Protein 4MAM (pdb70)

Solvent-accessible surface area: 28731 Å² total

CATH classification: 3.40.50.20 (+2 more: 3.30.1490.20, 3.30.470.20)

B-factor: mean 21.25, std 9.56, range [7.99, 64.39]

Nearest PDB structures (foldseek):
  4ma5-assembly1_A-2  TM=9.883E-01  e=1.088E-72  Francisella tularensis subsp. tularensis SCHU S4
  3aw8-assembly1_B  TM=9.243E-01  e=6.292E-42  Thermus thermophilus HB8
  3orq-assembly1_A  TM=9.285E-01  e=1.055E-34  Staphylococcus aureus subsp. aureus str. Newman
  1kj9-assembly1_B  TM=8.970E-01  e=3.379E-30  Escherichia coli
  1kjq-assembly1_A  TM=8.877E-01  e=5.445E-30  Escherichia coli

Secondary structure (DSSP, 8-state):
-EEEE--STTT--HHHHGGGT--EEEES-TTSTTGGGSSEEE---TT-HHHHHHHHTTSSEEEES-TTS-HHHHHHHHTTS-BSS-HHHHHHHTSHHHHHH--TTS--B--EEEE-SHHHHHHHHHHH-SSEEEEESSS--TT-SEEEE-STHHHHHHHHHHTT-TT-EEEEEPP--SEEEEEEEEE-TTS-EEEPPPEEEEEETTEEEEEEB----HHHHHHHHHHHHHHHHHHT--EEEEEEEEEETTEEEEEEEESS--GGGTTHHHHBSS-HHHHHHHHHTTPPPPP--B--B--EEE----HHHHHTSTTPEEEE------TT-EEEEEE-B--SHHHHHHHHHHHHHHHHH-----------/-EEEE--STTT--HHHHGGGT--EEEES-TTSTTGGGSSEEE---TT-HHHHHHHHTTSSEEEES-TTS-HHHHHHHHHHS-BSS-HHHHHHHTSHHHHHH--TT---B--EEEE-SHHHHHHHHHHH-SSEEEEESSS--TT-SEEEE-SHHHHHHHHHHHTT-TT-EEEEEPP--SEEEEEEEEE-TTS-EEEPPPEEEEEETTEEEEEEB----HHHHHHHHHHHHHHHHHHT--EEEEEEEEEETTEEEEEEEESS--GGGTTHHHHBSS-HHHHHHHHHTTPPPPP--B--B--EEE----HHHHHTSTTPEEEE------TT-EEEEEE-B--SHHHHHHHHHHHHHHHHH---

Structure (mmCIF, N/CA/C/O backbone):
data_4MAM
#
_entry.id   4MAM
#
_cell.length_a   73.241
_cell.length_b   85.393
_cell.length_c   127.120
_cell.angle_alpha   90.00
_cell.angle_beta   90.00
_cell.angle_gamma   90.00
#
_symmetry.space_group_name_H-M   'P 21 21 21'
#
loop_
_entity.id
_entity.type
_entity.pdbx_description
1 polymer 'Phosphoribosylaminoimidazole carboxylase, ATPase subunit'
2 non-polymer 'PHOSPHOMETHYLPHOSPHONIC ACID ADENOSYL ESTER'
3 non-polymer GLYCEROL
4 water water
#
loop_
_atom_site.group_PDB
_atom_site.id
_atom_site.type_symbol
_atom_site.label_atom_id
_atom_site.label_alt_id
_atom_site.label_comp_id
_atom_site.label_asym_id
_atom_site.label_entity_id
_atom_site.label_seq_id
_atom_site.pdbx_PDB_ins_code
_atom_site.Cartn_x
_atom_site.Cartn_y
_atom_site.Cartn_z
_atom_site.occupancy
_atom_site.B_iso_or_equiv
_atom_site.auth_seq_id
_atom_site.auth_comp_id
_atom_site.auth_asym_id
_atom_site.auth_atom_id
_atom_site.pdbx_PDB_model_num
ATOM 14 N N . LYS A 1 2 ? -21.368 11.402 -8.471 1.00 15.67 2 LYS A N 1
ATOM 15 C CA . LYS A 1 2 ? -21.118 9.968 -8.537 1.00 14.57 2 LYS A CA 1
ATOM 16 C C . LYS A 1 2 ? -20.733 9.420 -7.179 1.00 17.86 2 LYS A C 1
ATOM 17 O O . LYS A 1 2 ? -19.838 9.947 -6.506 1.00 15.53 2 LYS A O 1
ATOM 23 N N . ILE A 1 3 ? -21.406 8.343 -6.793 1.00 13.63 3 ILE A N 1
ATOM 24 C CA . ILE A 1 3 ? -21.175 7.699 -5.512 1.00 11.58 3 ILE A CA 1
ATOM 25 C C . ILE A 1 3 ? -20.567 6.329 -5.739 1.00 14.18 3 ILE A C 1
ATOM 26 O O . ILE A 1 3 ? -21.127 5.523 -6.472 1.00 14.06 3 ILE A O 1
ATOM 31 N N . GLY A 1 4 ? -19.412 6.074 -5.128 1.00 12.02 4 GLY A N 1
ATOM 32 C CA . GLY A 1 4 ? -18.798 4.755 -5.154 1.00 12.35 4 GLY A CA 1
ATOM 33 C C . GLY A 1 4 ? -19.146 3.973 -3.904 1.00 12.20 4 GLY A C 1
ATOM 34 O O . GLY A 1 4 ? -19.107 4.520 -2.796 1.00 13.54 4 GLY A O 1
ATOM 35 N N . ILE A 1 5 ? -19.529 2.706 -4.070 1.00 12.78 5 ILE A N 1
ATOM 36 C CA . ILE A 1 5 ? -19.830 1.856 -2.925 1.00 10.76 5 ILE A CA 1
ATOM 37 C C . ILE A 1 5 ? -18.882 0.675 -2.930 1.00 13.22 5 ILE A C 1
ATOM 38 O O . ILE A 1 5 ? -18.771 -0.037 -3.936 1.00 12.74 5 ILE A O 1
ATOM 43 N N . ILE A 1 6 ? -18.198 0.456 -1.809 1.00 12.21 6 ILE A N 1
ATOM 44 C CA . ILE A 1 6 ? -17.396 -0.755 -1.663 1.00 12.48 6 ILE A CA 1
ATOM 45 C C . ILE A 1 6 ? -18.338 -1.885 -1.294 1.00 14.62 6 ILE A C 1
ATOM 46 O O . ILE A 1 6 ? -18.946 -1.877 -0.217 1.00 13.66 6 ILE A O 1
ATOM 51 N N . GLY A 1 7 ? -18.471 -2.838 -2.216 1.00 12.71 7 GLY A N 1
ATOM 52 C CA . GLY A 1 7 ? -19.411 -3.941 -2.073 1.00 13.03 7 GLY A CA 1
ATOM 53 C C . GLY A 1 7 ? -20.529 -3.832 -3.088 1.00 13.15 7 GLY A C 1
ATOM 54 O O . GLY A 1 7 ? -20.999 -2.733 -3.373 1.00 12.69 7 GLY A O 1
ATOM 55 N N . ALA A 1 8 ? -20.963 -4.973 -3.615 1.00 13.71 8 ALA A N 1
ATOM 56 C CA . ALA A 1 8 ? -22.021 -5.009 -4.619 1.00 12.99 8 ALA A CA 1
ATOM 57 C C . ALA A 1 8 ? -23.142 -5.973 -4.232 1.00 11.58 8 ALA A C 1
ATOM 58 O O . ALA A 1 8 ? -23.786 -6.560 -5.106 1.00 13.43 8 ALA A O 1
ATOM 60 N N . GLY A 1 9 ? -23.378 -6.114 -2.927 1.00 13.48 9 GLY A N 1
ATOM 61 C CA . GLY A 1 9 ? -24.415 -7.000 -2.422 1.00 13.14 9 GLY A CA 1
ATOM 62 C C . GLY A 1 9 ? -25.747 -6.289 -2.269 1.00 12.23 9 GLY A C 1
ATOM 63 O O . GLY A 1 9 ? -25.958 -5.219 -2.856 1.00 11.48 9 GLY A O 1
ATOM 64 N N . GLN A 1 10 ? -26.653 -6.890 -1.495 1.00 10.95 10 GLN A N 1
ATOM 65 C CA . GLN A 1 10 ? -28.018 -6.369 -1.424 1.00 11.52 10 GLN A CA 1
ATOM 66 C C . GLN A 1 10 ? -28.129 -5.006 -0.765 1.00 11.18 10 GLN A C 1
ATOM 67 O O . GLN A 1 10 ? -29.043 -4.248 -1.098 1.00 11.91 10 GLN A O 1
ATOM 73 N N . LEU A 1 11 ? -27.223 -4.679 0.160 1.00 10.12 11 LEU A N 1
ATOM 74 C CA . LEU A 1 11 ? -27.271 -3.344 0.758 1.00 11.44 11 LEU A CA 1
ATOM 75 C C . LEU A 1 11 ? -26.907 -2.284 -0.285 1.00 11.79 11 LEU A C 1
ATOM 76 O O . LEU A 1 11 ? -27.561 -1.252 -0.383 1.00 12.49 11 LEU A O 1
ATOM 81 N N . ALA A 1 12 ? -25.875 -2.550 -1.082 1.00 11.23 12 ALA A N 1
ATOM 82 C CA . ALA A 1 12 ? -25.517 -1.664 -2.186 1.00 11.82 12 ALA A CA 1
ATOM 83 C C . ALA A 1 12 ? -26.656 -1.566 -3.200 1.00 9.70 12 ALA A C 1
ATOM 84 O O . ALA A 1 12 ? -26.968 -0.476 -3.697 1.00 11.43 12 ALA A O 1
ATOM 86 N N . ARG A 1 13 ? -27.275 -2.705 -3.497 1.00 9.88 13 ARG A N 1
ATOM 87 C CA . ARG A 1 13 ? -28.425 -2.752 -4.402 1.00 10.85 13 ARG A CA 1
ATOM 88 C C . ARG A 1 13 ? -29.527 -1.800 -3.938 1.00 11.03 13 ARG A C 1
ATOM 89 O O . ARG A 1 13 ? -30.049 -1.002 -4.729 1.00 12.47 13 ARG A O 1
ATOM 105 N N . LEU A 1 15 ? -29.250 0.693 -1.693 1.00 10.25 15 LEU A N 1
ATOM 106 C CA . LEU A 1 15 ? -28.780 2.090 -1.708 1.00 9.27 15 LEU A CA 1
ATOM 107 C C . LEU A 1 15 ? -28.983 2.712 -3.085 1.00 10.63 15 LEU A C 1
ATOM 108 O O . LEU A 1 15 ? -29.461 3.842 -3.201 1.00 11.13 15 LEU A O 1
ATOM 113 N N . SER A 1 16 ? -28.652 1.966 -4.137 1.00 11.34 16 SER A N 1
ATOM 114 C CA . SER A 1 16 ? -28.808 2.503 -5.488 1.00 11.08 16 SER A CA 1
ATOM 115 C C . SER A 1 16 ? -30.277 2.631 -5.878 1.00 11.23 16 SER A C 1
ATOM 116 O O . SER A 1 16 ? -30.672 3.629 -6.487 1.00 11.94 16 SER A O 1
ATOM 119 N N . LEU A 1 17 ? -31.098 1.645 -5.524 1.00 10.49 17 LEU A N 1
ATOM 120 C CA . LEU A 1 17 ? -32.534 1.782 -5.805 1.00 11.27 17 LEU A CA 1
ATOM 121 C C . LEU A 1 17 ? -33.113 3.035 -5.142 1.00 13.12 17 LEU A C 1
ATOM 122 O O . LEU A 1 17 ? -33.955 3.725 -5.722 1.00 14.15 17 LEU A O 1
ATOM 127 N N . ALA A 1 18 ? -32.655 3.341 -3.931 1.00 10.54 18 ALA A N 1
ATOM 128 C CA . ALA A 1 18 ? -33.179 4.505 -3.210 1.00 10.58 18 ALA A CA 1
ATOM 129 C C . ALA A 1 18 ? -32.573 5.822 -3.697 1.00 10.91 18 ALA A C 1
ATOM 130 O O . ALA A 1 18 ? -33.249 6.853 -3.712 1.00 12.43 18 ALA A O 1
ATOM 132 N N . GLY A 1 19 ? -31.297 5.782 -4.082 1.00 10.55 19 GLY A N 1
ATOM 133 C CA . GLY A 1 19 ? -30.574 7.002 -4.418 1.00 10.22 19 GLY A CA 1
ATOM 134 C C . GLY A 1 19 ? -30.658 7.415 -5.872 1.00 12.26 19 GLY A C 1
ATOM 135 O O . GLY A 1 19 ? -30.481 8.592 -6.189 1.00 12.91 19 GLY A O 1
ATOM 136 N N . THR A 1 20 ? -30.914 6.456 -6.762 1.00 12.23 20 THR A N 1
ATOM 137 C CA . THR A 1 20 ? -30.963 6.766 -8.198 1.00 11.10 20 THR A CA 1
ATOM 138 C C . THR A 1 20 ? -32.057 7.792 -8.560 1.00 12.66 20 THR A C 1
ATOM 139 O O . THR A 1 20 ? -31.792 8.711 -9.348 1.00 14.40 20 THR A O 1
ATOM 143 N N . PRO A 1 21 ? -33.261 7.687 -7.956 1.00 12.59 21 PRO A N 1
ATOM 144 C CA . PRO A 1 21 ? -34.247 8.742 -8.253 1.00 14.12 21 PRO A CA 1
ATOM 145 C C . PRO A 1 21 ? -33.827 10.150 -7.820 1.00 14.36 21 PRO A C 1
ATOM 146 O O . PRO A 1 21 ? -34.408 11.123 -8.288 1.00 14.46 21 PRO A O 1
ATOM 150 N N . LEU A 1 22 ? -32.833 10.268 -6.947 1.00 12.48 22 LEU A N 1
ATOM 151 C CA . LEU A 1 22 ? -32.368 11.594 -6.548 1.00 12.15 22 LEU A CA 1
ATOM 152 C C . LEU A 1 22 ? -31.434 12.160 -7.614 1.00 16.31 22 LEU A C 1
ATOM 153 O O . LEU A 1 22 ? -31.002 13.310 -7.513 1.00 22.83 22 LEU A O 1
ATOM 158 N N . GLY A 1 23 ? -31.151 11.355 -8.640 1.00 16.76 23 GLY A N 1
ATOM 159 C CA . GLY A 1 23 ? -30.357 11.788 -9.778 1.00 22.92 23 GLY A CA 1
ATOM 160 C C . GLY A 1 23 ? -28.883 11.491 -9.605 1.00 26.32 23 GLY A C 1
ATOM 161 O O . GLY A 1 23 ? -28.041 12.004 -10.350 1.00 24.25 23 GLY A O 1
ATOM 162 N N . LEU A 1 24 ? -28.572 10.655 -8.618 1.00 19.90 24 LEU A N 1
ATOM 163 C CA . LEU A 1 24 ? -27.195 10.280 -8.341 1.00 18.36 24 LEU A CA 1
ATOM 164 C C . LEU A 1 24 ? -26.813 9.043 -9.128 1.00 14.79 24 LEU A C 1
ATOM 165 O O . LEU A 1 24 ? -27.670 8.219 -9.457 1.00 16.41 24 LEU A O 1
ATOM 170 N N . GLU A 1 25 ? -25.523 8.927 -9.433 1.00 15.80 25 GLU A N 1
ATOM 171 C CA . GLU A 1 25 ? -24.987 7.823 -10.223 1.00 12.82 25 GLU A CA 1
ATOM 172 C C . GLU A 1 25 ? -24.141 6.929 -9.324 1.00 14.20 25 GLU A C 1
ATOM 173 O O . GLU A 1 25 ? -23.311 7.423 -8.559 1.00 16.58 25 GLU A O 1
ATOM 179 N N . PHE A 1 26 ? -24.332 5.618 -9.449 1.00 11.94 26 PHE A N 1
ATOM 180 C CA . PHE A 1 26 ? -23.752 4.653 -8.506 1.00 12.52 26 PHE A CA 1
ATOM 181 C C . PHE A 1 26 ? -22.771 3.707 -9.158 1.00 12.76 26 PHE A C 1
ATOM 182 O O . PHE A 1 26 ? -23.011 3.202 -10.257 1.00 13.37 26 PHE A O 1
ATOM 190 N N . HIS A 1 27 ? -21.657 3.476 -8.476 1.00 13.56 27 HIS A N 1
ATOM 191 C CA . HIS A 1 27 ? -20.650 2.543 -8.962 1.00 13.13 27 HIS A CA 1
ATOM 192 C C . HIS A 1 27 ? -20.195 1.657 -7.817 1.00 15.80 27 HIS A C 1
ATOM 193 O O . HIS A 1 27 ? -19.938 2.145 -6.719 1.00 15.55 27 HIS A O 1
ATOM 200 N N . CYS A 1 28 ? -20.068 0.361 -8.068 1.00 13.97 28 CYS A N 1
ATOM 201 C CA . CYS A 1 28 ? -19.658 -0.542 -7.001 1.00 12.36 28 CYS A CA 1
ATOM 202 C C . CYS A 1 28 ? -18.292 -1.138 -7.252 1.00 13.12 28 CYS A C 1
ATOM 203 O O . CYS A 1 28 ? -17.883 -1.346 -8.403 1.00 13.90 28 CYS A O 1
ATOM 206 N N . LEU A 1 29 ? -17.591 -1.421 -6.158 1.00 13.24 29 LEU A N 1
ATOM 207 C CA . LEU A 1 29 ? -16.421 -2.275 -6.198 1.00 14.37 29 LEU A CA 1
ATOM 208 C C . LEU A 1 29 ? -16.884 -3.630 -5.682 1.00 15.07 29 LEU A C 1
ATOM 209 O O . LEU A 1 29 ? -17.282 -3.769 -4.526 1.00 19.12 29 LEU A O 1
ATOM 214 N N . GLY A 1 30 ? -16.871 -4.628 -6.551 1.00 14.44 30 GLY A N 1
ATOM 215 C CA . GLY A 1 30 ? -17.304 -5.956 -6.156 1.00 17.15 30 GLY A CA 1
ATOM 216 C C . GLY A 1 30 ? -17.236 -6.914 -7.313 1.00 17.74 30 GLY A C 1
ATOM 217 O O . GLY A 1 30 ? -16.665 -6.605 -8.363 1.00 17.31 30 GLY A O 1
ATOM 218 N N . LYS A 1 31 ? -17.792 -8.104 -7.118 1.00 24.41 31 LYS A N 1
ATOM 219 C CA . LYS A 1 31 ? -17.749 -9.106 -8.163 1.00 28.76 31 LYS A CA 1
ATOM 220 C C . LYS A 1 31 ? -18.893 -8.882 -9.131 1.00 30.61 31 LYS A C 1
ATOM 221 O O . LYS A 1 31 ? -20.011 -8.554 -8.735 1.00 26.23 31 LYS A O 1
ATOM 224 N N . ASN A 1 32 ? -18.605 -9.008 -10.413 1.00 30.96 32 ASN A N 1
ATOM 225 C CA . ASN A 1 32 ? -19.680 -8.986 -11.378 1.00 34.37 32 ASN A CA 1
ATOM 226 C C . ASN A 1 32 ? -20.486 -10.256 -11.167 1.00 34.24 32 ASN A C 1
ATOM 227 O O . ASN A 1 32 ? -19.929 -11.311 -10.865 1.00 35.42 32 ASN A O 1
ATOM 232 N N . GLY A 1 33 ? -21.801 -10.154 -11.283 1.00 36.37 33 GLY A N 1
ATOM 233 C CA . GLY A 1 33 ? -22.643 -11.271 -10.902 1.00 27.19 33 GLY A CA 1
ATOM 234 C C . GLY A 1 33 ? -23.281 -11.023 -9.544 1.00 24.68 33 GLY A C 1
ATOM 235 O O . GLY A 1 33 ? -24.278 -11.662 -9.199 1.00 28.23 33 GLY A O 1
ATOM 236 N N . ASP A 1 34 ? -22.710 -10.102 -8.768 1.00 17.99 34 ASP A N 1
ATOM 237 C CA . ASP A 1 34 ? -23.295 -9.730 -7.481 1.00 16.45 34 ASP A CA 1
ATOM 238 C C . ASP A 1 34 ? -24.606 -8.989 -7.714 1.00 15.09 34 ASP A C 1
ATOM 239 O O . ASP A 1 34 ? -24.837 -8.441 -8.788 1.00 18.22 34 ASP A O 1
ATOM 244 N N . CYS A 1 35 ? -25.471 -8.962 -6.711 1.00 13.49 35 CYS A N 1
ATOM 245 C CA . CYS A 1 35 ? -26.854 -8.552 -6.961 1.00 14.56 35 CYS A CA 1
ATOM 246 C C . CYS A 1 35 ? -27.089 -7.062 -7.168 1.00 14.36 35 CYS A C 1
ATOM 247 O O . CYS A 1 35 ? -28.168 -6.667 -7.609 1.00 15.50 35 CYS A O 1
ATOM 250 N N . ALA A 1 36 ? -26.103 -6.225 -6.864 1.00 12.66 36 ALA A N 1
ATOM 251 C CA . ALA A 1 36 ? -26.264 -4.807 -7.143 1.00 11.05 36 ALA A CA 1
ATOM 252 C C . ALA A 1 36 ? -25.972 -4.465 -8.599 1.00 11.39 36 ALA A C 1
ATOM 253 O O . ALA A 1 36 ? -26.320 -3.372 -9.046 1.00 12.30 36 ALA A O 1
ATOM 255 N N . GLU A 1 37 ? -25.348 -5.374 -9.346 1.00 12.58 37 GLU A N 1
ATOM 256 C CA A GLU A 1 37 ? -24.853 -5.046 -10.685 0.56 13.18 37 GLU A CA 1
ATOM 257 C CA B GLU A 1 37 ? -24.850 -5.012 -10.670 0.44 13.27 37 GLU A CA 1
ATOM 258 C C . GLU A 1 37 ? -25.927 -4.482 -11.611 1.00 15.73 37 GLU A C 1
ATOM 259 O O . GLU A 1 37 ? -25.693 -3.518 -12.339 1.00 14.83 37 GLU A O 1
ATOM 270 N N . GLU A 1 38 ? -27.107 -5.089 -11.585 1.00 12.65 38 GLU A N 1
ATOM 271 C CA . GLU A 1 38 ? -28.151 -4.699 -12.532 1.00 13.41 38 GLU A CA 1
ATOM 272 C C . GLU A 1 38 ? -28.793 -3.345 -12.233 1.00 13.37 38 GLU A C 1
ATOM 273 O O . GLU A 1 38 ? -29.529 -2.820 -13.074 1.00 13.43 38 GLU A O 1
ATOM 279 N N . VAL A 1 39 ? -28.502 -2.768 -11.064 1.00 11.95 39 VAL A N 1
ATOM 280 C CA . VAL A 1 39 ? -29.064 -1.462 -10.717 1.00 12.22 39 VAL A CA 1
ATOM 281 C C . VAL A 1 39 ? -28.032 -0.353 -10.527 1.00 11.24 39 VAL A C 1
ATOM 282 O O . VAL A 1 39 ? -28.379 0.732 -10.051 1.00 12.59 39 VAL A O 1
ATOM 286 N N . VAL A 1 40 ? -26.772 -0.607 -10.879 1.00 11.43 40 VAL A N 1
ATOM 287 C CA . VAL A 1 40 ? -25.752 0.445 -10.795 1.00 12.87 40 VAL A CA 1
ATOM 288 C C . VAL A 1 40 ? -25.071 0.660 -12.133 1.00 13.06 40 VAL A C 1
ATOM 289 O O . VAL A 1 40 ? -25.133 -0.190 -13.029 1.00 14.40 40 VAL A O 1
ATOM 293 N N . LYS A 1 41 ? -24.418 1.809 -12.275 1.00 12.76 41 LYS A N 1
ATOM 294 C CA . LYS A 1 41 ? -23.775 2.159 -13.531 1.00 12.94 41 LYS A CA 1
ATOM 295 C C . LYS A 1 41 ? -22.651 1.188 -13.890 1.00 15.38 41 LYS A C 1
ATOM 296 O O . LYS A 1 41 ? -22.607 0.662 -15.011 1.00 16.17 41 LYS A O 1
ATOM 302 N N . THR A 1 42 ? -21.736 0.954 -12.949 1.00 13.77 42 THR A N 1
ATOM 303 C CA . THR A 1 42 ? -20.642 0.000 -13.180 1.00 14.40 42 THR A CA 1
ATOM 304 C C . THR A 1 42 ? -20.317 -0.790 -11.922 1.00 13.79 42 THR A C 1
ATOM 305 O O . THR A 1 42 ? -20.586 -0.341 -10.812 1.00 14.36 42 THR A O 1
ATOM 309 N N . VAL A 1 43 ? -19.759 -1.979 -12.125 1.00 14.49 43 VAL A N 1
ATOM 310 C CA . VAL A 1 43 ? -19.186 -2.791 -11.057 1.00 13.51 43 VAL A CA 1
ATOM 311 C C . VAL A 1 43 ? -17.761 -3.150 -11.476 1.00 18.15 43 VAL A C 1
ATOM 312 O O . VAL A 1 43 ? -17.531 -3.617 -12.594 1.00 18.68 43 VAL A O 1
ATOM 316 N N . THR A 1 44 ? -16.802 -2.920 -10.586 1.00 14.47 44 THR A N 1
ATOM 317 C CA . THR A 1 44 ? -15.399 -3.198 -10.880 1.00 16.87 44 THR A CA 1
ATOM 318 C C . THR A 1 44 ? -14.828 -4.138 -9.832 1.00 15.02 44 THR A C 1
ATOM 319 O O . THR A 1 44 ? -14.912 -3.860 -8.640 1.00 16.82 44 THR A O 1
ATOM 323 N N . ASP A 1 45 ? -14.272 -5.262 -10.275 1.00 16.64 45 ASP A N 1
ATOM 324 C CA . ASP A 1 45 ? -13.718 -6.264 -9.366 1.00 17.50 45 ASP A CA 1
ATOM 325 C C . ASP A 1 45 ? -12.233 -6.028 -9.113 1.00 17.55 45 ASP A C 1
ATOM 326 O O . ASP A 1 45 ? -11.380 -6.384 -9.933 1.00 24.88 45 ASP A O 1
ATOM 331 N N . ILE A 1 46 ? -11.933 -5.428 -7.964 1.00 17.66 46 ILE A N 1
ATOM 332 C CA . ILE A 1 46 ? -10.554 -5.178 -7.557 1.00 18.31 46 ILE A CA 1
ATOM 333 C C . ILE A 1 46 ? -10.290 -5.850 -6.211 1.00 18.48 46 ILE A C 1
ATOM 334 O O . ILE A 1 46 ? -11.106 -5.745 -5.299 1.00 21.67 46 ILE A O 1
ATOM 339 N N . GLU A 1 47 ? -9.171 -6.564 -6.091 1.00 20.79 47 GLU A N 1
ATOM 340 C CA . GLU A 1 47 ? -8.807 -7.165 -4.807 1.00 21.94 47 GLU A CA 1
ATOM 341 C C . GLU A 1 47 ? -8.571 -6.051 -3.788 1.00 23.19 47 GLU A C 1
ATOM 342 O O . GLU A 1 47 ? -7.741 -5.173 -4.023 1.00 22.69 47 GLU A O 1
ATOM 344 N N . LEU A 1 48 ? -9.293 -6.082 -2.666 1.00 20.72 48 LEU A N 1
ATOM 345 C CA . LEU A 1 48 ? -9.227 -4.986 -1.688 1.00 19.14 48 LEU A CA 1
ATOM 346 C C . LEU A 1 48 ? -7.855 -4.812 -1.043 1.00 21.96 48 LEU A C 1
ATOM 347 O O . LEU A 1 48 ? -7.561 -3.756 -0.485 1.00 21.90 48 LEU A O 1
ATOM 352 N N . THR A 1 49 ? -7.015 -5.837 -1.121 1.00 20.66 49 THR A N 1
ATOM 353 C CA . THR A 1 49 ? -5.662 -5.742 -0.587 1.00 21.03 49 THR A CA 1
ATOM 354 C C . THR A 1 49 ? -4.761 -4.904 -1.481 1.00 22.84 49 THR A C 1
ATOM 355 O O . THR A 1 49 ? -3.679 -4.494 -1.067 1.00 25.26 49 THR A O 1
ATOM 359 N N . LYS A 1 50 ? -5.204 -4.663 -2.712 1.00 23.88 50 LYS A N 1
ATOM 360 C CA . LYS A 1 50 ? -4.452 -3.830 -3.640 1.00 23.02 50 LYS A CA 1
ATOM 361 C C . LYS A 1 50 ? -4.840 -2.380 -3.403 1.00 22.34 50 LYS A C 1
ATOM 362 O O . LYS A 1 50 ? -5.670 -1.821 -4.127 1.00 20.83 50 LYS A O 1
ATOM 368 N N . VAL A 1 51 ? -4.248 -1.787 -2.371 1.00 23.56 51 VAL A N 1
ATOM 369 C CA . VAL A 1 51 ? -4.677 -0.482 -1.873 1.00 20.96 51 VAL A CA 1
ATOM 370 C C . VAL A 1 51 ? -4.613 0.591 -2.953 1.00 19.20 51 VAL A C 1
ATOM 371 O O . VAL A 1 51 ? -5.577 1.336 -3.150 1.00 19.74 51 VAL A O 1
ATOM 375 N N . ASN A 1 52 ? -3.495 0.654 -3.664 1.00 21.38 52 ASN A N 1
ATOM 376 C CA . ASN A 1 52 ? -3.327 1.658 -4.707 1.00 22.21 52 ASN A CA 1
ATOM 377 C C . ASN A 1 52 ? -4.392 1.561 -5.794 1.00 24.22 52 ASN A C 1
ATOM 378 O O . ASN A 1 52 ? -4.926 2.581 -6.234 1.00 23.27 52 ASN A O 1
ATOM 383 N N . ASP A 1 53 ? -4.724 0.336 -6.196 1.00 20.53 53 ASP A N 1
ATOM 384 C CA . ASP A 1 53 ? -5.746 0.115 -7.217 1.00 22.36 53 ASP A CA 1
ATOM 385 C C . ASP A 1 53 ? -7.129 0.515 -6.724 1.00 18.09 53 ASP A C 1
ATOM 386 O O . ASP A 1 53 ? -7.929 1.052 -7.485 1.00 18.92 53 ASP A O 1
ATOM 391 N N . VAL A 1 54 ? -7.418 0.231 -5.454 1.00 16.97 54 VAL A N 1
ATOM 392 C CA . VAL A 1 54 ? -8.695 0.627 -4.861 1.00 15.93 54 VAL A CA 1
ATOM 393 C C . VAL A 1 54 ? -8.805 2.151 -4.789 1.00 15.75 54 VAL A C 1
ATOM 394 O O . VAL A 1 54 ? -9.830 2.723 -5.158 1.00 15.27 54 VAL A O 1
ATOM 398 N N . VAL A 1 55 ? -7.745 2.802 -4.323 1.00 16.76 55 VAL A N 1
ATOM 399 C CA . VAL A 1 55 ? -7.729 4.264 -4.264 1.00 18.20 55 VAL A CA 1
ATOM 400 C C . VAL A 1 55 ? -7.936 4.888 -5.651 1.00 19.03 55 VAL A C 1
ATOM 401 O O . VAL A 1 55 ? -8.706 5.839 -5.797 1.00 16.88 55 VAL A O 1
ATOM 405 N N . ALA A 1 56 ? -7.272 4.341 -6.668 1.00 17.42 56 ALA A N 1
ATOM 406 C CA . ALA A 1 56 ? -7.422 4.844 -8.034 1.00 17.64 56 ALA A CA 1
ATOM 407 C C . ALA A 1 56 ? -8.865 4.690 -8.512 1.00 19.94 56 ALA A C 1
ATOM 408 O O . ALA A 1 56 ? -9.421 5.578 -9.161 1.00 18.82 56 ALA A O 1
ATOM 410 N N . TRP A 1 57 ? -9.471 3.556 -8.186 1.00 16.38 57 TRP A N 1
ATOM 411 C CA . TRP A 1 57 ? -10.879 3.350 -8.496 1.00 15.68 57 TRP A CA 1
ATOM 412 C C . TRP A 1 57 ? -11.746 4.411 -7.824 1.00 17.36 57 TRP A C 1
ATOM 413 O O . TRP A 1 57 ? -12.613 5.018 -8.458 1.00 16.31 57 TRP A O 1
ATOM 424 N N . ALA A 1 58 ? -11.496 4.643 -6.540 1.00 15.08 58 ALA A N 1
ATOM 425 C CA . ALA A 1 58 ? -12.331 5.547 -5.756 1.00 14.22 58 ALA A CA 1
ATOM 426 C C . ALA A 1 58 ? -12.257 6.988 -6.236 1.00 15.22 58 ALA A C 1
ATOM 427 O O . ALA A 1 58 ? -13.256 7.718 -6.179 1.00 16.39 58 ALA A O 1
ATOM 429 N N . LYS A 1 59 ? -11.075 7.403 -6.681 1.00 15.88 59 LYS A N 1
ATOM 430 C CA . LYS A 1 59 ? -10.854 8.794 -7.083 1.00 15.99 59 LYS A CA 1
ATOM 431 C C . LYS A 1 59 ? -11.661 9.180 -8.324 1.00 19.21 59 LYS A C 1
ATOM 432 O O . LYS A 1 59 ? -11.737 10.357 -8.684 1.00 21.49 59 LYS A O 1
ATOM 438 N N . GLN A 1 60 ? -12.264 8.191 -8.976 1.00 16.39 60 GLN A N 1
ATOM 439 C CA . GLN A 1 60 ? -13.145 8.445 -10.118 1.00 16.93 60 GLN A CA 1
ATOM 440 C C . GLN A 1 60 ? -14.438 9.109 -9.684 1.00 18.12 60 GLN A C 1
ATOM 441 O O . GLN A 1 60 ? -15.160 9.680 -10.510 1.00 20.78 60 GLN A O 1
ATOM 447 N N . PHE A 1 61 ? -14.747 9.020 -8.395 1.00 15.59 61 PHE A N 1
ATOM 448 C CA . PHE A 1 61 ? -16.071 9.417 -7.929 1.00 14.51 61 PHE A CA 1
ATOM 449 C C . PHE A 1 61 ? -16.013 10.574 -6.933 1.00 16.44 61 PHE A C 1
ATOM 450 O O . PHE A 1 61 ? -14.930 11.064 -6.605 1.00 19.22 61 PHE A O 1
ATOM 458 N N . ASP A 1 62 ? -17.181 11.038 -6.486 1.00 16.87 62 ASP A N 1
ATOM 459 C CA . ASP A 1 62 ? -17.237 12.253 -5.668 1.00 15.94 62 ASP A CA 1
ATOM 460 C C . ASP A 1 62 ? -17.313 11.957 -4.176 1.00 15.32 62 ASP A C 1
ATOM 461 O O . ASP A 1 62 ? -16.926 12.791 -3.352 1.00 16.86 62 ASP A O 1
ATOM 466 N N . VAL A 1 63 ? -17.820 10.776 -3.833 1.00 14.47 63 VAL A N 1
ATOM 467 C CA . VAL A 1 63 ? -17.888 10.329 -2.443 1.00 13.34 63 VAL A CA 1
ATOM 468 C C . VAL A 1 63 ? -17.971 8.814 -2.424 1.00 13.90 63 VAL A C 1
ATOM 469 O O . VAL A 1 63 ? -18.458 8.198 -3.383 1.00 13.81 63 VAL A O 1
ATOM 473 N N . ILE A 1 64 ? -17.478 8.213 -1.347 1.00 11.74 64 ILE A N 1
ATOM 474 C CA . ILE A 1 64 ? -17.411 6.764 -1.229 1.00 12.78 64 ILE A CA 1
ATOM 475 C C . ILE A 1 64 ? -18.100 6.318 0.046 1.00 11.74 64 ILE A C 1
ATOM 476 O O . ILE A 1 64 ? -18.006 6.992 1.080 1.00 13.42 64 ILE A O 1
ATOM 481 N N . THR A 1 65 ? -18.803 5.191 -0.024 1.00 12.02 65 THR A N 1
ATOM 482 C CA . THR A 1 65 ? -19.282 4.539 1.183 1.00 11.18 65 THR A CA 1
ATOM 483 C C . THR A 1 65 ? -19.060 3.032 1.045 1.00 13.86 65 THR A C 1
ATOM 484 O O . THR A 1 65 ? -18.423 2.591 0.092 1.00 13.05 65 THR A O 1
ATOM 488 N N . PHE A 1 66 ? -19.549 2.243 1.997 1.00 11.92 66 PHE A N 1
ATOM 489 C CA . PHE A 1 66 ? -19.260 0.817 2.008 1.00 12.73 66 PHE A CA 1
ATOM 490 C C . PHE A 1 66 ? -20.412 0.092 2.665 1.00 13.09 66 PHE A C 1
ATOM 491 O O . PHE A 1 66 ? -21.110 0.667 3.506 1.00 15.10 66 PHE A O 1
ATOM 499 N N . GLU A 1 67 ? -20.613 -1.167 2.294 1.00 14.03 67 GLU A N 1
ATOM 500 C CA . GLU A 1 67 ? -21.739 -1.922 2.850 1.00 13.77 67 GLU A CA 1
ATOM 501 C C . GLU A 1 67 ? -21.321 -2.916 3.919 1.00 14.43 67 GLU A C 1
ATOM 502 O O . GLU A 1 67 ? -22.169 -3.500 4.586 1.00 16.41 67 GLU A O 1
ATOM 508 N N . ASN A 1 68 ? -20.021 -3.131 4.083 1.00 13.94 68 ASN A N 1
ATOM 509 C CA . ASN A 1 68 ? -19.562 -4.125 5.055 1.00 13.69 68 ASN A CA 1
ATOM 510 C C . ASN A 1 68 ? -18.406 -3.587 5.895 1.00 14.20 68 ASN A C 1
ATOM 511 O O . ASN A 1 68 ? -17.313 -3.348 5.381 1.00 15.15 68 ASN A O 1
ATOM 516 N N . GLU A 1 69 ? -18.649 -3.403 7.190 1.00 14.62 69 GLU A N 1
ATOM 517 C CA . GLU A 1 69 ? -17.633 -2.848 8.072 1.00 13.62 69 GLU A CA 1
ATOM 518 C C . GLU A 1 69 ? -16.471 -3.775 8.387 1.00 15.99 69 GLU A C 1
ATOM 519 O O . GLU A 1 69 ? -15.566 -3.373 9.122 1.00 16.46 69 GLU A O 1
ATOM 525 N N . ASN A 1 70 ? -16.476 -4.993 7.842 1.00 14.27 70 ASN A N 1
ATOM 526 C CA . ASN A 1 70 ? -15.330 -5.887 8.024 1.00 14.07 70 ASN A CA 1
ATOM 527 C C . ASN A 1 70 ? -14.097 -5.499 7.200 1.00 14.93 70 ASN A C 1
ATOM 528 O O . ASN A 1 70 ? -13.015 -6.075 7.384 1.00 19.09 70 ASN A O 1
ATOM 533 N N . ILE A 1 71 ? -14.257 -4.533 6.300 1.00 16.11 71 ILE A N 1
ATOM 534 C CA . ILE A 1 71 ? -13.124 -4.099 5.487 1.00 17.68 71 ILE A CA 1
ATOM 535 C C . ILE A 1 71 ? -12.066 -3.380 6.319 1.00 16.63 71 ILE A C 1
ATOM 536 O O . ILE A 1 71 ? -12.316 -2.955 7.451 1.00 18.25 71 ILE A O 1
ATOM 541 N N . SER A 1 72 ? -10.879 -3.245 5.746 1.00 16.19 72 SER A N 1
ATOM 542 C CA . SER A 1 72 ? -9.757 -2.616 6.429 1.00 14.84 72 SER A CA 1
ATOM 543 C C . SER A 1 72 ? -9.990 -1.132 6.663 1.00 17.16 72 SER A C 1
ATOM 544 O O . SER A 1 72 ? -10.252 -0.377 5.721 1.00 17.07 72 SER A O 1
ATOM 547 N N . HIS A 1 73 ? -9.887 -0.698 7.915 1.00 15.72 73 HIS A N 1
ATOM 548 C CA . HIS A 1 73 ? -10.039 0.727 8.193 1.00 16.90 73 HIS A CA 1
ATOM 549 C C . HIS A 1 73 ? -8.840 1.509 7.670 1.00 19.22 73 HIS A C 1
ATOM 550 O O . HIS A 1 73 ? -8.960 2.697 7.361 1.00 18.54 73 HIS A O 1
ATOM 557 N N . GLU A 1 74 ? -7.693 0.843 7.544 1.00 16.25 74 GLU A N 1
ATOM 558 C CA . GLU A 1 74 ? -6.521 1.484 6.945 1.00 16.13 74 GLU A CA 1
ATOM 559 C C . GLU A 1 74 ? -6.748 1.741 5.458 1.00 16.94 74 GLU A C 1
ATOM 560 O O . GLU A 1 74 ? -6.267 2.739 4.916 1.00 17.61 74 GLU A O 1
ATOM 566 N N . LEU A 1 75 ? -7.482 0.849 4.796 1.00 15.52 75 LEU A N 1
ATOM 567 C CA . LEU A 1 75 ? -7.864 1.071 3.398 1.00 16.19 75 LEU A CA 1
ATOM 568 C C . LEU A 1 75 ? -8.749 2.312 3.289 1.00 15.60 75 LEU A C 1
ATOM 569 O O . LEU A 1 75 ? -8.519 3.181 2.444 1.00 16.36 75 LEU A O 1
ATOM 574 N N . ILE A 1 76 ? -9.754 2.405 4.153 1.00 14.12 76 ILE A N 1
ATOM 575 C CA . ILE A 1 76 ? -10.650 3.555 4.142 1.00 13.80 76 ILE A CA 1
ATOM 576 C C . ILE A 1 76 ? -9.882 4.848 4.423 1.00 16.09 76 ILE A C 1
ATOM 577 O O . ILE A 1 76 ? -10.094 5.874 3.752 1.00 16.29 76 ILE A O 1
ATOM 582 N N . LYS A 1 77 ? -8.974 4.803 5.392 1.00 14.60 77 LYS A N 1
ATOM 583 C CA . LYS A 1 77 ? -8.121 5.957 5.680 1.00 15.90 77 LYS A CA 1
ATOM 584 C C . LYS A 1 77 ? -7.346 6.419 4.431 1.00 16.94 77 LYS A C 1
ATOM 585 O O . LYS A 1 77 ? -7.299 7.614 4.124 1.00 16.63 77 LYS A O 1
ATOM 591 N N . ALA A 1 78 ? -6.758 5.476 3.700 1.00 15.93 78 ALA A N 1
ATOM 592 C CA . ALA A 1 78 ? -6.017 5.800 2.481 1.00 16.56 78 ALA A CA 1
ATOM 593 C C . ALA A 1 78 ? -6.909 6.434 1.411 1.00 16.03 78 ALA A C 1
ATOM 594 O O . ALA A 1 78 ? -6.527 7.431 0.784 1.00 17.29 78 ALA A O 1
ATOM 596 N N . ILE A 1 79 ? -8.092 5.863 1.203 1.00 15.28 79 ILE A N 1
ATOM 597 C CA . ILE A 1 79 ? -9.020 6.412 0.224 1.00 14.91 79 ILE A CA 1
ATOM 598 C C . ILE A 1 79 ? -9.397 7.836 0.619 1.00 16.02 79 ILE A C 1
ATOM 599 O O . ILE A 1 79 ? -9.402 8.746 -0.211 1.00 15.26 79 ILE A O 1
ATOM 604 N N . ASN A 1 80 ? -9.673 8.017 1.904 1.00 14.67 80 ASN A N 1
ATOM 605 C CA . ASN A 1 80 ? -10.170 9.285 2.426 1.00 14.65 80 ASN A CA 1
ATOM 606 C C . ASN A 1 80 ? -9.141 10.416 2.414 1.00 15.66 80 ASN A C 1
ATOM 607 O O . ASN A 1 80 ? -9.490 11.572 2.633 1.00 16.61 80 ASN A O 1
ATOM 612 N N . HIS A 1 81 ? -7.880 10.104 2.137 1.00 16.10 81 HIS A N 1
ATOM 613 C CA . HIS A 1 81 ? -6.903 11.168 1.920 1.00 17.76 81 HIS A CA 1
ATOM 614 C C . HIS A 1 81 ? -7.194 11.892 0.619 1.00 17.27 81 HIS A C 1
ATOM 615 O O . HIS A 1 81 ? -6.702 13.008 0.399 1.00 18.65 81 HIS A O 1
ATOM 622 N N . GLU A 1 82 ? -7.963 11.253 -0.260 1.00 16.61 82 GLU A N 1
ATOM 623 C CA . GLU A 1 82 ? -8.126 11.788 -1.610 1.00 20.01 82 GLU A CA 1
ATOM 624 C C . GLU A 1 82 ? -9.551 11.931 -2.125 1.00 16.24 82 GLU A C 1
ATOM 625 O O . GLU A 1 82 ? -9.804 12.761 -3.003 1.00 18.25 82 GLU A O 1
ATOM 631 N N . VAL A 1 83 ? -10.468 11.148 -1.579 1.00 15.43 83 VAL A N 1
ATOM 632 C CA . VAL A 1 83 ? -11.887 11.322 -1.868 1.00 15.00 83 VAL A CA 1
ATOM 633 C C . VAL A 1 83 ? -12.632 11.004 -0.586 1.00 14.53 83 VAL A C 1
ATOM 634 O O . VAL A 1 83 ? -12.291 10.052 0.111 1.00 15.69 83 VAL A O 1
ATOM 638 N N . SER A 1 84 ? -13.620 11.826 -0.250 1.00 15.61 84 SER A N 1
ATOM 639 C CA . SER A 1 84 ? -14.360 11.633 0.994 1.00 15.18 84 SER A CA 1
ATOM 640 C C . SER A 1 84 ? -14.986 10.255 1.109 1.00 14.41 84 SER A C 1
ATOM 641 O O . SER A 1 84 ? -15.647 9.794 0.174 1.00 16.07 84 SER A O 1
ATOM 644 N N . VAL A 1 85 ? -14.780 9.607 2.256 1.00 14.45 85 VAL A N 1
ATOM 645 C CA . VAL A 1 85 ? -15.478 8.369 2.590 1.00 13.65 85 VAL A CA 1
ATOM 646 C C . VAL A 1 85 ? -16.314 8.591 3.844 1.00 15.50 85 VAL A C 1
ATOM 647 O O . VAL A 1 85 ? -15.825 9.166 4.818 1.00 16.31 85 VAL A O 1
ATOM 651 N N . TYR A 1 86 ? -17.570 8.146 3.814 1.00 13.05 86 TYR A N 1
ATOM 652 C CA . TYR A 1 86 ? -18.428 8.158 4.987 1.00 11.79 86 TYR A CA 1
ATOM 653 C C . TYR A 1 86 ? -19.115 6.816 5.125 1.00 13.98 86 TYR A C 1
ATOM 654 O O . TYR A 1 86 ? -19.521 6.222 4.129 1.00 14.23 86 TYR A O 1
ATOM 663 N N . PRO A 1 87 ? -19.269 6.336 6.365 1.00 13.76 87 PRO A N 1
ATOM 664 C CA . PRO A 1 87 ? -18.750 6.952 7.592 1.00 13.78 87 PRO A CA 1
ATOM 665 C C . PRO A 1 87 ? -17.250 6.738 7.799 1.00 15.37 87 PRO A C 1
ATOM 666 O O . PRO A 1 87 ? -16.565 6.233 6.905 1.00 17.16 87 PRO A O 1
ATOM 670 N N . SER A 1 88 ? -16.763 7.147 8.968 1.00 14.92 88 SER A N 1
ATOM 671 C CA . SER A 1 88 ? -15.337 7.335 9.212 1.00 17.68 88 SER A CA 1
ATOM 672 C C . SER A 1 88 ? -14.592 6.047 9.464 1.00 15.05 88 SER A C 1
ATOM 673 O O . SER A 1 88 ? -15.183 5.033 9.859 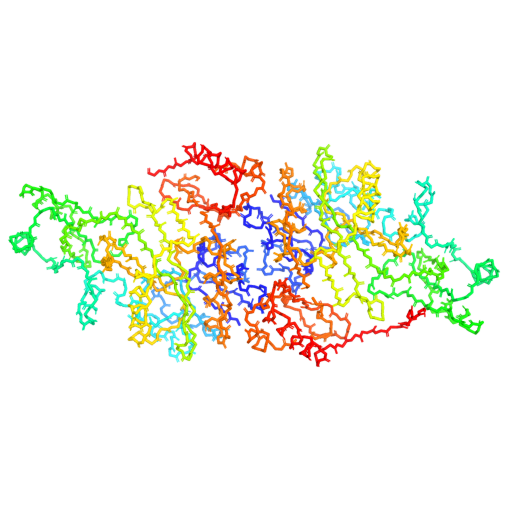1.00 15.46 88 SER A O 1
ATOM 676 N N . ALA A 1 89 ? -13.281 6.098 9.256 1.00 15.58 89 ALA A N 1
ATOM 677 C CA . ALA A 1 89 ? -12.421 4.968 9.578 1.00 17.22 89 ALA A CA 1
ATOM 678 C C . ALA A 1 89 ? -12.495 4.628 11.062 1.00 18.12 89 ALA A C 1
ATOM 679 O O . ALA A 1 89 ? -12.353 3.463 11.437 1.00 16.29 89 ALA A O 1
ATOM 681 N N . LYS A 1 90 ? -12.710 5.631 11.910 1.00 15.91 90 LYS A N 1
ATOM 682 C CA . LYS A 1 90 ? -12.829 5.388 13.347 1.00 15.91 90 LYS A CA 1
ATOM 683 C C . LYS A 1 90 ? -14.074 4.553 13.654 1.00 15.42 90 LYS A C 1
ATOM 684 O O . LYS A 1 90 ? -14.024 3.620 14.459 1.00 15.96 90 LYS A O 1
ATOM 690 N N . ALA A 1 91 ? -15.188 4.882 13.012 1.00 16.03 91 ALA A N 1
ATOM 691 C CA . ALA A 1 91 ? -16.411 4.108 13.186 1.00 14.00 91 ALA A CA 1
ATOM 692 C C . ALA A 1 91 ? -16.190 2.660 12.776 1.00 15.57 91 ALA A C 1
ATOM 693 O O . ALA A 1 91 ? -16.643 1.746 13.453 1.00 15.67 91 ALA A O 1
ATOM 695 N N . ILE A 1 92 ? -15.506 2.453 11.655 1.00 13.29 92 ILE A N 1
ATOM 696 C CA . ILE A 1 92 ? -15.203 1.106 11.187 1.00 14.41 92 ILE A CA 1
ATOM 697 C C . ILE A 1 92 ? -14.319 0.367 12.184 1.00 15.09 92 ILE A C 1
ATOM 698 O O . ILE A 1 92 ? -14.616 -0.769 12.569 1.00 14.32 92 ILE A O 1
ATOM 703 N N . ALA A 1 93 ? -13.235 1.002 12.614 1.00 14.60 93 ALA A N 1
ATOM 704 C CA . ALA A 1 93 ? -12.271 0.336 13.491 1.00 14.44 93 ALA A CA 1
ATOM 705 C C . ALA A 1 93 ? -12.901 -0.125 14.801 1.00 15.70 93 ALA A C 1
ATOM 706 O O . ALA A 1 93 ? -12.634 -1.230 15.286 1.00 15.27 93 ALA A O 1
ATOM 708 N N . ILE A 1 94 ? -13.740 0.719 15.382 1.00 16.48 94 ILE A N 1
ATOM 709 C CA . ILE A 1 94 ? -14.379 0.383 16.644 1.00 14.69 94 ILE A CA 1
ATOM 710 C C . ILE A 1 94 ? -15.492 -0.635 16.444 1.00 14.36 94 ILE A C 1
ATOM 711 O O . ILE A 1 94 ? -15.568 -1.624 17.167 1.00 16.14 94 ILE A O 1
ATOM 716 N N . SER A 1 95 ? -16.348 -0.405 15.453 1.00 13.70 95 SER A N 1
ATOM 717 C CA . SER A 1 95 ? -17.519 -1.264 15.290 1.00 13.42 95 SER A CA 1
ATOM 718 C C . SER A 1 95 ? -17.200 -2.668 14.789 1.00 14.05 95 SER A C 1
ATOM 719 O O . SER A 1 95 ? -17.970 -3.591 15.032 1.00 15.08 95 SER A O 1
ATOM 722 N N . GLN A 1 96 ? -16.075 -2.835 14.096 1.00 13.74 96 GLN A N 1
ATOM 723 C CA . GLN A 1 96 ? -15.783 -4.110 13.425 1.00 13.91 96 GLN A CA 1
ATOM 724 C C . GLN A 1 96 ? -15.135 -5.140 14.342 1.00 14.72 96 GLN A C 1
ATOM 725 O O . GLN A 1 96 ? -15.014 -6.318 13.978 1.00 15.60 96 GLN A O 1
ATOM 731 N N . ASP A 1 97 ? -14.697 -4.706 15.520 1.00 15.15 97 ASP A N 1
ATOM 732 C CA . ASP A 1 97 ? -14.004 -5.588 16.458 1.00 16.03 97 ASP A CA 1
ATOM 733 C C . ASP A 1 97 ? -14.794 -5.611 17.762 1.00 16.28 97 ASP A C 1
ATOM 734 O O . ASP A 1 97 ? -14.896 -4.586 18.441 1.00 16.23 97 ASP A O 1
ATOM 739 N N . ARG A 1 98 ? -15.344 -6.771 18.117 1.00 12.40 98 ARG A N 1
ATOM 740 C CA . ARG A 1 98 ? -16.223 -6.857 19.279 1.00 11.28 98 ARG A CA 1
ATOM 741 C C . ARG A 1 98 ? -15.575 -6.344 20.557 1.00 14.51 98 ARG A C 1
ATOM 742 O O . ARG A 1 98 ? -16.251 -5.748 21.390 1.00 14.30 98 ARG A O 1
ATOM 750 N N . LEU A 1 99 ? -14.273 -6.582 20.722 1.00 12.88 99 LEU A N 1
ATOM 751 C CA . LEU A 1 99 ? -13.592 -6.118 21.927 1.00 13.47 99 LEU A CA 1
ATOM 752 C C . LEU A 1 99 ? -13.470 -4.598 21.950 1.00 14.03 99 LEU A C 1
ATOM 753 O O . LEU A 1 99 ? -13.752 -3.972 22.967 1.00 15.99 99 LEU A O 1
ATOM 758 N N . LEU A 1 100 ? -13.042 -4.001 20.841 1.00 14.89 100 LEU A N 1
ATOM 759 C CA . LEU A 1 100 ? -12.938 -2.542 20.771 1.00 17.47 100 LEU A CA 1
ATOM 760 C C . LEU A 1 100 ? -14.300 -1.873 20.942 1.00 14.13 100 LEU A C 1
ATOM 761 O O . LEU A 1 100 ? -14.418 -0.812 21.550 1.00 16.71 100 LEU A O 1
ATOM 766 N N . GLU A 1 101 ? -15.323 -2.514 20.398 1.00 13.44 101 GLU A N 1
ATOM 767 C CA . GLU A 1 101 ? -16.691 -2.031 20.473 1.00 13.68 101 GLU A CA 1
ATOM 768 C C . GLU A 1 101 ? -17.185 -2.024 21.920 1.00 14.20 101 GLU A C 1
ATOM 769 O O . GLU A 1 101 ? -17.638 -0.991 22.437 1.00 15.50 101 GLU A O 1
ATOM 775 N N . LYS A 1 102 ? -17.080 -3.173 22.581 1.00 13.92 102 LYS A N 1
ATOM 776 C CA . LYS A 1 102 ? -17.484 -3.284 23.980 1.00 14.26 102 LYS A CA 1
ATOM 777 C C . LYS A 1 102 ? -16.697 -2.332 24.865 1.00 16.08 102 LYS A C 1
ATOM 778 O O . LYS A 1 102 ? -17.248 -1.716 25.778 1.00 17.99 102 LYS A O 1
ATOM 784 N N . SER A 1 103 ? -15.399 -2.230 24.607 1.00 15.90 103 SER A N 1
ATOM 785 C CA . SER A 1 103 ? -14.543 -1.364 25.403 1.00 17.33 103 SER A CA 1
ATOM 786 C C . SER A 1 103 ? -14.911 0.102 25.221 1.00 19.48 103 SER A C 1
ATOM 787 O O . SER A 1 103 ? -14.840 0.888 26.167 1.00 20.64 103 SER A O 1
ATOM 790 N N . PHE A 1 104 ? -15.312 0.471 24.009 1.00 16.75 104 PHE A N 1
ATOM 791 C CA . PHE A 1 104 ? -15.723 1.842 23.745 1.00 19.37 104 PHE A CA 1
ATOM 792 C C . PHE A 1 104 ? -16.968 2.159 24.565 1.00 18.96 104 PHE A C 1
ATOM 793 O O . PHE A 1 104 ? -17.048 3.211 25.202 1.00 19.97 104 PHE A O 1
ATOM 809 N N . GLN A 1 106 ? -18.042 0.660 27.320 1.00 17.70 106 GLN A N 1
ATOM 810 C CA . GLN A 1 106 ? -17.650 0.690 28.726 1.00 19.53 106 GLN A CA 1
ATOM 811 C C . GLN A 1 106 ? -17.015 2.029 29.091 1.00 22.08 106 GLN A C 1
ATOM 812 O O . GLN A 1 106 ? -17.327 2.614 30.134 1.00 24.84 106 GLN A O 1
ATOM 818 N N . ASP A 1 107 ? -16.135 2.514 28.222 1.00 21.77 107 ASP A N 1
ATOM 819 C CA . ASP A 1 107 ? -15.442 3.773 28.466 1.00 22.63 107 ASP A CA 1
ATOM 820 C C . ASP A 1 107 ? -16.398 4.965 28.494 1.00 25.11 107 ASP A C 1
ATOM 821 O O . ASP A 1 107 ? -16.090 5.993 29.103 1.00 27.84 107 ASP A O 1
ATOM 826 N N . HIS A 1 108 ? -17.553 4.831 27.849 1.00 21.59 108 HIS A N 1
ATOM 827 C CA . HIS A 1 108 ? -18.555 5.896 27.836 1.00 21.26 108 HIS A CA 1
ATOM 828 C C . HIS A 1 108 ? -19.751 5.617 28.754 1.00 22.17 108 HIS A C 1
ATOM 829 O O . HIS A 1 108 ? -20.791 6.265 28.641 1.00 27.50 108 HIS A O 1
ATOM 836 N N . GLY A 1 109 ? -19.595 4.659 29.662 1.00 22.09 109 GLY A N 1
ATOM 837 C CA . GLY A 1 109 ? -20.626 4.368 30.646 1.00 26.78 109 GLY A CA 1
ATOM 838 C C . GLY A 1 109 ? -21.881 3.762 30.043 1.00 25.96 109 GLY A C 1
ATOM 839 O O . GLY A 1 109 ? -22.966 3.843 30.621 1.00 26.90 109 GLY A O 1
ATOM 840 N N . ILE A 1 110 ? -21.733 3.146 28.875 1.00 20.80 110 ILE A N 1
ATOM 841 C CA . ILE A 1 110 ? -22.870 2.549 28.186 1.00 19.09 110 ILE A CA 1
ATOM 842 C C . ILE A 1 110 ? -22.887 1.048 28.464 1.00 19.23 110 ILE A C 1
ATOM 843 O O . ILE A 1 110 ? -21.888 0.357 28.262 1.00 20.84 110 ILE A O 1
ATOM 848 N N . ALA A 1 111 ? -24.017 0.551 28.959 1.00 19.53 111 ALA A N 1
ATOM 849 C CA . ALA A 1 111 ? -24.123 -0.854 29.364 1.00 16.47 111 ALA A CA 1
ATOM 850 C C . ALA A 1 111 ? -23.974 -1.832 28.206 1.00 18.03 111 ALA A C 1
ATOM 851 O O . ALA A 1 111 ? -24.481 -1.596 27.115 1.00 17.05 111 ALA A O 1
ATOM 853 N N . THR A 1 112 ? -23.253 -2.924 28.468 1.00 17.46 112 THR A N 1
ATOM 854 C CA . THR A 1 112 ? -23.123 -4.059 27.549 1.00 16.87 112 THR A CA 1
ATOM 855 C C . THR A 1 112 ? -23.145 -5.354 28.350 1.00 15.02 112 THR A C 1
ATOM 856 O O . THR A 1 112 ? -23.202 -5.341 29.584 1.00 18.73 112 THR A O 1
ATOM 860 N N . ALA A 1 113 ? -23.084 -6.480 27.647 1.00 17.46 113 ALA A N 1
ATOM 861 C CA . ALA A 1 113 ? -22.790 -7.755 28.285 1.00 16.44 113 ALA A CA 1
ATOM 862 C C . ALA A 1 113 ? -21.450 -7.666 29.005 1.00 18.84 113 ALA A C 1
ATOM 863 O O . ALA A 1 113 ? -20.570 -6.901 28.606 1.00 19.36 113 ALA A O 1
ATOM 865 N N . LYS A 1 114 ? -21.283 -8.450 30.063 1.00 16.69 114 LYS A N 1
ATOM 866 C CA . LYS A 1 114 ? -19.957 -8.614 30.638 1.00 16.33 114 LYS A CA 1
ATOM 867 C C . LYS A 1 114 ? -19.109 -9.345 29.608 1.00 16.74 114 LYS A C 1
ATOM 868 O O . LYS A 1 114 ? -19.567 -10.302 28.977 1.00 18.72 114 LYS A O 1
ATOM 873 N N . PHE A 1 115 ? -17.879 -8.887 29.418 1.00 16.46 115 PHE A N 1
ATOM 874 C CA . PHE A 1 115 ? -17.057 -9.389 28.323 1.00 16.61 115 PHE A CA 1
ATOM 875 C C . PHE A 1 115 ? -15.603 -9.506 28.744 1.00 14.96 115 PHE A C 1
ATOM 876 O O . PHE A 1 115 ? -15.116 -8.729 29.577 1.00 16.46 115 PHE A O 1
ATOM 884 N N . VAL A 1 116 ? -14.911 -10.469 28.145 1.00 15.64 116 VAL A N 1
ATOM 885 C CA . VAL A 1 116 ? -13.493 -10.691 28.400 1.00 16.36 116 VAL A CA 1
ATOM 886 C C . VAL A 1 116 ? -12.791 -11.079 27.103 1.00 14.96 116 VAL A C 1
ATOM 887 O O . VAL A 1 116 ? -13.285 -11.927 26.360 1.00 16.12 116 VAL A O 1
ATOM 891 N N . ASN A 1 117 ? -11.642 -10.457 26.834 1.00 16.23 117 ASN A N 1
ATOM 892 C CA . ASN A 1 117 ? -10.779 -10.886 25.734 1.00 15.99 117 ASN A CA 1
ATOM 893 C C . ASN A 1 117 ? -10.217 -12.277 26.006 1.00 15.58 117 ASN A C 1
ATOM 894 O O . ASN A 1 117 ? -9.618 -12.513 27.060 1.00 17.39 117 ASN A O 1
ATOM 899 N N . ILE A 1 118 ? -10.402 -13.194 25.057 1.00 13.79 118 ILE A N 1
ATOM 900 C CA . ILE A 1 118 ? -9.961 -14.578 25.253 1.00 15.77 118 ILE A CA 1
ATOM 901 C C . ILE A 1 118 ? -8.832 -14.958 24.298 1.00 15.28 118 ILE A C 1
ATOM 902 O O . ILE A 1 118 ? -9.049 -15.073 23.085 1.00 16.92 118 ILE A O 1
ATOM 907 N N . ASP A 1 119 ? -7.638 -15.174 24.847 1.00 15.72 119 ASP A N 1
ATOM 908 C CA . ASP A 1 119 ? -6.485 -15.547 24.033 1.00 18.58 119 ASP A CA 1
ATOM 909 C C . ASP A 1 119 ? -5.859 -16.871 24.466 1.00 18.33 119 ASP A C 1
ATOM 910 O O . ASP A 1 119 ? -4.782 -17.245 23.996 1.00 20.23 119 ASP A O 1
ATOM 915 N N . SER A 1 120 ? -6.537 -17.582 25.361 1.00 16.34 120 SER A N 1
ATOM 916 C CA . SER A 1 120 ? -6.089 -18.908 25.787 1.00 16.05 120 SER A CA 1
ATOM 917 C C . SER A 1 120 ? -7.229 -19.644 26.463 1.00 15.69 120 SER A C 1
ATOM 918 O O . SER A 1 120 ? -8.206 -19.028 26.891 1.00 17.19 120 SER A O 1
ATOM 921 N N . LEU A 1 121 ? -7.106 -20.962 26.563 1.00 15.22 121 LEU A N 1
ATOM 922 C CA . LEU A 1 121 ? -8.095 -21.745 27.289 1.00 15.62 121 LEU A CA 1
ATOM 923 C C . LEU A 1 121 ? -8.141 -21.325 28.758 1.00 16.25 121 LEU A C 1
ATOM 924 O O . LEU A 1 121 ? -9.220 -21.253 29.354 1.00 15.47 121 LEU A O 1
ATOM 929 N N . ALA A 1 122 ? -6.981 -21.036 29.340 1.00 16.85 122 ALA A N 1
ATOM 930 C CA . ALA A 1 122 ? -6.927 -20.594 30.732 1.00 16.14 122 ALA A CA 1
ATOM 931 C C . ALA A 1 122 ? -7.710 -19.300 30.933 1.00 15.73 122 ALA A C 1
ATOM 932 O O . ALA A 1 122 ? -8.408 -19.130 31.939 1.00 17.79 122 ALA A O 1
ATOM 934 N N . LYS A 1 123 ? -7.603 -18.386 29.971 1.00 16.02 123 LYS A N 1
ATOM 935 C CA . LYS A 1 123 ? -8.333 -17.132 30.061 1.00 17.22 123 LYS A CA 1
ATOM 936 C C . LYS A 1 123 ? -9.839 -17.382 29.991 1.00 16.25 123 LYS A C 1
ATOM 937 O O . LYS A 1 123 ? -10.619 -16.749 30.702 1.00 16.55 123 LYS A O 1
ATOM 943 N N . LEU A 1 124 ? -10.243 -18.330 29.149 1.00 16.45 124 LEU A N 1
ATOM 944 C CA . LEU A 1 124 ? -11.653 -18.709 29.065 1.00 15.69 124 LEU A CA 1
ATOM 945 C C . LEU A 1 124 ? -12.152 -19.345 30.363 1.00 16.38 124 LEU A C 1
ATOM 946 O O . LEU A 1 124 ? -13.264 -19.046 30.813 1.00 15.85 124 LEU A O 1
ATOM 951 N N . GLN A 1 125 ? -11.351 -20.233 30.957 1.00 15.29 125 GLN A N 1
ATOM 952 C CA . GLN A 1 125 ? -11.752 -20.874 32.211 1.00 15.84 125 GLN A CA 1
ATOM 953 C C . GLN A 1 125 ? -11.975 -19.819 33.285 1.00 19.07 125 GLN A C 1
ATOM 954 O O . GLN A 1 125 ? -12.933 -19.894 34.051 1.00 21.05 125 GLN A O 1
ATOM 960 N N . SER A 1 126 ? -11.093 -18.827 33.323 1.00 17.51 126 SER A N 1
ATOM 961 C CA . SER A 1 126 ? -11.204 -17.751 34.303 1.00 19.13 126 SER A CA 1
ATOM 962 C C . SER A 1 126 ? -12.422 -16.877 34.058 1.00 18.79 126 SER A C 1
ATOM 963 O O . SER A 1 126 ? -13.086 -16.461 35.007 1.00 20.98 126 SER A O 1
ATOM 966 N N . ALA A 1 127 ? -12.716 -16.609 32.787 1.00 17.99 127 ALA A N 1
ATOM 967 C CA . ALA A 1 127 ? -13.899 -15.831 32.434 1.00 15.97 127 ALA A CA 1
ATOM 968 C C . ALA A 1 127 ? -15.159 -16.564 32.899 1.00 19.86 127 ALA A C 1
ATOM 969 O O . ALA A 1 127 ? -16.082 -15.949 33.425 1.00 19.05 127 ALA A O 1
ATOM 971 N N . VAL A 1 128 ? -15.182 -17.885 32.727 1.00 17.42 128 VAL A N 1
ATOM 972 C CA . VAL A 1 128 ? -16.302 -18.691 33.203 1.00 17.13 128 VAL A CA 1
ATOM 973 C C . VAL A 1 128 ? -16.365 -18.676 34.729 1.00 21.69 128 VAL A C 1
ATOM 974 O O . VAL A 1 128 ? -17.446 -18.538 35.307 1.00 22.26 128 VAL A O 1
ATOM 978 N N . ASP A 1 129 ? -15.210 -18.797 35.377 1.00 22.18 129 ASP A N 1
ATOM 979 C CA . ASP A 1 129 ? -15.148 -18.740 36.836 1.00 24.23 129 ASP A CA 1
ATOM 980 C C . ASP A 1 129 ? -15.704 -17.419 37.352 1.00 24.89 129 ASP A C 1
ATOM 981 O O . ASP A 1 129 ? -16.451 -17.396 38.328 1.00 28.99 129 ASP A O 1
ATOM 986 N N . ASP A 1 130 ? -15.347 -16.325 36.684 1.00 23.50 130 ASP A N 1
ATOM 987 C CA . ASP A 1 130 ? -15.726 -14.989 37.144 1.00 23.14 130 ASP A CA 1
ATOM 988 C C . ASP A 1 130 ? -17.165 -14.611 36.814 1.00 25.48 130 ASP A C 1
ATOM 989 O O . ASP A 1 130 ? -17.843 -13.968 37.620 1.00 28.08 130 ASP A O 1
ATOM 994 N N . HIS A 1 131 ? -17.629 -14.990 35.628 1.00 21.69 131 HIS A N 1
ATOM 995 C CA . HIS A 1 131 ? -18.889 -14.467 35.118 1.00 19.80 131 HIS A CA 1
ATOM 996 C C . HIS A 1 131 ? -19.946 -15.530 34.815 1.00 21.36 131 HIS A C 1
ATOM 997 O O . HIS A 1 131 ? -21.097 -15.199 34.513 1.00 24.39 131 HIS A O 1
ATOM 1004 N N . GLY A 1 132 ? -19.552 -16.796 34.887 1.00 21.21 132 GLY A N 1
ATOM 1005 C CA . GLY A 1 132 ? -20.504 -17.894 34.871 1.00 21.43 132 GLY A CA 1
ATOM 1006 C C . GLY A 1 132 ? -20.963 -18.427 33.523 1.00 19.99 132 GLY A C 1
ATOM 1007 O O . GLY A 1 132 ? -20.505 -17.989 32.461 1.00 19.65 132 GLY A O 1
ATOM 1008 N N . LEU A 1 133 ? -21.859 -19.409 33.605 1.00 23.58 133 LEU A N 1
ATOM 1009 C CA . LEU A 1 133 ? -22.562 -19.978 32.461 1.00 19.72 133 LEU A CA 1
ATOM 1010 C C . LEU A 1 133 ? -24.055 -19.716 32.639 1.00 21.23 133 LEU A C 1
ATOM 1011 O O . LEU A 1 133 ? -24.529 -19.616 33.767 1.00 26.33 133 LEU A O 1
ATOM 1016 N N . PRO A 1 134 ? -24.812 -19.615 31.532 1.00 18.97 134 PRO A N 1
ATOM 1017 C CA . PRO A 1 134 ? -24.348 -19.745 30.147 1.00 19.23 134 PRO A CA 1
ATOM 1018 C C . PRO A 1 134 ? -23.564 -18.528 29.678 1.00 18.41 134 PRO A C 1
ATOM 1019 O O . PRO A 1 134 ? -23.612 -17.447 30.286 1.00 18.93 134 PRO A O 1
ATOM 1023 N N . ALA A 1 135 ? -22.828 -18.722 28.592 1.00 15.45 135 ALA A N 1
ATOM 1024 C CA . ALA A 1 135 ? -21.985 -17.687 28.027 1.00 15.32 135 ALA A CA 1
ATOM 1025 C C . ALA A 1 135 ? -21.831 -17.949 26.544 1.00 14.53 135 ALA A C 1
ATOM 1026 O O . ALA A 1 135 ? -22.282 -18.976 26.045 1.00 16.20 135 ALA A O 1
ATOM 1028 N N . ILE A 1 136 ? -21.214 -17.014 25.835 1.00 14.99 136 ILE A N 1
ATOM 1029 C CA . ILE A 1 136 ? -20.962 -17.201 24.415 1.00 15.59 136 ILE A CA 1
ATOM 1030 C C . ILE A 1 136 ? -19.524 -16.825 24.131 1.00 14.40 136 ILE A C 1
ATOM 1031 O O . ILE A 1 136 ? -19.040 -15.801 24.625 1.00 15.67 136 ILE A O 1
ATOM 1036 N N . LEU A 1 137 ? -18.840 -17.655 23.349 1.00 12.55 137 LEU A N 1
ATOM 1037 C CA . LEU A 1 137 ? -17.534 -17.296 22.820 1.00 13.12 137 LEU A CA 1
ATOM 1038 C C . LEU A 1 137 ? -17.744 -16.832 21.387 1.00 12.50 137 LEU A C 1
ATOM 1039 O O . LEU A 1 137 ? -18.440 -17.493 20.620 1.00 12.92 137 LEU A O 1
ATOM 1044 N N . LYS A 1 138 ? -17.161 -15.688 21.029 1.00 12.53 138 LYS A N 1
ATOM 1045 C CA . LYS A 1 138 ? -17.393 -15.083 19.714 1.00 12.73 138 LYS A CA 1
ATOM 1046 C C . LYS A 1 138 ? -16.088 -14.631 19.096 1.00 13.60 138 LYS A C 1
ATOM 1047 O O . LYS A 1 138 ? -15.208 -14.142 19.801 1.00 13.44 138 LYS A O 1
ATOM 1053 N N . THR A 1 139 ? -15.968 -14.740 17.779 1.00 10.94 139 THR A N 1
ATOM 1054 C CA . THR A 1 139 ? -14.830 -14.113 17.113 1.00 12.23 139 THR A CA 1
ATOM 1055 C C . THR A 1 139 ? -14.917 -12.596 17.233 1.00 13.10 139 THR A C 1
ATOM 1056 O O . THR A 1 139 ? -15.997 -12.005 17.132 1.00 13.28 139 THR A O 1
ATOM 1060 N N . ARG A 1 140 ? -13.773 -11.959 17.450 1.00 11.59 140 ARG A N 1
ATOM 1061 C CA . ARG A 1 140 ? -13.752 -10.504 17.557 1.00 12.52 140 ARG A CA 1
ATOM 1062 C C . ARG A 1 140 ? -14.078 -9.849 16.231 1.00 13.79 140 ARG A C 1
ATOM 1063 O O . ARG A 1 140 ? -14.659 -8.759 16.194 1.00 13.71 140 ARG A O 1
ATOM 1071 N N . ARG A 1 141 ? -13.699 -10.509 15.141 1.00 13.07 141 ARG A N 1
ATOM 1072 C CA . ARG A 1 141 ? -13.916 -9.961 13.806 1.00 12.73 141 ARG A CA 1
ATOM 1073 C C . ARG A 1 141 ? -14.623 -10.949 12.887 1.00 16.26 141 ARG A C 1
ATOM 1074 O O . ARG A 1 141 ? -14.609 -12.156 13.125 1.00 16.01 141 ARG A O 1
ATOM 1082 N N . PHE A 1 142 ? -15.271 -10.401 11.863 1.00 15.34 142 PHE A N 1
ATOM 1083 C CA . PHE A 1 142 ? -15.861 -11.149 10.741 1.00 14.92 142 PHE A CA 1
ATOM 1084 C C . PHE A 1 142 ? -17.183 -11.860 11.015 1.00 18.27 142 PHE A C 1
ATOM 1085 O O . PHE A 1 142 ? -17.790 -1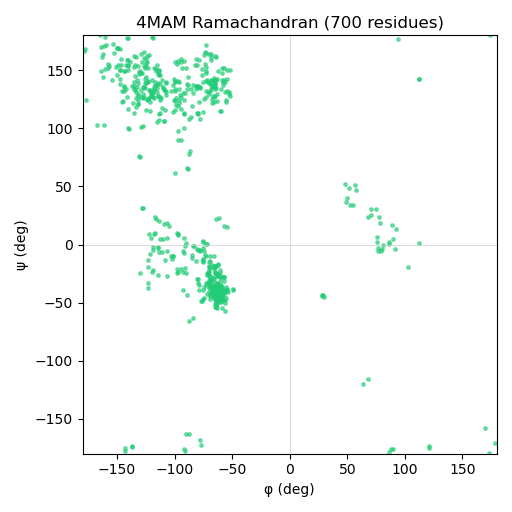2.411 10.090 1.00 22.11 142 PHE A O 1
ATOM 1093 N N . GLY A 1 143 ? -17.639 -11.837 12.262 1.00 15.93 143 GLY A N 1
ATOM 1094 C CA . GLY A 1 143 ? -18.903 -12.467 12.597 1.00 16.84 143 GLY A CA 1
ATOM 1095 C C . GLY A 1 143 ? -20.113 -11.760 12.009 1.00 16.76 143 GLY A C 1
ATOM 1096 O O . GLY A 1 143 ? -20.210 -10.532 12.024 1.00 19.08 143 GLY A O 1
ATOM 1097 N N . TYR A 1 144 ? -21.048 -12.545 11.488 1.00 15.69 144 TYR A N 1
ATOM 1098 C CA . TYR A 1 144 ? -22.327 -12.013 11.035 1.00 15.39 144 TYR A CA 1
ATOM 1099 C C . TYR A 1 144 ? -23.348 -13.142 11.037 1.00 14.42 144 TYR A C 1
ATOM 1100 O O . TYR A 1 144 ? -22.983 -14.315 10.912 1.00 16.72 144 TYR A O 1
ATOM 1109 N N . ASP A 1 145 ? -24.622 -12.784 11.187 1.00 16.06 145 ASP A N 1
ATOM 1110 C CA . ASP A 1 145 ? -25.717 -13.764 11.221 1.00 16.68 145 ASP A CA 1
ATOM 1111 C C . ASP A 1 145 ? -25.430 -14.908 12.189 1.00 17.83 145 ASP A C 1
ATOM 1112 O O . ASP A 1 145 ? -25.769 -16.071 11.931 1.00 21.09 145 ASP A O 1
ATOM 1117 N N . GLY A 1 146 ? -24.779 -14.570 13.303 1.00 16.09 146 GLY A N 1
ATOM 1118 C CA . GLY A 1 146 ? -24.499 -15.548 14.341 1.00 16.51 146 GLY A CA 1
ATOM 1119 C C . GLY A 1 146 ? -23.296 -16.443 14.097 1.00 17.40 146 GLY A C 1
ATOM 1120 O O . GLY A 1 146 ? -22.986 -17.300 14.927 1.00 19.20 146 GLY A O 1
ATOM 1121 N N . LYS A 1 147 ? -22.613 -16.259 12.970 1.00 16.18 147 LYS A N 1
ATOM 1122 C CA . LYS A 1 147 ? -21.455 -17.096 12.643 1.00 13.93 147 LYS A CA 1
ATOM 1123 C C . LYS A 1 147 ? -20.245 -16.767 13.510 1.00 14.77 147 LYS A C 1
ATOM 1124 O O . LYS A 1 147 ? -20.095 -15.638 13.984 1.00 14.78 147 LYS A O 1
ATOM 1130 N N . GLY A 1 148 ? -19.375 -17.751 13.715 1.00 15.75 148 GLY A N 1
ATOM 1131 C CA . GLY A 1 148 ? -18.193 -17.530 14.534 1.00 15.03 148 GLY A CA 1
ATOM 1132 C C . GLY A 1 148 ? -18.505 -17.466 16.017 1.00 14.08 148 GLY A C 1
ATOM 1133 O O . GLY A 1 148 ? -17.816 -16.782 16.776 1.00 13.77 148 GLY A O 1
ATOM 1134 N N . GLN A 1 149 ? -19.540 -18.188 16.441 1.00 14.39 149 GLN A N 1
ATOM 1135 C CA . GLN A 1 149 ? -19.931 -18.185 17.849 1.00 14.52 149 GLN A CA 1
ATOM 1136 C C . GLN A 1 149 ? -20.132 -19.593 18.374 1.00 14.87 149 GLN A C 1
ATOM 1137 O O . GLN A 1 149 ? -20.457 -20.512 17.625 1.00 16.55 149 GLN A O 1
ATOM 1143 N N . PHE A 1 150 ? -19.946 -19.763 19.676 1.00 13.54 150 PHE A N 1
ATOM 1144 C CA . PHE A 1 150 ? -20.240 -21.041 20.304 1.00 16.01 150 PHE A CA 1
ATOM 1145 C C . PHE A 1 150 ? -20.884 -20.742 21.645 1.00 13.86 150 PHE A C 1
ATOM 1146 O O . PHE A 1 150 ? -20.265 -20.104 22.508 1.00 14.52 150 PHE A O 1
ATOM 1154 N N . VAL A 1 151 ? -22.139 -21.161 21.807 1.00 14.07 151 VAL A N 1
ATOM 1155 C CA . VAL A 1 151 ? -22.847 -20.972 23.068 1.00 14.80 151 VAL A CA 1
ATOM 1156 C C . VAL A 1 151 ? -22.400 -22.034 24.064 1.00 14.27 151 VAL A C 1
ATOM 1157 O O . VAL A 1 151 ? -22.494 -23.242 23.808 1.00 17.66 151 VAL A O 1
ATOM 1161 N N . ILE A 1 152 ? -21.889 -21.570 25.198 1.00 16.78 152 ILE A N 1
ATOM 1162 C CA . ILE A 1 152 ? -21.343 -22.454 26.222 1.00 15.92 152 ILE A CA 1
ATOM 1163 C C . ILE A 1 152 ? -22.375 -22.644 27.325 1.00 18.41 152 ILE A C 1
ATOM 1164 O O . ILE A 1 152 ? -22.722 -21.690 28.011 1.00 17.15 152 ILE A O 1
ATOM 1169 N N . ARG A 1 153 ? -22.867 -23.865 27.501 1.00 16.12 153 ARG A N 1
ATOM 1170 C CA . ARG A 1 153 ? -23.890 -24.115 28.521 1.00 18.11 153 ARG A CA 1
ATOM 1171 C C . ARG A 1 153 ? -23.408 -25.021 29.632 1.00 21.21 153 ARG A C 1
ATOM 1172 O O . ARG A 1 153 ? -23.910 -24.969 30.753 1.00 24.42 153 ARG A O 1
ATOM 1180 N N . SER A 1 154 ? -22.438 -25.864 29.314 1.00 19.67 154 SER A N 1
ATOM 1181 C CA . SER A 1 154 ? -21.944 -26.845 30.261 1.00 23.79 154 SER A CA 1
ATOM 1182 C C . SER A 1 154 ? -20.437 -26.717 30.385 1.00 20.87 154 SER A C 1
ATOM 1183 O O . SER A 1 154 ? -19.786 -26.066 29.566 1.00 19.55 154 SER A O 1
ATOM 1186 N N . GLN A 1 155 ? -19.885 -27.334 31.419 1.00 22.21 155 GLN A N 1
ATOM 1187 C CA A GLN A 1 155 ? -18.439 -27.369 31.585 0.41 22.74 155 GLN A CA 1
ATOM 1188 C CA B GLN A 1 155 ? -18.442 -27.386 31.591 0.59 22.68 155 GLN A CA 1
ATOM 1189 C C . GLN A 1 155 ? -17.763 -28.012 30.375 1.00 20.13 155 GLN A C 1
ATOM 1190 O O . GLN A 1 155 ? -16.730 -27.532 29.914 1.00 19.87 155 GLN A O 1
ATOM 1201 N N . GLU A 1 156 ? -18.355 -29.084 29.852 1.00 21.70 156 GLU A N 1
ATOM 1202 C CA . GLU A 1 156 ? -17.799 -29.765 28.680 1.00 21.74 156 GLU A CA 1
ATOM 1203 C C . GLU A 1 156 ? -17.778 -28.872 27.438 1.00 18.46 156 GLU A C 1
ATOM 1204 O O . GLU A 1 156 ? -16.963 -29.084 26.532 1.00 20.28 156 GLU A O 1
ATOM 1210 N N . ASP A 1 157 ? -18.668 -27.879 27.389 1.00 17.38 157 ASP A N 1
ATOM 1211 C CA . ASP A 1 157 ? -18.718 -26.952 26.254 1.00 16.00 157 ASP A CA 1
ATOM 1212 C C . ASP A 1 157 ? -17.526 -26.000 26.199 1.00 16.49 157 ASP A C 1
ATOM 1213 O O . ASP A 1 157 ? -17.254 -25.399 25.151 1.00 16.62 157 ASP A O 1
ATOM 1218 N N . ILE A 1 158 ? -16.832 -25.824 27.323 1.00 16.23 158 ILE A N 1
ATOM 1219 C CA . ILE A 1 158 ? -15.771 -24.814 27.384 1.00 15.16 158 ILE A CA 1
ATOM 1220 C C . ILE A 1 158 ? -14.632 -25.132 26.424 1.00 15.00 158 ILE A C 1
ATOM 1221 O O . ILE A 1 158 ? -14.224 -24.287 25.628 1.00 15.85 158 ILE A O 1
ATOM 1226 N N . THR A 1 159 ? -14.144 -26.364 26.478 1.00 16.45 159 THR A N 1
ATOM 1227 C CA . THR A 1 159 ? -13.060 -26.770 25.593 1.00 15.82 159 THR A CA 1
ATOM 1228 C C . THR A 1 159 ? -13.516 -26.854 24.142 1.00 16.50 159 THR A C 1
ATOM 1229 O O . THR A 1 159 ? -12.765 -26.505 23.232 1.00 14.83 159 THR A O 1
ATOM 1233 N N . LYS A 1 160 ? -14.747 -27.304 23.922 1.00 14.99 160 LYS A N 1
ATOM 1234 C CA . LYS A 1 160 ? -15.288 -27.354 22.566 1.00 14.89 160 LYS A CA 1
ATOM 1235 C C . LYS A 1 160 ? -15.318 -25.970 21.948 1.00 14.48 160 LYS A C 1
ATOM 1236 O O . LYS A 1 160 ? -14.909 -25.787 20.797 1.00 16.56 160 LYS A O 1
ATOM 1242 N N . ALA A 1 161 ? -15.814 -24.998 22.708 1.00 14.51 161 ALA A N 1
ATOM 1243 C CA . ALA A 1 161 ? -15.921 -23.628 22.215 1.00 13.61 161 ALA A CA 1
ATOM 1244 C C . ALA A 1 161 ? -14.546 -23.087 21.837 1.00 13.27 161 ALA A C 1
ATOM 1245 O O . ALA A 1 161 ? -14.347 -22.526 20.745 1.00 12.79 161 ALA A O 1
ATOM 1247 N N . TRP A 1 162 ? -13.599 -23.247 22.753 1.00 13.84 162 TRP A N 1
ATOM 1248 C CA . TRP A 1 162 ? -12.223 -22.847 22.502 1.00 14.38 162 TRP A CA 1
ATOM 1249 C C . TRP A 1 162 ? -11.679 -23.541 21.252 1.00 13.73 162 TRP A C 1
ATOM 1250 O O . TRP A 1 162 ? -11.092 -22.897 20.390 1.00 15.17 162 TRP A O 1
ATOM 1261 N N . ASP A 1 163 ? -11.877 -24.849 21.134 1.00 13.76 163 ASP A N 1
ATOM 1262 C CA . ASP A 1 163 ? -11.308 -25.570 19.989 1.00 15.22 163 ASP A CA 1
ATOM 1263 C C . ASP A 1 163 ? -11.969 -25.211 18.657 1.00 15.63 163 ASP A C 1
ATOM 1264 O O . ASP A 1 163 ? -11.316 -25.242 17.604 1.00 17.84 163 ASP A O 1
ATOM 1269 N N . VAL A 1 164 ? -13.253 -24.869 18.688 1.00 14.70 164 VAL A N 1
ATOM 1270 C CA . VAL A 1 164 ? -13.944 -24.490 17.454 1.00 13.99 164 VAL A CA 1
ATOM 1271 C C . VAL A 1 164 ? -13.448 -23.144 16.938 1.00 14.24 164 VAL A C 1
ATOM 1272 O O . VAL A 1 164 ? -13.282 -22.968 15.726 1.00 16.12 164 VAL A O 1
ATOM 1276 N N . LEU A 1 165 ? -13.165 -22.217 17.855 1.00 13.16 165 LEU A N 1
ATOM 1277 C CA . LEU A 1 165 ? -12.910 -20.829 17.478 1.00 15.12 165 LEU A CA 1
ATOM 1278 C C . LEU A 1 165 ? -11.462 -20.343 17.592 1.00 15.37 165 LEU A C 1
ATOM 1279 O O . LEU A 1 165 ? -11.141 -19.285 17.050 1.00 15.65 165 LEU A O 1
ATOM 1284 N N . LYS A 1 166 ? -10.594 -21.098 18.263 1.00 13.71 166 LYS A N 1
ATOM 1285 C CA . LYS A 1 166 ? -9.255 -20.600 18.631 1.00 16.14 166 LYS A CA 1
ATOM 1286 C C . LYS A 1 166 ? -8.348 -20.196 17.468 1.00 16.89 166 LYS A C 1
ATOM 1287 O O . LYS A 1 166 ? -7.404 -19.421 17.665 1.00 18.11 166 LYS A O 1
ATOM 1293 N N . ASP A 1 167 ? -8.615 -20.709 16.271 1.00 17.02 167 ASP A N 1
ATOM 1294 C CA . ASP A 1 167 ? -7.762 -20.385 15.129 1.00 18.69 167 ASP A CA 1
ATOM 1295 C C . ASP A 1 167 ? -8.032 -19.002 14.531 1.00 18.63 167 ASP A C 1
ATOM 1296 O O . ASP A 1 167 ? -7.320 -18.582 13.624 1.00 20.04 167 ASP A O 1
ATOM 1301 N N . ALA A 1 168 ? -9.059 -18.308 15.029 1.00 17.06 168 ALA A N 1
ATOM 1302 C CA . ALA A 1 168 ? -9.387 -16.964 14.538 1.00 16.92 168 ALA A CA 1
ATOM 1303 C C . ALA A 1 168 ? -8.210 -16.021 14.746 1.00 18.78 168 ALA A C 1
ATOM 1304 O O . ALA A 1 168 ? -7.851 -15.719 15.883 1.00 17.89 168 ALA A O 1
ATOM 1306 N N . PRO A 1 169 ? -7.617 -15.530 13.647 1.00 17.85 169 PRO A N 1
ATOM 1307 C CA . PRO A 1 169 ? -6.387 -14.741 13.763 1.00 20.23 169 PRO A CA 1
ATOM 1308 C C . PRO A 1 169 ? -6.573 -13.444 14.553 1.00 18.50 169 PRO A C 1
ATOM 1309 O O . PRO A 1 169 ? -5.616 -12.968 15.162 1.00 22.76 169 PRO A O 1
ATOM 1313 N N . ASP A 1 170 ? -7.784 -12.899 14.553 1.00 17.45 170 ASP A N 1
ATOM 1314 C CA . ASP A 1 170 ? -8.021 -11.617 15.201 1.00 16.90 170 ASP A CA 1
ATOM 1315 C C . ASP A 1 170 ? -8.592 -11.761 16.602 1.00 20.09 170 ASP A C 1
ATOM 1316 O O . ASP A 1 170 ? -9.004 -10.785 17.218 1.00 17.21 170 ASP A O 1
ATOM 1321 N N . GLY A 1 171 ? -8.606 -12.983 17.116 1.00 16.17 171 GLY A N 1
ATOM 1322 C CA . GLY A 1 171 ? -8.952 -13.186 18.511 1.00 15.13 171 GLY A CA 1
ATOM 1323 C C . GLY A 1 171 ? -10.421 -13.400 18.802 1.00 13.15 171 GLY A C 1
ATOM 1324 O O . GLY A 1 171 ? -11.257 -13.442 17.894 1.00 13.77 171 GLY A O 1
ATOM 1325 N N . LEU A 1 172 ? -10.726 -13.499 20.091 1.00 13.95 172 LEU A N 1
ATOM 1326 C CA . LEU A 1 172 ? -12.030 -13.946 20.553 1.00 13.70 172 LEU A CA 1
ATOM 1327 C C . LEU A 1 172 ? -12.462 -13.142 21.751 1.00 13.44 172 LEU A C 1
ATOM 1328 O O . LEU A 1 172 ? -11.630 -12.575 22.462 1.00 13.25 172 LEU A O 1
ATOM 1333 N N . ILE A 1 173 ? -13.766 -13.130 21.997 1.00 13.21 173 ILE A N 1
ATOM 1334 C CA . ILE A 1 173 ? -14.312 -12.514 23.200 1.00 12.44 173 ILE A CA 1
ATOM 1335 C C . ILE A 1 173 ? -15.304 -13.477 23.860 1.00 14.06 173 ILE A C 1
ATOM 1336 O O . ILE A 1 173 ? -16.055 -14.188 23.175 1.00 14.90 173 ILE A O 1
ATOM 1341 N N . TYR A 1 174 ? -15.238 -13.543 25.186 1.00 13.78 174 TYR A N 1
ATOM 1342 C CA . TYR A 1 174 ? -16.250 -14.184 26.007 1.00 13.27 174 TYR A CA 1
ATOM 1343 C C . TYR A 1 174 ? -17.311 -13.133 26.321 1.00 15.62 174 TYR A C 1
ATOM 1344 O O . TYR A 1 174 ? -16.985 -11.988 26.642 1.00 14.39 174 TYR A O 1
ATOM 1353 N N . GLU A 1 175 ? -18.577 -13.526 26.235 1.00 13.83 175 GLU A N 1
ATOM 1354 C CA . GLU A 1 175 ? -19.670 -12.712 26.754 1.00 13.95 175 GLU A CA 1
ATOM 1355 C C . GLU A 1 175 ? -20.494 -13.537 27.721 1.00 14.87 175 GLU A C 1
ATOM 1356 O O . GLU A 1 175 ? -20.822 -14.694 27.448 1.00 16.59 175 GLU A O 1
ATOM 1362 N N . ALA A 1 176 ? -20.832 -12.945 28.859 1.00 16.36 176 ALA A N 1
ATOM 1363 C CA . ALA A 1 176 ? -21.817 -13.551 29.733 1.00 16.24 176 ALA A CA 1
ATOM 1364 C C . ALA A 1 176 ? -23.189 -13.405 29.110 1.00 17.09 176 ALA A C 1
ATOM 1365 O O . ALA A 1 176 ? -23.467 -12.423 28.420 1.00 18.45 176 ALA A O 1
ATOM 1367 N N . PHE A 1 177 ? -24.054 -14.383 29.342 1.00 17.76 177 PHE A N 1
ATOM 1368 C CA . PHE A 1 177 ? -25.412 -14.305 28.835 1.00 18.66 177 PHE A CA 1
ATOM 1369 C C . PHE A 1 177 ? -26.142 -13.150 29.489 1.00 21.04 177 PHE A C 1
ATOM 1370 O O . PHE A 1 177 ? -26.174 -13.036 30.711 1.00 24.13 177 PHE A O 1
ATOM 1378 N N . VAL A 1 178 ? -26.728 -12.293 28.668 1.00 19.62 178 VAL A N 1
ATOM 1379 C CA . VAL A 1 178 ? -27.512 -11.194 29.193 1.00 19.72 178 VAL A CA 1
ATOM 1380 C C . VAL A 1 178 ? -28.931 -11.664 29.458 1.00 20.72 178 VAL A C 1
ATOM 1381 O O . VAL A 1 178 ? -29.536 -12.358 28.629 1.00 21.14 178 VAL A O 1
ATOM 1385 N N . ASP A 1 179 ? -29.436 -11.295 30.632 1.00 21.70 179 ASP A N 1
ATOM 1386 C CA . ASP A 1 179 ? -30.843 -11.446 30.977 1.00 22.10 179 ASP A CA 1
ATOM 1387 C C . ASP A 1 179 ? -31.630 -10.327 30.296 1.00 23.30 179 ASP A C 1
ATOM 1388 O O . ASP A 1 179 ? -31.527 -9.158 30.687 1.00 24.20 179 ASP A O 1
ATOM 1393 N N . PHE A 1 180 ? -32.397 -10.672 29.261 1.00 23.08 180 PHE A N 1
ATOM 1394 C CA . PHE A 1 180 ? -33.222 -9.676 28.571 1.00 19.53 180 PHE A CA 1
ATOM 1395 C C . PHE A 1 180 ? -34.583 -10.227 28.153 1.00 22.41 180 PHE A C 1
ATOM 1396 O O . PHE A 1 180 ? -34.762 -11.443 28.038 1.00 23.27 180 PHE A O 1
ATOM 1404 N N . ASP A 1 181 ? -35.530 -9.322 27.927 1.00 19.26 181 ASP A N 1
ATOM 1405 C CA . ASP A 1 181 ? -36.903 -9.681 27.590 1.00 19.07 181 ASP A CA 1
ATOM 1406 C C . ASP A 1 181 ? -37.149 -9.752 26.075 1.00 18.84 181 ASP A C 1
ATOM 1407 O O . ASP A 1 181 ? -37.881 -10.624 25.600 1.00 21.54 181 ASP A O 1
ATOM 1412 N N . TYR A 1 182 ? -36.547 -8.825 25.335 1.00 17.72 182 TYR A N 1
ATOM 1413 C CA . TYR A 1 182 ? -36.629 -8.805 23.873 1.00 14.77 182 TYR A CA 1
ATOM 1414 C C . TYR A 1 182 ? -35.545 -7.884 23.346 1.00 17.26 182 TYR A C 1
ATOM 1415 O O . TYR A 1 182 ? -34.783 -7.324 24.126 1.00 15.05 182 TYR A O 1
ATOM 1424 N N . GLU A 1 183 ? -35.467 -7.743 22.027 1.00 13.15 183 GLU A N 1
ATOM 1425 C CA . GLU A 1 183 ? -34.419 -6.959 21.394 1.00 12.31 183 GLU A CA 1
ATOM 1426 C C . GLU A 1 183 ? -35.023 -5.872 20.519 1.00 12.06 183 GLU A C 1
ATOM 1427 O O . GLU A 1 183 ? -36.059 -6.073 19.862 1.00 13.36 183 GLU A O 1
ATOM 1433 N N . VAL A 1 184 ? -34.396 -4.699 20.547 1.00 11.68 184 VAL A N 1
ATOM 1434 C CA . VAL A 1 184 ? -34.794 -3.611 19.667 1.00 11.43 184 VAL A CA 1
ATOM 1435 C C . VAL A 1 184 ? -33.560 -3.002 19.035 1.00 11.99 184 VAL A C 1
ATOM 1436 O O . VAL A 1 184 ? -32.446 -3.202 19.519 1.00 14.18 184 VAL A O 1
ATOM 1440 N N . SER A 1 185 ? -33.754 -2.276 17.939 1.00 10.62 185 SER A N 1
ATOM 1441 C CA . SER A 1 185 ? -32.652 -1.533 17.354 1.00 10.27 185 SER A CA 1
ATOM 1442 C C . SER A 1 185 ? -33.038 -0.097 17.105 1.00 10.32 185 SER A C 1
ATOM 1443 O O . SER A 1 185 ? -34.207 0.210 16.821 1.00 12.72 185 SER A O 1
ATOM 1446 N N . GLN A 1 186 ? -32.042 0.772 17.232 1.00 10.35 186 GLN A N 1
ATOM 1447 C CA . GLN A 1 186 ? -32.190 2.180 16.891 1.00 12.42 186 GLN A CA 1
ATOM 1448 C C . GLN A 1 186 ? -31.403 2.437 15.625 1.00 14.33 186 GLN A C 1
ATOM 1449 O O . GLN A 1 186 ? -30.183 2.323 15.613 1.00 14.48 186 GLN A O 1
ATOM 1455 N N . ILE A 1 187 ? -32.103 2.796 14.560 1.00 12.20 187 ILE A N 1
ATOM 1456 C CA . ILE A 1 187 ? -31.434 3.229 13.348 1.00 12.45 187 ILE A CA 1
ATOM 1457 C C . ILE A 1 187 ? -31.617 4.727 13.226 1.00 12.43 187 ILE A C 1
ATOM 1458 O O . ILE A 1 187 ? -32.675 5.268 13.563 1.00 13.62 187 ILE A O 1
ATOM 1463 N N . CYS A 1 188 ? -30.563 5.414 12.806 1.00 11.92 188 CYS A N 1
ATOM 1464 C CA . CYS A 1 188 ? -30.635 6.862 12.621 1.00 11.09 188 CYS A CA 1
ATOM 1465 C C . CYS A 1 188 ? -29.681 7.260 11.519 1.00 12.08 188 CYS A C 1
ATOM 1466 O O . CYS A 1 188 ? -28.877 6.440 11.068 1.00 12.61 188 CYS A O 1
ATOM 1469 N N . THR A 1 189 ? -29.787 8.502 11.066 1.00 11.83 189 THR A N 1
ATOM 1470 C CA . THR A 1 189 ? -28.912 8.996 10.010 1.00 12.31 189 THR A CA 1
ATOM 1471 C C . THR A 1 189 ? -28.393 10.349 10.426 1.00 13.28 189 THR A C 1
ATOM 1472 O O . THR A 1 189 ? -29.165 11.214 10.838 1.00 13.09 189 THR A O 1
ATOM 1476 N N . ALA A 1 190 ? -27.084 10.535 10.319 1.00 13.44 190 ALA A N 1
ATOM 1477 C CA . ALA A 1 190 ? -26.488 11.820 10.657 1.00 14.25 190 ALA A CA 1
ATOM 1478 C C . ALA A 1 190 ? -25.993 12.509 9.404 1.00 15.96 190 ALA A C 1
ATOM 1479 O O . ALA A 1 190 ? -25.346 11.887 8.555 1.00 15.11 190 ALA A O 1
ATOM 1481 N N . ASP A 1 191 ? -26.270 13.804 9.294 1.00 14.74 191 ASP A N 1
ATOM 1482 C CA . ASP A 1 191 ? -25.802 14.576 8.143 1.00 16.41 191 ASP A CA 1
ATOM 1483 C C . ASP A 1 191 ? -24.431 15.214 8.393 1.00 19.66 191 ASP A C 1
ATOM 1484 O O . ASP A 1 191 ? -23.828 15.014 9.452 1.00 18.54 191 ASP A O 1
ATOM 1489 N N . LEU A 1 192 ? -23.941 15.980 7.422 1.00 19.50 192 LEU A N 1
ATOM 1490 C CA . LEU A 1 192 ? -22.608 16.573 7.532 1.00 20.14 192 LEU A CA 1
ATOM 1491 C C . LEU A 1 192 ? -22.448 17.545 8.707 1.00 25.00 192 LEU A C 1
ATOM 1492 O O . LEU A 1 192 ? -21.338 17.741 9.211 1.00 28.30 192 LEU A O 1
ATOM 1497 N N . LYS A 1 193 ? -23.550 18.148 9.144 1.00 20.24 193 LYS A N 1
ATOM 1498 C CA . LYS A 1 193 ? -23.492 19.170 10.194 1.00 21.58 193 LYS A CA 1
ATOM 1499 C C . LYS A 1 193 ? -23.658 18.585 11.590 1.00 18.88 193 LYS A C 1
ATOM 1500 O O . LYS A 1 193 ? -23.291 19.218 12.583 1.00 24.38 193 LYS A O 1
ATOM 1503 N N . GLY A 1 194 ? -24.226 17.392 11.675 1.00 22.28 194 GLY A N 1
ATOM 1504 C CA . GLY A 1 194 ? -24.457 16.771 12.966 1.00 27.51 194 GLY A CA 1
ATOM 1505 C C . GLY A 1 194 ? -25.923 16.644 13.337 1.00 24.81 194 GLY A C 1
ATOM 1506 O O . GLY A 1 194 ? -26.242 16.175 14.436 1.00 25.04 194 GLY A O 1
ATOM 1507 N N . ASN A 1 195 ? -26.812 17.074 12.442 1.00 20.73 195 ASN A N 1
ATOM 1508 C CA . ASN A 1 195 ? -28.23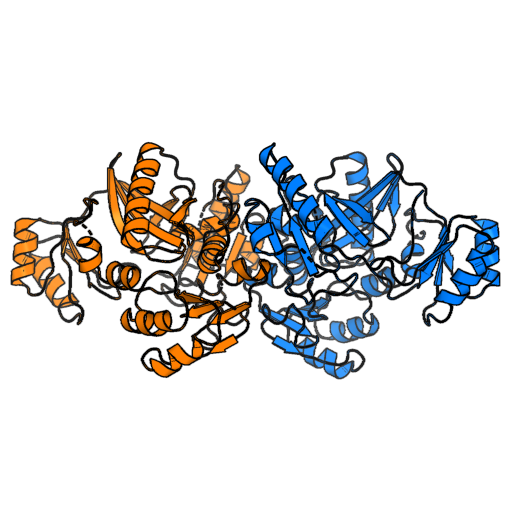8 16.819 12.610 1.00 18.36 195 ASN A CA 1
ATOM 1509 C C . ASN A 1 195 ? -28.463 15.331 12.515 1.00 16.59 195 ASN A C 1
ATOM 1510 O O . ASN A 1 195 ? -27.828 14.658 11.702 1.00 17.91 195 ASN A O 1
ATOM 1515 N N . ILE A 1 196 ? -29.354 14.805 13.346 1.00 16.46 196 ILE A N 1
ATOM 1516 C CA . ILE A 1 196 ? -29.674 13.389 13.281 1.00 15.57 196 ILE A CA 1
ATOM 1517 C C . ILE A 1 196 ? -31.151 13.196 12.996 1.00 19.05 196 ILE A C 1
ATOM 1518 O O . ILE A 1 196 ? -32.011 13.797 13.656 1.00 19.89 196 ILE A O 1
ATOM 1523 N N . ALA A 1 197 ? -31.432 12.381 11.988 1.00 14.02 197 ALA A N 1
ATOM 1524 C CA . ALA A 1 197 ? -32.791 11.950 11.712 1.00 14.05 197 ALA A CA 1
ATOM 1525 C C . ALA A 1 197 ? -32.963 10.595 12.365 1.00 14.91 197 ALA A C 1
ATOM 1526 O O . ALA A 1 197 ? -32.228 9.648 12.055 1.00 15.93 197 ALA A O 1
ATOM 1528 N N . PHE A 1 198 ? -33.933 10.495 13.264 1.00 13.84 198 PHE A N 1
ATOM 1529 C CA . PHE A 1 198 ? -34.178 9.256 13.981 1.00 13.43 198 PHE A CA 1
ATOM 1530 C C . PHE A 1 198 ? -35.341 8.490 13.378 1.00 15.41 198 PHE A C 1
ATOM 1531 O O . PHE A 1 198 ? -36.335 9.082 12.954 1.00 17.82 198 PHE A O 1
ATOM 1539 N N . TYR A 1 199 ? -35.191 7.174 13.310 1.00 13.23 199 TYR A N 1
ATOM 1540 C CA . TYR A 1 199 ? -36.302 6.265 13.041 1.00 13.51 199 TYR A CA 1
ATOM 1541 C C . TYR A 1 199 ? -36.876 5.849 14.380 1.00 11.35 199 TYR A C 1
ATOM 1542 O O . TYR A 1 199 ? -36.195 5.938 15.399 1.00 13.35 199 TYR A O 1
ATOM 1551 N N . PRO A 1 200 ? -38.138 5.409 14.400 1.00 11.26 200 PRO A N 1
ATOM 1552 C CA . PRO A 1 200 ? -38.607 4.790 15.637 1.00 12.22 200 PRO A CA 1
ATOM 1553 C C . PRO A 1 200 ? -37.826 3.503 15.896 1.00 12.82 200 PRO A C 1
ATOM 1554 O O . PRO A 1 200 ? -37.191 2.976 14.980 1.00 12.61 200 PRO A O 1
ATOM 1558 N N . LEU A 1 201 ? -37.864 3.027 17.137 1.00 12.70 201 LEU A N 1
ATOM 1559 C CA . LEU A 1 201 ? -37.311 1.715 17.460 1.00 12.23 201 LEU A CA 1
ATOM 1560 C C . LEU A 1 201 ? -37.993 0.638 16.639 1.00 13.06 201 LEU A C 1
ATOM 1561 O O . LEU A 1 201 ? -39.183 0.737 16.319 1.00 12.01 201 LEU A O 1
ATOM 1566 N N . ALA A 1 202 ? -37.227 -0.393 16.310 1.00 10.97 202 ALA A N 1
ATOM 1567 C CA . ALA A 1 202 ? -37.769 -1.604 15.705 1.00 9.60 202 ALA A CA 1
ATOM 1568 C C . ALA A 1 202 ? -37.559 -2.741 16.674 1.00 12.34 202 ALA A C 1
ATOM 1569 O O . ALA A 1 202 ? -36.487 -2.851 17.259 1.00 11.96 202 ALA A O 1
ATOM 1571 N N . ARG A 1 203 ? -38.570 -3.593 16.834 1.00 10.92 203 ARG A N 1
ATOM 1572 C CA . ARG A 1 203 ? -38.448 -4.788 17.678 1.00 11.31 203 ARG A CA 1
ATOM 1573 C C . ARG A 1 203 ? -38.093 -5.965 16.785 1.00 11.83 203 ARG A C 1
ATOM 1574 O O . ARG A 1 203 ? -38.786 -6.238 15.800 1.00 12.50 203 ARG A O 1
ATOM 1582 N N . ASN A 1 204 ? -36.992 -6.634 17.119 1.00 10.74 204 ASN A N 1
ATOM 1583 C CA . ASN A 1 204 ? -36.394 -7.617 16.224 1.00 11.76 204 ASN A CA 1
ATOM 1584 C C . ASN A 1 204 ? -36.393 -8.999 16.826 1.00 12.66 204 ASN A C 1
ATOM 1585 O O . ASN A 1 204 ? -35.999 -9.195 17.978 1.00 15.45 204 ASN A O 1
ATOM 1590 N N . THR A 1 205 ? -36.826 -9.953 16.015 1.00 11.60 205 THR A N 1
ATOM 1591 C CA . THR A 1 205 ? -36.920 -11.348 16.407 1.00 14.00 205 THR A CA 1
ATOM 1592 C C . THR A 1 205 ? -35.824 -12.135 15.701 1.00 14.55 205 THR A C 1
ATOM 1593 O O . THR A 1 205 ? -35.651 -12.016 14.489 1.00 14.13 205 THR A O 1
ATOM 1597 N N . HIS A 1 206 ? -35.062 -12.906 16.472 1.00 16.09 206 HIS A N 1
ATOM 1598 C CA . HIS A 1 206 ? -33.998 -13.747 15.923 1.00 15.01 206 HIS A CA 1
ATOM 1599 C C . HIS A 1 206 ? -34.314 -15.225 16.102 1.00 16.45 206 HIS A C 1
ATOM 1600 O O . HIS A 1 206 ? -35.007 -15.611 17.046 1.00 21.79 206 HIS A O 1
ATOM 1607 N N . LYS A 1 207 ? -33.815 -16.046 15.182 1.00 14.09 207 LYS A N 1
ATOM 1608 C CA . LYS A 1 207 ? -33.924 -17.496 15.298 1.00 15.94 207 LYS A CA 1
ATOM 1609 C C . LYS A 1 207 ? -32.531 -18.044 15.030 1.00 15.65 207 LYS A C 1
ATOM 1610 O O . LYS A 1 207 ? -31.951 -17.748 13.988 1.00 17.21 207 LYS A O 1
ATOM 1616 N N . GLN A 1 208 ? -31.985 -18.820 15.968 1.00 18.40 208 GLN A N 1
ATOM 1617 C CA . GLN A 1 208 ? -30.655 -19.410 15.790 1.00 22.67 208 GLN A CA 1
ATOM 1618 C C . GLN A 1 208 ? -29.600 -18.379 15.358 1.00 21.85 208 GLN A C 1
ATOM 1619 O O . GLN A 1 208 ? -28.756 -18.656 14.497 1.00 22.85 208 GLN A O 1
ATOM 1625 N N . GLY A 1 209 ? -29.677 -17.185 15.936 1.00 22.15 209 GLY A N 1
ATOM 1626 C CA . GLY A 1 209 ? -28.666 -16.159 15.724 1.00 21.66 209 GLY A CA 1
ATOM 1627 C C . GLY A 1 209 ? -28.829 -15.250 14.513 1.00 26.53 209 GLY A C 1
ATOM 1628 O O . GLY A 1 209 ? -27.988 -14.382 14.280 1.00 23.48 209 GLY A O 1
ATOM 1629 N N . ILE A 1 210 ? -29.893 -15.441 13.736 1.00 18.82 210 ILE A N 1
ATOM 1630 C CA . ILE A 1 210 ? -30.137 -14.607 12.562 1.00 17.72 210 ILE A CA 1
ATOM 1631 C C . ILE A 1 210 ? -31.474 -13.885 12.707 1.00 13.52 210 ILE A C 1
ATOM 1632 O O . ILE A 1 210 ? -32.439 -14.438 13.243 1.00 13.61 210 ILE A O 1
ATOM 1637 N N . ILE A 1 211 ? -31.528 -12.630 12.273 1.00 13.69 211 ILE A N 1
ATOM 1638 C CA . ILE A 1 211 ? -32.778 -11.889 12.355 1.00 12.81 211 ILE A CA 1
ATOM 1639 C C . ILE A 1 211 ? -33.794 -12.483 11.374 1.00 13.63 211 ILE A C 1
ATOM 1640 O O . ILE A 1 211 ? -33.454 -12.804 10.233 1.00 14.69 211 ILE A O 1
ATOM 1645 N N . VAL A 1 212 ? -35.028 -12.686 11.835 1.00 13.88 212 VAL A N 1
ATOM 1646 C CA . VAL A 1 212 ? -36.074 -13.234 10.966 1.00 14.49 212 VAL A CA 1
ATOM 1647 C C . VAL A 1 212 ? -37.252 -12.267 10.811 1.00 13.83 212 VAL A C 1
ATOM 1648 O O . VAL A 1 212 ? -37.981 -12.335 9.821 1.00 12.97 212 VAL A O 1
ATOM 1652 N N . GLU A 1 213 ? -37.438 -11.373 11.777 1.00 13.02 213 GLU A N 1
ATOM 1653 C CA . GLU A 1 213 ? -38.583 -10.461 11.741 1.00 13.12 213 GLU A CA 1
ATOM 1654 C C . GLU A 1 213 ? -38.229 -9.165 12.422 1.00 12.52 213 GLU A C 1
ATOM 1655 O O . GLU A 1 213 ? -37.463 -9.153 13.389 1.00 12.63 213 GLU A O 1
ATOM 1661 N N . SER A 1 214 ? -38.786 -8.076 11.914 1.00 11.34 214 SER A N 1
ATOM 1662 C CA . SER A 1 214 ? -38.542 -6.768 12.489 1.00 11.08 214 SER A CA 1
ATOM 1663 C C . SER A 1 214 ? -39.820 -5.947 12.383 1.00 13.48 214 SER A C 1
ATOM 1664 O O . SER A 1 214 ? -40.432 -5.902 11.323 1.00 16.77 214 SER A O 1
ATOM 1667 N N . GLU A 1 215 ? -40.228 -5.301 13.478 1.00 11.55 215 GLU A N 1
ATOM 1668 C CA . GLU A 1 215 ? -41.499 -4.574 13.496 1.00 13.54 215 GLU A CA 1
ATOM 1669 C C . GLU A 1 215 ? -41.296 -3.165 14.021 1.00 11.43 215 GLU A C 1
ATOM 1670 O O . GLU A 1 215 ? -40.663 -2.977 15.057 1.00 13.32 215 GLU A O 1
ATOM 1672 N N . ALA A 1 216 ? -41.859 -2.180 13.329 1.00 10.99 216 ALA A N 1
ATOM 1673 C CA . ALA A 1 216 ? -41.721 -0.784 13.737 1.00 12.18 216 ALA A CA 1
ATOM 1674 C C . ALA A 1 216 ? -42.992 -0.040 13.386 1.00 14.59 216 ALA A C 1
ATOM 1675 O O . ALA A 1 216 ? -43.692 -0.422 12.457 1.00 15.68 216 ALA A O 1
ATOM 1677 N N . PRO A 1 217 ? -43.297 1.049 14.108 1.00 14.90 217 PRO A N 1
ATOM 1678 C CA . PRO A 1 217 ? -42.580 1.549 15.280 1.00 13.59 217 PRO A CA 1
ATOM 1679 C C . PRO A 1 217 ? -42.859 0.715 16.507 1.00 16.84 217 PRO A C 1
ATOM 1680 O O . PRO A 1 217 ? -43.990 0.285 16.726 1.00 19.82 217 PRO A O 1
ATOM 1684 N N . PHE A 1 218 ? -41.827 0.479 17.303 1.00 13.74 218 PHE A N 1
ATOM 1685 C CA . PHE A 1 218 ? -42.030 -0.133 18.595 1.00 14.19 218 PHE A CA 1
ATOM 1686 C C . PHE A 1 218 ? -42.200 0.988 19.592 1.00 17.99 218 PHE A C 1
ATOM 1687 O O . PHE A 1 218 ? -41.271 1.764 19.843 1.00 18.08 218 PHE A O 1
ATOM 1695 N N . GLU A 1 219 ? -43.399 1.098 20.143 1.00 17.53 219 GLU A N 1
ATOM 1696 C CA . GLU A 1 219 ? -43.715 2.265 20.945 1.00 20.31 219 GLU A CA 1
ATOM 1697 C C . GLU A 1 219 ? -43.404 2.045 22.419 1.00 23.28 219 GLU A C 1
ATOM 1698 O O . GLU A 1 219 ? -43.994 1.198 23.096 1.00 25.03 219 GLU A O 1
ATOM 1704 N N . ASN A 1 220 ? -42.406 2.787 22.873 1.00 19.10 220 ASN A N 1
ATOM 1705 C CA . ASN A 1 220 ? -42.031 2.834 24.271 1.00 17.78 220 ASN A CA 1
ATOM 1706 C C . ASN A 1 220 ? -41.220 4.107 24.396 1.00 19.40 220 ASN A C 1
ATOM 1707 O O . ASN A 1 220 ? -40.062 4.151 23.979 1.00 18.76 220 ASN A O 1
ATOM 1712 N N . VAL A 1 221 ? -41.845 5.146 24.941 1.00 24.06 221 VAL A N 1
ATOM 1713 C CA . VAL A 1 221 ? -41.241 6.470 24.983 1.00 24.50 221 VAL A CA 1
ATOM 1714 C C . VAL A 1 221 ? -39.962 6.476 25.814 1.00 20.75 221 VAL A C 1
ATOM 1715 O O . VAL A 1 221 ? -38.965 7.085 25.426 1.00 22.94 221 VAL A O 1
ATOM 1719 N N . VAL A 1 222 ? -39.987 5.777 26.945 1.00 21.63 222 VAL A N 1
ATOM 1720 C CA . VAL A 1 222 ? -38.824 5.716 27.824 0.91 19.99 222 VAL A CA 1
ATOM 1721 C C . VAL A 1 222 ? -37.631 5.073 27.116 1.00 21.67 222 VAL A C 1
ATOM 1722 O O . VAL A 1 222 ? -36.528 5.618 27.135 1.00 21.68 222 VAL A O 1
ATOM 1726 N N . LEU A 1 223 ? -37.847 3.925 26.478 1.00 18.94 223 LEU A N 1
ATOM 1727 C CA . LEU A 1 223 ? -36.759 3.273 25.767 1.00 17.07 223 LEU A CA 1
ATOM 1728 C C . LEU A 1 223 ? -36.287 4.076 24.559 1.00 17.25 223 LEU A C 1
ATOM 1729 O O . LEU A 1 223 ? -35.088 4.127 24.282 1.00 18.43 223 LEU A O 1
ATOM 1734 N N . ALA A 1 224 ? -37.218 4.701 23.841 1.00 18.14 224 ALA A N 1
ATOM 1735 C CA . ALA A 1 224 ? -36.842 5.436 22.637 1.00 18.02 224 ALA A CA 1
ATOM 1736 C C . ALA A 1 224 ? -35.963 6.626 23.005 1.00 18.49 224 ALA A C 1
ATOM 1737 O O . ALA A 1 224 ? -34.978 6.902 22.318 1.00 19.63 224 ALA A O 1
ATOM 1739 N N . GLU A 1 225 ? -36.298 7.305 24.099 1.00 18.51 225 GLU A N 1
ATOM 1740 C CA . GLU A 1 225 ? -35.486 8.428 24.545 1.00 19.40 225 GLU A CA 1
ATOM 1741 C C . GLU A 1 225 ? -34.081 7.976 24.940 1.00 20.16 225 GLU A C 1
ATOM 1742 O O . GLU A 1 225 ? -33.087 8.620 24.589 1.00 21.41 225 GLU A O 1
ATOM 1748 N N . LYS A 1 226 ? -33.991 6.860 25.656 1.00 18.35 226 LYS A N 1
ATOM 1749 C CA . LYS A 1 226 ? -32.689 6.329 26.033 1.00 18.97 226 LYS A CA 1
ATOM 1750 C C . LYS A 1 226 ? -31.862 5.908 24.815 1.00 17.61 226 LYS A C 1
ATOM 1751 O O . LYS A 1 226 ? -30.651 6.130 24.781 1.00 18.88 226 LYS A O 1
ATOM 1757 N N . ALA A 1 227 ? -32.513 5.312 23.816 1.00 15.31 227 ALA A N 1
ATOM 1758 C CA . ALA A 1 227 ? -31.812 4.878 22.609 1.00 13.91 227 ALA A CA 1
ATOM 1759 C C . ALA A 1 227 ? -31.286 6.083 21.830 1.00 14.99 227 ALA A C 1
ATOM 1760 O O . ALA A 1 227 ? -30.168 6.052 21.308 1.00 16.51 227 ALA A O 1
ATOM 1762 N N . GLN A 1 228 ? -32.099 7.129 21.748 1.00 16.25 228 GLN A N 1
ATOM 1763 C CA . GLN A 1 228 ? -31.690 8.335 21.036 1.00 18.13 228 GLN A CA 1
ATOM 1764 C C . GLN A 1 228 ? -30.501 8.995 21.708 1.00 17.06 228 GLN A C 1
ATOM 1765 O O . GLN A 1 228 ? -29.606 9.502 21.029 1.00 18.06 228 GLN A O 1
ATOM 1771 N N . GLN A 1 229 ? -30.475 8.988 23.036 1.00 17.31 229 GLN A N 1
ATOM 1772 C CA . GLN A 1 229 ? -29.367 9.620 23.741 1.00 17.94 229 GLN A CA 1
ATOM 1773 C C . GLN A 1 229 ? -28.071 8.842 23.522 1.00 17.08 229 GLN A C 1
ATOM 1774 O O . GLN A 1 229 ? -26.999 9.435 23.394 1.00 20.72 229 GLN A O 1
ATOM 1780 N N . ILE A 1 230 ? -28.165 7.516 23.465 1.00 16.75 230 ILE A N 1
ATOM 1781 C CA . ILE A 1 230 ? -26.992 6.708 23.157 1.00 18.20 230 ILE A CA 1
ATOM 1782 C C . ILE A 1 230 ? -26.513 6.968 21.722 1.00 16.38 230 ILE A C 1
ATOM 1783 O O . ILE A 1 230 ? -25.312 7.166 21.490 1.00 18.19 230 ILE A O 1
ATOM 1788 N N . ALA A 1 231 ? -27.444 6.994 20.767 1.00 15.76 231 ALA A N 1
ATOM 1789 C CA . ALA A 1 231 ? -27.100 7.320 19.381 1.00 14.71 231 ALA A CA 1
ATOM 1790 C C . ALA A 1 231 ? -26.400 8.667 19.256 1.00 15.02 231 ALA A C 1
ATOM 1791 O O . ALA A 1 231 ? -25.449 8.799 18.492 1.00 18.26 231 ALA A O 1
ATOM 1793 N N . LYS A 1 232 ? -26.859 9.656 20.017 1.00 16.57 232 LYS A N 1
ATOM 1794 C CA . LYS A 1 232 ? -26.264 10.992 19.952 1.00 18.36 232 LYS A CA 1
ATOM 1795 C C . LYS A 1 232 ? -24.805 10.965 20.384 1.00 17.55 232 LYS A C 1
ATOM 1796 O O . LYS A 1 232 ? -23.953 11.626 19.780 1.00 20.92 232 LYS A O 1
ATOM 1802 N N . ILE A 1 233 ? -24.517 10.219 21.447 1.00 19.47 233 ILE A N 1
ATOM 1803 C CA . ILE A 1 233 ? -23.148 10.067 21.925 1.00 18.71 233 ILE A CA 1
ATOM 1804 C C . ILE A 1 233 ? -22.255 9.441 20.851 1.00 18.65 233 ILE A C 1
ATOM 1805 O O . ILE A 1 233 ? -21.151 9.922 20.595 1.00 21.77 233 ILE A O 1
ATOM 1810 N N . LEU A 1 234 ? -22.734 8.377 20.214 1.00 17.56 234 LEU A N 1
ATOM 1811 C CA . LEU A 1 234 ? -21.941 7.707 19.189 1.00 18.46 234 LEU A CA 1
ATOM 1812 C C . LEU A 1 234 ? -21.711 8.590 17.973 1.00 18.77 234 LEU A C 1
ATOM 1813 O O . LEU A 1 234 ? -20.601 8.638 17.436 1.00 18.39 234 LEU A O 1
ATOM 1818 N N . VAL A 1 235 ? -22.753 9.296 17.539 1.00 15.86 235 VAL A N 1
ATOM 1819 C CA . VAL A 1 235 ? -22.618 10.193 16.393 1.00 17.99 235 VAL A CA 1
ATOM 1820 C C . VAL A 1 235 ? -21.582 11.272 16.666 1.00 20.51 235 VAL A C 1
ATOM 1821 O O . VAL A 1 235 ? -20.731 11.544 15.822 1.00 19.32 235 VAL A O 1
ATOM 1825 N N . LYS A 1 236 ? -21.630 11.859 17.859 1.00 18.31 236 LYS A N 1
ATOM 1826 C CA . LYS A 1 236 ? -20.652 12.872 18.235 1.00 21.12 236 LYS A CA 1
ATOM 1827 C C . LYS A 1 236 ? -19.237 12.303 18.336 1.00 22.41 236 LYS A C 1
ATOM 1828 O O . LYS A 1 236 ? -18.293 12.896 17.820 1.00 24.18 236 LYS A O 1
ATOM 1830 N N . GLU A 1 237 ? -19.085 11.143 18.975 1.00 19.29 237 GLU A N 1
ATOM 1831 C CA . GLU A 1 237 ? -17.748 10.586 19.180 1.00 20.19 237 GLU A CA 1
ATOM 1832 C C . GLU A 1 237 ? -17.088 10.084 17.894 1.00 22.48 237 GLU A C 1
ATOM 1833 O O . GLU A 1 237 ? -15.865 10.101 17.775 1.00 25.47 237 GLU A O 1
ATOM 1839 N N . PHE A 1 238 ? -17.893 9.625 16.940 1.00 19.93 238 PHE A N 1
ATOM 1840 C CA . PHE A 1 238 ? -17.357 9.107 15.683 1.00 19.45 238 PHE A CA 1
ATOM 1841 C C . PHE A 1 238 ? -17.284 10.189 14.604 1.00 19.68 238 PHE A C 1
ATOM 1842 O O . PHE A 1 238 ? -16.782 9.932 13.501 1.00 23.91 238 PHE A O 1
ATOM 1850 N N . ALA A 1 239 ? -17.802 11.378 14.916 1.00 19.88 239 ALA A N 1
ATOM 1851 C CA . ALA A 1 239 ? -18.030 12.427 13.912 1.00 22.39 239 ALA A CA 1
ATOM 1852 C C . ALA A 1 239 ? -18.749 11.800 12.720 1.00 19.44 239 ALA A C 1
ATOM 1853 O O . ALA A 1 239 ? -18.336 11.935 11.566 1.00 21.59 239 ALA A O 1
ATOM 1855 N N . TYR A 1 240 ? -19.841 11.112 13.029 1.00 17.97 240 TYR A N 1
ATOM 1856 C CA . TYR A 1 240 ? -20.475 10.181 12.110 1.00 16.50 240 TYR A CA 1
ATOM 1857 C C . TYR A 1 240 ? -21.319 10.860 11.047 1.00 16.70 240 TYR A C 1
ATOM 1858 O O . TYR A 1 240 ? -22.098 11.772 11.339 1.00 19.58 240 TYR A O 1
ATOM 1867 N N . VAL A 1 241 ? -21.165 10.390 9.813 1.00 14.71 241 VAL A N 1
ATOM 1868 C CA . VAL A 1 241 ? -22.009 10.790 8.696 1.00 12.59 241 VAL A CA 1
ATOM 1869 C C . VAL A 1 241 ? -22.560 9.534 8.026 1.00 13.94 241 VAL A C 1
ATOM 1870 O O . VAL A 1 241 ? -21.791 8.646 7.652 1.00 14.65 241 VAL A O 1
ATOM 1874 N N . GLY A 1 242 ? -23.884 9.469 7.883 1.00 11.58 242 GLY A N 1
ATOM 1875 C CA . GLY A 1 242 ? -24.536 8.325 7.273 1.00 13.52 242 GLY A CA 1
ATOM 1876 C C . GLY A 1 242 ? -25.527 7.671 8.204 1.00 11.24 242 GLY A C 1
ATOM 1877 O O . GLY A 1 242 ? -25.794 8.166 9.303 1.00 11.35 242 GLY A O 1
ATOM 1878 N N . THR A 1 243 ? -26.068 6.542 7.766 1.00 10.36 243 THR A N 1
ATOM 1879 C CA . THR A 1 243 ? -26.954 5.740 8.600 1.00 11.64 243 THR A CA 1
ATOM 1880 C C . THR A 1 243 ? -26.139 4.879 9.560 1.00 10.58 243 THR A C 1
ATOM 1881 O O . THR A 1 243 ? -25.128 4.296 9.176 1.00 11.99 243 THR A O 1
ATOM 1885 N N . LEU A 1 244 ? -26.583 4.850 10.820 1.00 11.43 244 LEU A N 1
ATOM 1886 C CA . LEU A 1 244 ? -25.961 4.094 11.904 1.00 11.76 244 LEU A CA 1
ATOM 1887 C C . LEU A 1 244 ? -27.012 3.194 12.535 1.00 12.15 244 LEU A C 1
ATOM 1888 O O . LEU A 1 244 ? -28.157 3.618 12.739 1.00 13.32 244 LEU A O 1
ATOM 1893 N N . ALA A 1 245 ? -26.628 1.961 12.858 1.00 11.47 245 ALA A N 1
ATOM 1894 C CA . ALA A 1 245 ? -27.542 1.022 13.519 1.00 10.70 245 ALA A CA 1
ATOM 1895 C C . ALA A 1 245 ? -27.001 0.561 14.862 1.00 9.99 245 ALA A C 1
ATOM 1896 O O . ALA A 1 245 ? -25.839 0.154 14.964 1.00 12.72 245 ALA A O 1
ATOM 1898 N N . ILE A 1 246 ? -27.847 0.625 15.889 1.00 11.23 246 ILE A N 1
ATOM 1899 C CA . ILE A 1 246 ? -27.471 0.148 17.215 1.00 11.79 246 ILE A CA 1
ATOM 1900 C C . ILE A 1 246 ? -28.455 -0.930 17.639 1.00 12.93 246 ILE A C 1
ATOM 1901 O O . ILE A 1 246 ? -29.662 -0.691 17.670 1.00 12.02 246 ILE A O 1
ATOM 1906 N N . GLU A 1 247 ? -27.936 -2.118 17.945 1.00 10.45 247 GLU A N 1
ATOM 1907 C CA A GLU A 1 247 ? -28.778 -3.197 18.440 0.45 10.99 247 GLU A CA 1
ATOM 1908 C CA B GLU A 1 247 ? -28.738 -3.240 18.443 0.55 10.89 247 GLU A CA 1
ATOM 1909 C C . GLU A 1 247 ? -28.710 -3.265 19.961 1.00 12.18 247 GLU A C 1
ATOM 1910 O O . GLU A 1 247 ? -27.635 -3.180 20.554 1.00 12.67 247 GLU A O 1
ATOM 1921 N N . PHE A 1 248 ? -29.880 -3.396 20.586 1.00 11.60 248 PHE A N 1
ATOM 1922 C CA . PHE A 1 248 ? -29.988 -3.424 22.045 1.00 13.17 248 PHE A CA 1
ATOM 1923 C C . PHE A 1 248 ? -30.672 -4.683 22.535 1.00 11.86 248 PHE A C 1
ATOM 1924 O O . PHE A 1 248 ? -31.533 -5.241 21.844 1.00 13.47 248 PHE A O 1
ATOM 1932 N N . PHE A 1 249 ? -30.311 -5.083 23.752 1.00 11.98 249 PHE A N 1
ATOM 1933 C CA . PHE A 1 249 ? -31.112 -5.989 24.563 1.00 12.13 249 PHE A CA 1
ATOM 1934 C C . PHE A 1 249 ? -31.947 -5.111 25.492 1.00 14.15 249 PHE A C 1
ATOM 1935 O O . PHE A 1 249 ? -31.451 -4.111 26.002 1.00 17.41 249 PHE A O 1
ATOM 1943 N N . VAL A 1 250 ? -33.208 -5.478 25.703 1.00 14.27 250 VAL A N 1
ATOM 1944 C CA . VAL A 1 250 ? -34.087 -4.721 26.598 1.00 13.07 250 VAL A CA 1
ATOM 1945 C C . VAL A 1 250 ? -34.411 -5.517 27.845 1.00 18.53 250 VAL A C 1
ATOM 1946 O O . VAL A 1 250 ? -34.866 -6.663 27.753 1.00 16.23 250 VAL A O 1
ATOM 1950 N N . LYS A 1 251 ? -34.168 -4.920 29.011 1.00 17.32 251 LYS A N 1
ATOM 1951 C CA . LYS A 1 251 ? -34.607 -5.517 30.262 1.00 19.54 251 LYS A CA 1
ATOM 1952 C C . LYS A 1 251 ? -35.403 -4.483 31.039 1.00 19.57 251 LYS A C 1
ATOM 1953 O O . LYS A 1 251 ? -34.834 -3.567 31.635 1.00 22.10 251 LYS A O 1
ATOM 1959 N N . GLY A 1 252 ? -36.726 -4.611 30.998 1.00 21.35 252 GLY A N 1
ATOM 1960 C CA . GLY A 1 252 ? -37.599 -3.650 31.650 1.00 24.06 252 GLY A CA 1
ATOM 1961 C C . GLY A 1 252 ? -37.542 -2.298 30.968 1.00 20.75 252 GLY A C 1
ATOM 1962 O O . GLY A 1 252 ? -37.939 -2.161 29.807 1.00 21.15 252 GLY A O 1
ATOM 1963 N N . ASP A 1 253 ? -37.048 -1.291 31.684 1.00 20.10 253 ASP A N 1
ATOM 1964 C CA . ASP A 1 253 ? -36.865 0.032 31.104 1.00 22.19 253 ASP A CA 1
ATOM 1965 C C . ASP A 1 253 ? -35.393 0.350 30.851 1.00 24.09 253 ASP A C 1
ATOM 1966 O O . ASP A 1 253 ? -35.021 1.516 30.671 1.00 24.13 253 ASP A O 1
ATOM 1971 N N . GLU A 1 254 ? -34.569 -0.693 30.816 1.00 21.29 254 GLU A N 1
ATOM 1972 C CA . GLU A 1 254 ? -33.131 -0.539 30.614 1.00 22.17 254 GLU A CA 1
ATOM 1973 C C . GLU A 1 254 ? -32.691 -1.072 29.265 1.00 17.23 254 GLU A C 1
ATOM 1974 O O . GLU A 1 254 ? -33.182 -2.109 28.806 1.00 18.37 254 GLU A O 1
ATOM 1980 N N . LEU A 1 255 ? -31.755 -0.360 28.642 1.00 18.44 255 LEU A N 1
ATOM 1981 C CA . LEU A 1 255 ? -31.165 -0.784 27.375 1.00 17.13 255 LEU A CA 1
ATOM 1982 C C . LEU A 1 255 ? -29.723 -1.231 27.574 1.00 17.20 255 LEU A C 1
ATOM 1983 O O . LEU A 1 255 ? -28.929 -0.543 28.220 1.00 20.28 255 LEU A O 1
ATOM 1988 N N . ILE A 1 256 ? -29.390 -2.382 26.997 1.00 15.51 256 ILE A N 1
ATOM 1989 C CA . ILE A 1 256 ? -28.024 -2.889 27.016 1.00 17.41 256 ILE A CA 1
ATOM 1990 C C . ILE A 1 256 ? -27.573 -2.960 25.559 1.00 13.38 256 ILE A C 1
ATOM 1991 O O . ILE A 1 256 ? -28.256 -3.543 24.720 1.00 14.15 256 ILE A O 1
ATOM 1996 N N . VAL A 1 257 ? -26.450 -2.337 25.234 1.00 12.74 257 VAL A N 1
ATOM 1997 C CA . VAL A 1 257 ? -25.977 -2.394 23.853 1.00 13.33 257 VAL A CA 1
ATOM 1998 C C . VAL A 1 257 ? -25.439 -3.786 23.553 1.00 13.19 257 VAL A C 1
ATOM 1999 O O . VAL A 1 257 ? -24.605 -4.315 24.297 1.00 15.96 257 VAL A O 1
ATOM 2003 N N . ASN A 1 258 ? -25.958 -4.380 22.481 1.00 13.10 258 ASN A N 1
ATOM 2004 C CA . ASN A 1 258 ? -25.431 -5.630 21.945 1.00 13.67 258 ASN A CA 1
ATOM 2005 C C . ASN A 1 258 ? -24.253 -5.317 21.023 1.00 11.33 258 ASN A C 1
ATOM 2006 O O . ASN A 1 258 ? -23.110 -5.685 21.318 1.00 14.72 258 ASN A O 1
ATOM 2011 N N . GLU A 1 259 ? -24.527 -4.603 19.929 1.00 12.85 259 GLU A N 1
ATOM 2012 C CA . GLU A 1 259 ? -23.460 -4.197 19.018 1.00 12.28 259 GLU A CA 1
ATOM 2013 C C . GLU A 1 259 ? -23.953 -3.095 18.103 1.00 13.23 259 GLU A C 1
ATOM 2014 O O . GLU A 1 259 ? -25.148 -2.801 18.074 1.00 13.40 259 GLU A O 1
ATOM 2020 N N . ILE A 1 260 ? -23.034 -2.485 17.367 1.00 12.83 260 ILE A N 1
ATOM 2021 C CA . ILE A 1 260 ? -23.401 -1.459 16.403 1.00 11.39 260 ILE A CA 1
ATOM 2022 C C . ILE A 1 260 ? -22.883 -1.831 15.013 1.00 14.05 260 ILE A C 1
ATOM 2023 O O . ILE A 1 260 ? -21.937 -2.620 14.874 1.00 15.18 260 ILE A O 1
ATOM 2028 N N . ALA A 1 261 ? -23.529 -1.273 13.991 1.00 12.98 261 ALA A N 1
ATOM 2029 C CA . ALA A 1 261 ? -23.101 -1.434 12.605 1.00 12.26 261 ALA A CA 1
ATOM 2030 C C . ALA A 1 261 ? -23.092 -0.054 11.960 1.00 12.05 261 ALA A C 1
ATOM 2031 O O . ALA A 1 261 ? -24.089 0.666 12.030 1.00 12.19 261 ALA A O 1
ATOM 2033 N N . PRO A 1 262 ? -21.973 0.328 11.328 1.00 11.20 262 PRO A N 1
ATOM 2034 C CA . PRO A 1 262 ? -21.849 1.682 10.776 1.00 10.80 262 PRO A CA 1
ATOM 2035 C C . PRO A 1 262 ? -22.362 1.700 9.342 1.00 10.90 262 PRO A C 1
ATOM 2036 O O . PRO A 1 262 ? -21.614 1.958 8.392 1.00 11.36 262 PRO A O 1
ATOM 2040 N N . ARG A 1 263 ? -23.663 1.463 9.210 1.00 10.11 263 ARG A N 1
ATOM 2041 C CA . ARG A 1 263 ? -24.280 1.235 7.913 1.00 10.33 263 ARG A CA 1
ATOM 2042 C C . ARG A 1 263 ? -25.765 1.031 8.064 1.00 10.78 263 ARG A C 1
ATOM 2043 O O . ARG A 1 263 ? -26.278 0.817 9.172 1.00 12.17 263 ARG A O 1
ATOM 2051 N N . VAL A 1 264 ? -26.458 1.095 6.930 1.00 11.33 264 VAL A N 1
ATOM 2052 C CA . VAL A 1 264 ? -27.800 0.522 6.849 1.00 10.10 264 VAL A CA 1
ATOM 2053 C C . VAL A 1 264 ? -27.784 -0.925 7.340 1.00 10.70 264 VAL A C 1
ATOM 2054 O O . VAL A 1 264 ? -26.785 -1.616 7.209 1.00 12.91 264 VAL A O 1
ATOM 2058 N N . HIS A 1 265 ? -28.903 -1.370 7.899 1.00 11.22 265 HIS A N 1
ATOM 2059 C CA . HIS A 1 265 ? -28.939 -2.619 8.649 1.00 10.97 265 HIS A CA 1
ATOM 2060 C C . HIS A 1 265 ? -30.233 -3.375 8.360 1.00 11.59 265 HIS A C 1
ATOM 2061 O O . HIS A 1 265 ? -31.276 -2.764 8.102 1.00 11.18 265 HIS A O 1
ATOM 2068 N N . ASN A 1 266 ? -30.171 -4.702 8.435 1.00 11.78 266 ASN A N 1
ATOM 2069 C CA . ASN A 1 266 ? -31.337 -5.556 8.217 1.00 11.34 266 ASN A CA 1
ATOM 2070 C C . ASN A 1 266 ? -32.554 -5.100 9.019 1.00 11.87 266 ASN A C 1
ATOM 2071 O O . ASN A 1 266 ? -33.673 -5.148 8.528 1.00 11.91 266 ASN A O 1
ATOM 2076 N N . SER A 1 267 ? -32.350 -4.638 10.245 1.00 10.78 267 SER A N 1
ATOM 2077 C CA . SER A 1 267 ? -33.480 -4.231 11.081 1.00 12.04 267 SER A CA 1
ATOM 2078 C C . SER A 1 267 ? -34.103 -2.882 10.685 1.00 12.88 267 SER A C 1
ATOM 2079 O O . SER A 1 267 ? -35.026 -2.406 11.355 1.00 14.51 267 SER A O 1
ATOM 2082 N N . GLY A 1 268 ? -33.607 -2.274 9.608 1.00 10.66 268 GLY A N 1
ATOM 2083 C CA . GLY A 1 268 ? -34.208 -1.068 9.060 1.00 11.76 268 GLY A CA 1
ATOM 2084 C C . GLY A 1 268 ? -34.841 -1.257 7.697 1.00 9.81 268 GLY A C 1
ATOM 2085 O O . GLY A 1 268 ? -35.297 -0.291 7.089 1.00 10.77 268 GLY A O 1
ATOM 2086 N N . HIS A 1 269 ? -34.872 -2.490 7.198 1.00 10.41 269 HIS A N 1
ATOM 2087 C CA . HIS A 1 269 ? -35.453 -2.715 5.871 1.00 10.02 269 HIS A CA 1
ATOM 2088 C C . HIS A 1 269 ? -36.941 -2.383 5.816 1.00 10.75 269 HIS A C 1
ATOM 2089 O O . HIS A 1 269 ? -37.459 -2.085 4.740 1.00 10.98 269 HIS A O 1
ATOM 2096 N N . TRP A 1 270 ? -37.626 -2.430 6.962 1.00 10.78 270 TRP A N 1
ATOM 2097 C CA . TRP A 1 270 ? -39.044 -2.048 7.011 1.00 10.32 270 TRP A CA 1
ATOM 2098 C C . TRP A 1 270 ? -39.243 -0.618 6.506 1.00 9.91 270 TRP A C 1
ATOM 2099 O O . TRP A 1 270 ? -40.311 -0.290 5.992 1.00 10.32 270 TRP A O 1
ATOM 2110 N N . SER A 1 271 ? -38.217 0.224 6.651 1.00 9.71 271 SER A N 1
ATOM 2111 C CA . SER A 1 271 ? -38.355 1.644 6.349 1.00 8.92 271 SER A CA 1
ATOM 2112 C C . SER A 1 271 ? -38.515 1.929 4.860 1.00 9.35 271 SER A C 1
ATOM 2113 O O . SER A 1 271 ? -38.922 3.035 4.491 1.00 10.36 271 SER A O 1
ATOM 2116 N N . ILE A 1 272 ? -38.218 0.946 4.006 1.00 9.24 272 ILE A N 1
ATOM 2117 C CA . ILE A 1 272 ? -38.448 1.130 2.574 1.00 10.13 272 ILE A CA 1
ATOM 2118 C C . ILE A 1 272 ? -39.931 1.387 2.327 1.00 9.90 272 ILE A C 1
ATOM 2119 O O . ILE A 1 272 ? -40.289 2.211 1.489 1.00 12.95 272 ILE A O 1
ATOM 2124 N N . ASP A 1 273 ? -40.788 0.686 3.070 1.00 9.61 273 ASP A N 1
ATOM 2125 C CA . ASP A 1 273 ? -42.234 0.770 2.873 1.00 10.76 273 ASP A CA 1
ATOM 2126 C C . ASP A 1 273 ? -42.992 1.375 4.055 1.00 11.06 273 ASP A C 1
ATOM 2127 O O . ASP A 1 273 ? -44.208 1.558 3.992 1.00 12.93 273 ASP A O 1
ATOM 2132 N N . GLY A 1 274 ? -42.275 1.689 5.131 1.00 10.43 274 GLY A N 1
ATOM 2133 C CA . GLY A 1 274 ? -42.919 2.237 6.315 1.00 11.21 274 GLY A CA 1
ATOM 2134 C C . GLY A 1 274 ? -42.505 3.625 6.750 1.00 11.97 274 GLY A C 1
ATOM 2135 O O . GLY A 1 274 ? -43.071 4.144 7.708 1.00 13.02 274 GLY A O 1
ATOM 2136 N N . ALA A 1 275 ? -41.520 4.220 6.081 1.00 11.42 275 ALA A N 1
ATOM 2137 C CA . ALA A 1 275 ? -41.092 5.576 6.429 1.00 11.23 275 ALA A CA 1
ATOM 2138 C C . ALA A 1 275 ? -41.142 6.486 5.215 1.00 10.29 275 ALA A C 1
ATOM 2139 O O . ALA A 1 275 ? -41.012 6.027 4.079 1.00 12.03 275 ALA A O 1
ATOM 2141 N N . VAL A 1 276 ? -41.313 7.784 5.451 1.00 10.35 276 VAL A N 1
ATOM 2142 C CA . VAL A 1 276 ? -41.349 8.746 4.351 1.00 11.66 276 VAL A CA 1
ATOM 2143 C C . VAL A 1 276 ? -40.037 8.713 3.579 1.00 11.71 276 VAL A C 1
ATOM 2144 O O . VAL A 1 276 ? -40.028 8.840 2.349 1.00 12.63 276 VAL A O 1
ATOM 2148 N N . THR A 1 277 ? -38.936 8.525 4.305 1.00 10.08 277 THR A N 1
ATOM 2149 C CA . THR A 1 277 ? -37.599 8.399 3.719 1.00 9.85 277 THR A CA 1
ATOM 2150 C C . THR A 1 277 ? -36.943 7.185 4.345 1.00 10.21 277 THR A C 1
ATOM 2151 O O . THR A 1 277 ? -36.786 7.141 5.571 1.00 11.07 277 THR A O 1
ATOM 2155 N N . SER A 1 278 ? -36.567 6.212 3.520 1.00 9.38 278 SER A N 1
ATOM 2156 C CA . SER A 1 278 ? -35.983 4.976 4.042 1.00 8.62 278 SER A CA 1
ATOM 2157 C C . SER A 1 278 ? -34.560 5.176 4.547 1.00 9.73 278 SER A C 1
ATOM 2158 O O . SER A 1 278 ? -33.894 6.169 4.238 1.00 10.48 278 SER A O 1
ATOM 2161 N N . GLN A 1 279 ? -34.079 4.202 5.309 1.00 9.27 279 GLN A N 1
ATOM 2162 C CA . GLN A 1 279 ? -32.714 4.271 5.818 1.00 8.82 279 GLN A CA 1
ATOM 2163 C C . GLN A 1 279 ? -31.712 4.337 4.666 1.00 10.26 279 GLN A C 1
ATOM 2164 O O . GLN A 1 279 ? -30.611 4.863 4.821 1.00 10.19 279 GLN A O 1
ATOM 2170 N N . PHE A 1 280 ? -32.085 3.772 3.516 1.00 10.45 280 PHE A N 1
ATOM 2171 C CA . PHE A 1 280 ? -31.221 3.751 2.342 1.00 9.89 280 PHE A CA 1
ATOM 2172 C C . PHE A 1 280 ? -31.202 5.114 1.681 1.00 9.35 280 PHE A C 1
ATOM 2173 O O . PHE A 1 280 ? -30.130 5.625 1.365 1.00 10.76 280 PHE A O 1
ATOM 2181 N N . GLU A 1 281 ? -32.374 5.704 1.447 1.00 10.80 281 GLU A N 1
ATOM 2182 C CA . GLU A 1 281 ? -32.390 7.046 0.860 1.00 9.80 281 GLU A CA 1
ATOM 2183 C C . GLU A 1 281 ? -31.653 8.033 1.764 1.00 9.86 281 GLU A C 1
ATOM 2184 O O . GLU A 1 281 ? -30.935 8.923 1.290 1.00 11.40 281 GLU A O 1
ATOM 2190 N N . ASN A 1 282 ? -31.831 7.880 3.074 1.00 10.78 282 ASN A N 1
ATOM 2191 C CA . ASN A 1 282 ? -31.199 8.812 3.995 1.00 8.89 282 ASN A CA 1
ATOM 2192 C C . ASN A 1 282 ? -29.687 8.619 4.106 1.00 8.88 282 ASN A C 1
ATOM 2193 O O . ASN A 1 282 ? -28.959 9.595 4.269 1.00 11.05 282 ASN A O 1
ATOM 2198 N N . HIS A 1 283 ? -29.206 7.381 3.983 1.00 9.54 283 HIS A N 1
ATOM 2199 C CA . HIS A 1 283 ? -27.760 7.176 3.968 1.00 9.84 283 HIS A CA 1
ATOM 2200 C C . HIS A 1 283 ? -27.167 7.915 2.774 1.00 10.13 283 HIS A C 1
ATOM 2201 O O . HIS A 1 283 ? -26.137 8.600 2.887 1.00 11.28 283 HIS A O 1
ATOM 2208 N N . VAL A 1 284 ? -27.831 7.781 1.629 1.00 11.43 284 VAL A N 1
ATOM 2209 C CA . VAL A 1 284 ? -27.384 8.433 0.408 1.00 11.96 284 VAL A CA 1
ATOM 2210 C C . VAL A 1 284 ? -27.413 9.948 0.559 1.00 10.38 284 VAL A C 1
ATOM 2211 O O . VAL A 1 284 ? -26.453 10.635 0.197 1.00 12.47 284 VAL A O 1
ATOM 2215 N N . ARG A 1 285 ? -28.496 10.486 1.120 1.00 10.21 285 ARG A N 1
ATOM 2216 C CA . ARG A 1 285 ? -28.584 11.933 1.306 1.00 10.12 285 ARG A CA 1
ATOM 2217 C C . ARG A 1 285 ? -27.493 12.436 2.237 1.00 11.64 285 ARG A C 1
ATOM 2218 O O . ARG A 1 285 ? -26.860 13.459 1.961 1.00 12.53 285 ARG A O 1
ATOM 2226 N N . ALA A 1 286 ? -27.241 11.691 3.308 1.00 11.28 286 ALA A N 1
ATOM 2227 C CA . ALA A 1 286 ? -26.190 12.072 4.245 1.00 12.64 286 ALA A CA 1
ATOM 2228 C C . ALA A 1 286 ? -24.828 12.174 3.569 1.00 11.69 286 ALA A C 1
ATOM 2229 O O . ALA A 1 286 ? -24.154 13.202 3.659 1.00 12.53 286 ALA A O 1
ATOM 2231 N N . ILE A 1 287 ? -24.408 11.103 2.895 1.00 12.93 287 ILE A N 1
ATOM 2232 C CA . ILE A 1 287 ? -23.068 11.101 2.311 1.00 13.58 287 ILE A CA 1
ATOM 2233 C C . ILE A 1 287 ? -22.938 12.053 1.125 1.00 14.20 287 ILE A C 1
ATOM 2234 O O . ILE A 1 287 ? -21.833 12.473 0.788 1.00 15.89 287 ILE A O 1
ATOM 2239 N N . ALA A 1 288 ? -24.068 12.388 0.501 1.00 12.91 288 ALA A N 1
ATOM 2240 C CA . ALA A 1 288 ? -24.076 13.311 -0.629 1.00 13.17 288 ALA A CA 1
ATOM 2241 C C . ALA A 1 288 ? -24.104 14.771 -0.192 1.00 15.71 288 ALA A C 1
ATOM 2242 O O . ALA A 1 288 ? -24.097 15.669 -1.039 1.00 18.18 288 ALA A O 1
ATOM 2244 N N . GLY A 1 289 ? -24.138 15.010 1.120 1.00 14.53 289 GLY A N 1
ATOM 2245 C CA . GLY A 1 289 ? -24.135 16.383 1.625 1.00 15.32 289 GLY A CA 1
ATOM 2246 C C . GLY A 1 289 ? -25.488 17.068 1.541 1.00 14.93 289 GLY A C 1
ATOM 2247 O O . GLY A 1 289 ? -25.578 18.298 1.606 1.00 16.81 289 GLY A O 1
ATOM 2248 N N . LEU A 1 290 ? -26.543 16.280 1.401 1.00 14.42 290 LEU A N 1
ATOM 2249 C CA . LEU A 1 290 ? -27.896 16.807 1.282 1.00 14.61 290 LEU A CA 1
ATOM 2250 C C . LEU A 1 290 ? -28.579 16.842 2.642 1.00 15.95 290 LEU A C 1
ATOM 2251 O O . LEU A 1 290 ? -28.179 16.127 3.574 1.00 16.78 290 LEU A O 1
ATOM 2256 N N . ILE A 1 291 ? -29.620 17.661 2.743 1.00 13.40 291 ILE A N 1
ATOM 2257 C CA . ILE A 1 291 ? -30.508 17.629 3.898 1.00 13.85 291 ILE A CA 1
ATOM 2258 C C . ILE A 1 291 ? -31.224 16.287 3.962 1.00 13.72 291 ILE A C 1
ATOM 2259 O O . ILE A 1 291 ? -31.586 15.698 2.929 1.00 12.56 291 ILE A O 1
ATOM 2264 N N . LEU A 1 292 ? -31.399 15.774 5.168 1.00 11.71 292 LEU A N 1
ATOM 2265 C CA . LEU A 1 292 ? -32.004 14.463 5.340 1.00 10.63 292 LEU A CA 1
ATOM 2266 C C . LEU A 1 292 ? -33.515 14.525 5.139 1.00 13.14 292 LEU A C 1
ATOM 2267 O O . LEU A 1 292 ? -34.148 15.557 5.373 1.00 14.24 292 LEU A O 1
ATOM 2272 N N . GLY A 1 293 ? -34.089 13.421 4.683 1.00 11.70 293 GLY A N 1
ATOM 2273 C CA . GLY A 1 293 ? -35.522 13.354 4.463 1.00 11.68 293 GLY A CA 1
ATOM 2274 C C . GLY A 1 293 ? -36.279 13.070 5.740 1.00 11.92 293 GLY A C 1
ATOM 2275 O O . GLY A 1 293 ? -35.743 12.472 6.683 1.00 12.24 293 GLY A O 1
ATOM 2276 N N . ASP A 1 294 ? -37.534 13.500 5.763 1.00 11.80 294 ASP A N 1
ATOM 2277 C CA . ASP A 1 294 ? -38.452 13.226 6.863 1.00 12.89 294 ASP A CA 1
ATOM 2278 C C . ASP A 1 294 ? -38.600 11.726 7.098 1.00 10.14 294 ASP A C 1
ATOM 2279 O O . ASP A 1 294 ? -38.633 10.941 6.156 1.00 10.66 294 ASP A O 1
ATOM 2284 N N . THR A 1 295 ? -38.689 11.329 8.366 1.00 11.53 295 THR A N 1
ATOM 2285 C CA . THR A 1 295 ? -38.730 9.908 8.716 1.00 12.20 295 THR A CA 1
ATOM 2286 C C . THR A 1 295 ? -40.032 9.489 9.392 1.00 11.78 295 THR A C 1
ATOM 2287 O O . THR A 1 295 ? -40.066 8.468 10.095 1.00 14.67 295 THR A O 1
ATOM 2291 N N . THR A 1 296 ? -41.099 10.244 9.161 1.00 11.19 296 THR A N 1
ATOM 2292 C CA . THR A 1 296 ? -42.411 9.885 9.700 1.00 11.52 296 THR A CA 1
ATOM 2293 C C . THR A 1 296 ? -42.753 8.464 9.277 1.00 12.21 296 THR A C 1
ATOM 2294 O O . THR A 1 296 ? -42.614 8.094 8.097 1.00 13.59 296 THR A O 1
ATOM 2298 N N . SER A 1 297 ? -43.199 7.659 10.237 1.00 12.38 297 SER A N 1
ATOM 2299 C CA . SER A 1 297 ? -43.306 6.224 10.016 1.00 12.77 297 SER A CA 1
ATOM 2300 C C . SER A 1 297 ? -44.691 5.696 10.325 1.00 11.54 297 SER A C 1
ATOM 2301 O O . SER A 1 297 ? -45.470 6.328 11.059 1.00 15.88 297 SER A O 1
ATOM 2304 N N . ARG A 1 298 ? -44.976 4.521 9.771 1.00 13.84 298 ARG A N 1
ATOM 2305 C CA . ARG A 1 298 ? -46.246 3.846 9.982 1.00 15.57 298 ARG A CA 1
ATOM 2306 C C . ARG A 1 298 ? -45.980 2.377 10.257 1.00 13.95 298 ARG A C 1
ATOM 2307 O O . ARG A 1 298 ? -44.974 1.819 9.807 1.00 14.44 298 ARG A O 1
ATOM 2315 N N . LYS A 1 299 ? -46.890 1.751 10.995 1.00 13.76 299 LYS A N 1
ATOM 2316 C CA . LYS A 1 299 ? -46.686 0.373 11.440 1.00 12.56 299 LYS A CA 1
ATOM 2317 C C . LYS A 1 299 ? -46.418 -0.579 10.278 1.00 13.97 299 LYS A C 1
ATOM 2318 O O . LYS A 1 299 ? -47.214 -0.680 9.337 1.00 12.60 299 LYS A O 1
ATOM 2324 N N . THR A 1 300 ? -45.291 -1.289 10.352 1.00 13.04 300 THR A N 1
ATOM 2325 C CA . THR A 1 300 ? -44.820 -2.132 9.261 1.00 11.95 300 THR A CA 1
ATOM 2326 C C . THR A 1 300 ? -44.087 -3.319 9.862 1.00 12.18 300 THR A C 1
ATOM 2327 O O . THR A 1 300 ? -43.374 -3.159 10.859 1.00 14.09 300 THR A O 1
ATOM 2331 N N . VAL A 1 301 ? -44.247 -4.491 9.263 1.00 11.90 301 VAL A N 1
ATOM 2332 C CA A VAL A 1 301 ? -43.455 -5.647 9.654 0.56 12.23 301 VAL A CA 1
ATOM 2333 C CA B VAL A 1 301 ? -43.456 -5.660 9.646 0.44 12.36 301 VAL A CA 1
ATOM 2334 C C . VAL A 1 301 ? -42.583 -6.066 8.472 1.00 11.94 301 VAL A C 1
ATOM 2335 O O . VAL A 1 301 ? -43.029 -6.047 7.317 1.00 11.70 301 VAL A O 1
ATOM 2355 N N . LEU A 1 303 ? -40.213 -9.267 7.138 1.00 10.08 303 LEU A N 1
ATOM 2356 C CA . LEU A 1 303 ? -39.930 -10.689 7.300 1.00 11.26 303 LEU A CA 1
ATOM 2357 C C . LEU A 1 303 ? -38.780 -11.056 6.381 1.00 10.07 303 LEU A C 1
ATOM 2358 O O . LEU A 1 303 ? -38.836 -10.793 5.166 1.00 11.68 303 LEU A O 1
ATOM 2363 N N . ASN A 1 304 ? -37.724 -11.627 6.953 1.00 10.50 304 ASN A N 1
ATOM 2364 C CA . ASN A 1 304 ? -36.594 -12.091 6.155 1.00 10.61 304 ASN A CA 1
ATOM 2365 C C . ASN A 1 304 ? -36.857 -13.399 5.423 1.00 11.40 304 ASN A C 1
ATOM 2366 O O . ASN A 1 304 ? -37.522 -14.307 5.951 1.00 13.06 304 ASN A O 1
ATOM 2371 N N . CYS A 1 305 ? -36.276 -13.507 4.230 1.00 11.72 305 CYS A N 1
ATOM 2372 C CA . CYS A 1 305 ? -36.249 -14.760 3.477 1.00 11.56 305 CYS A CA 1
ATOM 2373 C C . CYS A 1 305 ? -34.844 -15.321 3.470 1.00 11.54 305 CYS A C 1
ATOM 2374 O O . CYS A 1 305 ? -33.952 -14.808 2.775 1.00 13.78 305 CYS A O 1
ATOM 2377 N N . ILE A 1 306 ? -34.653 -16.375 4.253 1.00 11.92 306 ILE A N 1
ATOM 2378 C CA . ILE A 1 306 ? -33.350 -16.985 4.457 1.00 12.56 306 ILE A CA 1
ATOM 2379 C C . ILE A 1 306 ? -33.331 -18.384 3.854 1.00 14.54 306 ILE A C 1
ATOM 2380 O O . ILE A 1 306 ? -34.214 -19.194 4.151 1.00 15.17 306 ILE A O 1
ATOM 2385 N N A GLY A 1 307 ? -32.370 -18.686 2.984 0.49 12.60 307 GLY A N 1
ATOM 2386 N N B GLY A 1 307 ? -32.297 -18.645 3.057 0.51 13.30 307 GLY A N 1
ATOM 2387 C CA A GLY A 1 307 ? -32.210 -20.050 2.481 0.49 13.55 307 GLY A CA 1
ATOM 2388 C CA B GLY A 1 307 ? -32.130 -19.901 2.352 0.51 14.21 307 GLY A CA 1
ATOM 2389 C C A GLY A 1 307 ? -33.083 -20.402 1.290 0.49 17.38 307 GLY A C 1
ATOM 2390 C C B GLY A 1 307 ? -32.863 -19.817 1.035 0.51 14.80 307 GLY A C 1
ATOM 2391 O O A GLY A 1 307 ? -32.794 -21.334 0.546 0.49 19.56 307 GLY A O 1
ATOM 2392 O O B GLY A 1 307 ? -32.274 -19.858 -0.042 0.51 16.99 307 GLY A O 1
ATOM 2393 N N . GLY A 1 308 ? -34.170 -19.656 1.138 1.00 19.52 308 GLY A N 1
ATOM 2394 C CA . GLY A 1 308 ? -35.034 -19.708 -0.020 1.00 18.00 308 GLY A CA 1
ATOM 2395 C C . GLY A 1 308 ? -36.056 -18.602 0.141 1.00 15.00 308 GLY A C 1
ATOM 2396 O O . GLY A 1 308 ? -36.023 -17.831 1.102 1.00 14.42 308 GLY A O 1
ATOM 2405 N N . PRO A 1 310 ? -40.418 -17.680 -1.008 1.00 13.04 310 PRO A N 1
ATOM 2406 C CA . PRO A 1 310 ? -41.603 -18.229 -1.681 1.00 14.61 310 PRO A CA 1
ATOM 2407 C C . PRO A 1 310 ? -41.670 -17.790 -3.137 1.00 13.06 310 PRO A C 1
ATOM 2408 O O . PRO A 1 310 ? -41.075 -16.767 -3.485 1.00 15.93 310 PRO A O 1
ATOM 2412 N N . ALA A 1 311 ? -42.377 -18.553 -3.972 1.00 14.75 311 ALA A N 1
ATOM 2413 C CA . ALA A 1 311 ? -42.548 -18.188 -5.381 1.00 14.07 311 ALA A CA 1
ATOM 2414 C C . ALA A 1 311 ? -43.156 -16.798 -5.501 1.00 13.06 311 ALA A C 1
ATOM 2415 O O . ALA A 1 311 ? -44.041 -16.441 -4.731 1.00 14.32 311 ALA A O 1
ATOM 2417 N N . THR A 1 312 ? -42.665 -16.011 -6.453 1.00 13.87 312 THR A N 1
ATOM 2418 C CA . THR A 1 312 ? -43.184 -14.677 -6.647 1.00 12.55 312 THR A CA 1
ATOM 2419 C C . THR A 1 312 ? -44.694 -14.683 -6.871 1.00 12.65 312 THR A C 1
ATOM 2420 O O . THR A 1 312 ? -45.387 -13.806 -6.358 1.00 13.12 312 THR A O 1
ATOM 2424 N N . LYS A 1 313 ? -45.203 -15.660 -7.615 1.00 14.11 313 LYS A N 1
ATOM 2425 C CA . LYS A 1 313 ? -46.647 -15.735 -7.853 1.00 13.72 313 LYS A CA 1
ATOM 2426 C C . LYS A 1 313 ? -47.425 -15.864 -6.551 1.00 14.28 313 LYS A C 1
ATOM 2427 O O . LYS A 1 313 ? -48.509 -15.288 -6.406 1.00 14.78 313 LYS A O 1
ATOM 2433 N N . ASP A 1 314 ? -46.885 -16.623 -5.603 1.00 12.68 314 ASP A N 1
ATOM 2434 C CA . ASP A 1 314 ? -47.570 -16.821 -4.330 1.00 13.37 314 ASP A CA 1
ATOM 2435 C C . ASP A 1 314 ? -47.519 -15.579 -3.464 1.00 13.20 314 ASP A C 1
ATOM 2436 O O . ASP A 1 314 ? -48.472 -15.263 -2.745 1.00 14.81 314 ASP A O 1
ATOM 2441 N N . LEU A 1 315 ? -46.407 -14.857 -3.547 1.00 11.92 315 LEU A N 1
ATOM 2442 C CA . LEU A 1 315 ? -46.261 -13.607 -2.821 1.00 12.67 315 LEU A CA 1
ATOM 2443 C C . LEU A 1 315 ? -47.178 -12.537 -3.405 1.00 11.59 315 LEU A C 1
ATOM 2444 O O . LEU A 1 315 ? -47.832 -11.805 -2.662 1.00 12.99 315 LEU A O 1
ATOM 2449 N N . ALA A 1 316 ? -47.226 -12.446 -4.734 1.00 12.20 316 ALA A N 1
ATOM 2450 C CA . ALA A 1 316 ? -48.012 -11.403 -5.395 1.00 11.74 316 ALA A CA 1
ATOM 2451 C C . ALA A 1 316 ? -49.505 -11.577 -5.119 1.00 13.29 316 ALA A C 1
ATOM 2452 O O . ALA A 1 316 ? -50.258 -10.605 -5.126 1.00 12.62 316 ALA A O 1
ATOM 2454 N N . ALA A 1 317 ? -49.930 -12.817 -4.865 1.00 11.67 317 ALA A N 1
ATOM 2455 C CA . ALA A 1 317 ? -51.332 -13.105 -4.585 1.00 12.81 317 ALA A CA 1
ATOM 2456 C C . ALA A 1 317 ? -51.809 -12.481 -3.281 1.00 12.04 317 ALA A C 1
ATOM 2457 O O . ALA A 1 317 ? -53.016 -12.334 -3.073 1.00 16.94 317 ALA A O 1
ATOM 2459 N N . LEU A 1 318 ? -50.868 -12.149 -2.405 1.00 11.37 318 LEU A N 1
ATOM 2460 C CA . LEU A 1 318 ? -51.152 -11.439 -1.152 1.00 11.08 318 LEU A CA 1
ATOM 2461 C C . LEU A 1 318 ? -50.856 -9.991 -1.465 1.00 12.16 318 LEU A C 1
ATOM 2462 O O . LEU A 1 318 ? -49.725 -9.511 -1.310 1.00 11.66 318 LEU A O 1
ATOM 2467 N N . ASP A 1 319 ? -51.878 -9.291 -1.938 1.00 10.72 319 ASP A N 1
ATOM 2468 C CA . ASP A 1 319 ? -51.635 -8.114 -2.781 1.00 10.46 319 ASP A CA 1
ATOM 2469 C C . ASP A 1 319 ? -51.151 -6.831 -2.089 1.00 11.36 319 ASP A C 1
ATOM 2470 O O . ASP A 1 319 ? -50.830 -5.852 -2.766 1.00 11.27 319 ASP A O 1
ATOM 2475 N N . ARG A 1 320 ? -51.050 -6.858 -0.764 1.00 9.98 320 ARG A N 1
ATOM 2476 C CA . ARG A 1 320 ? -50.522 -5.721 -0.007 1.00 11.48 320 ARG A CA 1
ATOM 2477 C C . ARG A 1 320 ? -49.083 -5.948 0.423 1.00 11.03 320 ARG A C 1
ATOM 2478 O O . ARG A 1 320 ? -48.422 -5.022 0.907 1.00 12.29 320 ARG A O 1
ATOM 2486 N N . VAL A 1 321 ? -48.597 -7.170 0.248 1.00 11.09 321 VAL A N 1
ATOM 2487 C CA . VAL A 1 321 ? -47.220 -7.486 0.598 1.00 10.90 321 VAL A CA 1
ATOM 2488 C C . VAL A 1 321 ? -46.265 -6.817 -0.383 1.00 10.13 321 VAL A C 1
ATOM 2489 O O . VAL A 1 321 ? -46.446 -6.904 -1.598 1.00 11.25 321 VAL A O 1
ATOM 2493 N N . LYS A 1 322 ? -45.250 -6.144 0.147 1.00 10.15 322 LYS A N 1
ATOM 2494 C CA . LYS A 1 322 ? -44.253 -5.504 -0.702 1.00 10.24 322 LYS A CA 1
ATOM 2495 C C . LYS A 1 322 ? -43.039 -6.419 -0.792 1.00 10.47 322 LYS A C 1
ATOM 2496 O O . LYS A 1 322 ? -42.422 -6.778 0.216 1.00 10.79 322 LYS A O 1
ATOM 2502 N N . ILE A 1 323 ? -42.735 -6.819 -2.021 1.00 9.72 323 ILE A N 1
ATOM 2503 C CA . ILE A 1 323 ? -41.749 -7.858 -2.288 1.00 9.36 323 ILE A CA 1
ATOM 2504 C C . ILE A 1 323 ? -40.390 -7.222 -2.512 1.00 10.09 323 ILE A C 1
ATOM 2505 O O . ILE A 1 323 ? -40.259 -6.272 -3.294 1.00 10.04 323 ILE A O 1
ATOM 2510 N N . HIS A 1 324 ? -39.384 -7.739 -1.811 1.00 10.41 324 HIS A N 1
ATOM 2511 C CA . HIS A 1 324 ? -38.004 -7.296 -1.986 1.00 9.53 324 HIS A CA 1
ATOM 2512 C C . HIS A 1 324 ? -37.065 -8.471 -2.169 1.00 11.59 324 HIS A C 1
ATOM 2513 O O . HIS A 1 324 ? -36.336 -8.867 -1.256 1.00 12.41 324 HIS A O 1
ATOM 2520 N N . SER A 1 325 ? -37.111 -9.050 -3.361 1.00 11.52 325 SER A N 1
ATOM 2521 C CA . SER A 1 325 ? -36.201 -10.123 -3.725 1.00 9.69 325 SER A CA 1
ATOM 2522 C C . SER A 1 325 ? -34.889 -9.472 -4.119 1.00 11.45 325 SER A C 1
ATOM 2523 O O . SER A 1 325 ? -34.884 -8.464 -4.832 1.00 12.51 325 SER A O 1
ATOM 2526 N N . TYR A 1 326 ? -33.776 -10.027 -3.658 1.00 11.25 326 TYR A N 1
ATOM 2527 C CA . TYR A 1 326 ? -32.464 -9.488 -4.003 1.00 12.26 326 TYR A CA 1
ATOM 2528 C C . TYR A 1 326 ? -31.918 -10.125 -5.269 1.00 16.02 326 TYR A C 1
ATOM 2529 O O . TYR A 1 326 ? -30.810 -9.810 -5.693 1.00 18.32 326 TYR A O 1
ATOM 2538 N N . ASN A 1 327 ? -32.708 -11.029 -5.854 1.00 14.14 327 ASN A N 1
ATOM 2539 C CA . ASN A 1 327 ? -32.327 -11.773 -7.056 1.00 18.86 327 ASN A CA 1
ATOM 2540 C C . ASN A 1 327 ? -31.033 -12.564 -6.841 1.00 19.37 327 ASN A C 1
ATOM 2541 O O . ASN A 1 327 ? -30.123 -12.545 -7.671 1.00 22.71 327 ASN A O 1
ATOM 2546 N N . LYS A 1 328 ? -30.979 -13.277 -5.710 1.00 21.28 328 LYS A N 1
ATOM 2547 C CA . LYS A 1 328 ? -29.804 -14.054 -5.308 1.00 23.50 328 LYS A CA 1
ATOM 2548 C C . LYS A 1 328 ? -30.149 -15.545 -5.344 1.00 26.87 328 LYS A C 1
ATOM 2549 O O . LYS A 1 328 ? -31.286 -15.937 -5.066 1.00 32.85 328 LYS A O 1
ATOM 2555 N N . GLU A 1 329 ? -29.178 -16.379 -5.705 1.00 28.61 329 GLU A N 1
ATOM 2556 C CA . GLU A 1 329 ? -29.410 -17.820 -5.760 1.00 28.70 329 GLU A CA 1
ATOM 2557 C C . GLU A 1 329 ? -29.586 -18.408 -4.360 1.00 25.88 329 GLU A C 1
ATOM 2558 O O . GLU A 1 329 ? -28.782 -18.130 -3.470 1.00 25.98 329 GLU A O 1
ATOM 2560 N N . PRO A 1 330 ? -30.634 -19.233 -4.171 1.00 24.31 330 PRO A N 1
ATOM 2561 C CA . PRO A 1 330 ? -30.909 -19.893 -2.885 1.00 29.51 330 PRO A CA 1
ATOM 2562 C C . PRO A 1 330 ? -29.748 -20.766 -2.414 1.00 26.18 330 PRO A C 1
ATOM 2563 O O . PRO A 1 330 ? -29.150 -21.492 -3.206 1.00 25.75 330 PRO A O 1
ATOM 2567 N N . ARG A 1 331 ? -29.452 -20.681 -1.121 1.00 24.64 331 ARG A N 1
ATOM 2568 C CA . ARG A 1 331 ? -28.391 -21.440 -0.474 1.00 25.44 331 ARG A CA 1
ATOM 2569 C C . ARG A 1 331 ? -28.684 -21.386 1.018 1.00 20.27 331 ARG A C 1
ATOM 2570 O O . ARG A 1 331 ? -29.193 -20.387 1.510 1.00 16.76 331 ARG A O 1
ATOM 2574 N N . LYS A 1 332 ? -28.401 -22.467 1.729 1.00 25.66 332 LYS A N 1
ATOM 2575 C CA . LYS A 1 332 ? -28.698 -22.552 3.154 1.00 20.56 332 LYS A CA 1
ATOM 2576 C C . LYS A 1 332 ? -28.151 -21.359 3.943 1.00 19.77 332 LYS A C 1
ATOM 2577 O O . LYS A 1 332 ? -26.967 -21.036 3.852 1.00 23.51 332 LYS A O 1
ATOM 2583 N N . GLY A 1 333 ? -29.019 -20.721 4.719 1.00 16.98 333 GLY A N 1
ATOM 2584 C CA . GLY A 1 333 ? -28.636 -19.586 5.547 1.00 18.92 333 GLY A CA 1
ATOM 2585 C C . GLY A 1 333 ? -28.451 -18.252 4.840 1.00 22.13 333 GLY A C 1
ATOM 2586 O O . GLY A 1 333 ? -28.193 -17.243 5.492 1.00 22.90 333 GLY A O 1
ATOM 2587 N N . ARG A 1 334 ? -28.591 -18.233 3.518 1.00 17.21 334 ARG A N 1
ATOM 2588 C CA . ARG A 1 334 ? -28.344 -17.016 2.740 1.00 16.68 334 ARG A CA 1
ATOM 2589 C C . ARG A 1 334 ? -29.540 -16.072 2.748 1.00 15.14 334 ARG A C 1
ATOM 2590 O O . ARG A 1 334 ? -30.677 -16.493 2.534 1.00 15.11 334 ARG A O 1
ATOM 2598 N N . LYS A 1 335 ? -29.303 -14.779 2.976 1.00 14.47 335 LYS A N 1
ATOM 2599 C CA . LYS A 1 335 ? -30.396 -13.825 2.913 1.00 12.20 335 LYS A CA 1
ATOM 2600 C C . LYS A 1 335 ? -30.672 -13.511 1.456 1.00 13.82 335 LYS A C 1
ATOM 2601 O O . LYS A 1 335 ? -29.844 -12.887 0.790 1.00 15.82 335 LYS A O 1
ATOM 2607 N N . VAL A 1 336 ? -31.825 -13.939 0.956 1.00 12.41 336 VAL A N 1
ATOM 2608 C CA . VAL A 1 336 ? -32.104 -13.786 -0.476 1.00 12.23 336 VAL A CA 1
ATOM 2609 C C . VAL A 1 336 ? -33.199 -12.776 -0.776 1.00 12.25 336 VAL A C 1
ATOM 2610 O O . VAL A 1 336 ? -33.450 -12.455 -1.940 1.00 12.08 336 VAL A O 1
ATOM 2614 N N . GLY A 1 337 ? -33.842 -12.276 0.273 1.00 9.51 337 GLY A N 1
ATOM 2615 C CA . GLY A 1 337 ? -34.830 -11.233 0.095 1.00 10.78 337 GLY A CA 1
ATOM 2616 C C . GLY A 1 337 ? -35.516 -10.944 1.399 1.00 11.78 337 GLY A C 1
ATOM 2617 O O . GLY A 1 337 ? -35.203 -11.545 2.427 1.00 12.62 337 GLY A O 1
ATOM 2618 N N . HIS A 1 338 ? -36.445 -10.000 1.355 1.00 10.00 338 HIS A N 1
ATOM 2619 C CA . HIS A 1 338 ? -37.342 -9.784 2.478 1.00 10.18 338 HIS A CA 1
ATOM 2620 C C . HIS A 1 338 ? -38.688 -9.316 1.958 1.00 11.41 338 HIS A C 1
ATOM 2621 O O . HIS A 1 338 ? -38.832 -8.967 0.779 1.00 11.18 338 HIS A O 1
ATOM 2628 N N . LEU A 1 339 ? -39.670 -9.316 2.852 1.00 10.78 339 LEU A N 1
ATOM 2629 C CA . LEU A 1 339 ? -41.027 -8.878 2.542 1.00 10.64 339 LEU A CA 1
ATOM 2630 C C . LEU A 1 339 ? -41.425 -7.824 3.564 1.00 10.45 339 LEU A C 1
ATOM 2631 O O . LEU A 1 339 ? -41.169 -7.985 4.756 1.00 12.06 339 LEU A O 1
ATOM 2636 N N . ASN A 1 340 ? -42.032 -6.727 3.111 1.00 9.11 340 ASN A N 1
ATOM 2637 C CA . ASN A 1 340 ? -42.574 -5.731 4.030 1.00 9.12 340 ASN A CA 1
ATOM 2638 C C . ASN A 1 340 ? -44.094 -5.676 3.916 1.00 10.71 340 ASN A C 1
ATOM 2639 O O . ASN A 1 340 ? -44.650 -5.882 2.840 1.00 11.55 340 ASN A O 1
ATOM 2644 N N . LEU A 1 341 ? -44.765 -5.398 5.026 1.00 10.50 341 LEU A N 1
ATOM 2645 C CA . LEU A 1 341 ? -46.216 -5.250 5.000 1.00 9.76 341 LEU A CA 1
ATOM 2646 C C . LEU A 1 341 ? -46.621 -4.178 5.989 1.00 10.61 341 LEU A C 1
ATOM 2647 O O . LEU A 1 341 ? -46.281 -4.268 7.176 1.00 12.39 341 LEU A O 1
ATOM 2652 N N . ASN A 1 342 ? -47.339 -3.152 5.522 1.00 10.24 342 ASN A N 1
ATOM 2653 C CA . ASN A 1 342 ? -47.939 -2.192 6.447 1.00 10.63 342 ASN A CA 1
ATOM 2654 C C . ASN A 1 342 ? -49.098 -2.870 7.179 1.00 12.97 342 ASN A C 1
ATOM 2655 O O . ASN A 1 342 ? -49.863 -3.641 6.584 1.00 13.13 342 ASN A O 1
ATOM 2660 N N . LEU A 1 343 ? -49.228 -2.587 8.469 1.00 12.65 343 LEU A N 1
ATOM 2661 C CA . LEU A 1 343 ? -50.296 -3.177 9.268 1.00 12.94 343 LEU A CA 1
ATOM 2662 C C . LEU A 1 343 ? -51.252 -2.101 9.766 1.00 15.63 343 LEU A C 1
ATOM 2663 O O . LEU A 1 343 ? -50.920 -1.363 10.698 1.00 18.80 343 LEU A O 1
ATOM 2668 N N . ASN A 1 344 ? -52.438 -2.030 9.161 1.00 16.56 344 ASN A N 1
ATOM 2669 C CA . ASN A 1 344 ? -53.453 -1.046 9.551 1.00 17.28 344 ASN A CA 1
ATOM 2670 C C . ASN A 1 344 ? -54.779 -1.688 9.944 1.00 20.81 344 ASN A C 1
ATOM 2671 O O . ASN A 1 344 ? -55.499 -1.168 10.798 1.00 25.28 344 ASN A O 1
ATOM 2676 N N . ASP A 1 345 ? -55.115 -2.804 9.297 1.00 15.68 345 ASP A N 1
ATOM 2677 C CA . ASP A 1 345 ? -56.429 -3.413 9.471 1.00 18.06 345 ASP A CA 1
ATOM 2678 C C . ASP A 1 345 ? -56.390 -4.943 9.462 1.00 17.05 345 ASP A C 1
ATOM 2679 O O . ASP A 1 345 ? -55.312 -5.542 9.368 1.00 17.44 345 ASP A O 1
ATOM 2684 N N . GLU A 1 346 ? -57.566 -5.563 9.574 1.00 20.68 346 GLU A N 1
ATOM 2685 C CA . GLU A 1 346 ? -57.681 -7.021 9.653 1.00 17.68 346 GLU A CA 1
ATOM 2686 C C . GLU A 1 346 ? -57.220 -7.726 8.380 1.00 18.75 346 GLU A C 1
ATOM 2687 O O . GLU A 1 346 ? -56.697 -8.836 8.434 1.00 20.10 346 GLU A O 1
ATOM 2689 N N . THR A 1 347 ? -57.422 -7.092 7.231 1.00 16.18 347 THR A N 1
ATOM 2690 C CA . THR A 1 347 ? -56.955 -7.670 5.980 1.00 14.83 347 THR A CA 1
ATOM 2691 C C . THR A 1 347 ? -55.425 -7.754 5.984 1.00 14.35 347 THR A C 1
ATOM 2692 O O . THR A 1 347 ? -54.845 -8.736 5.509 1.00 14.15 347 THR A O 1
ATOM 2696 N N . ASP A 1 348 ? -54.763 -6.729 6.518 1.00 13.60 348 ASP A N 1
ATOM 2697 C CA . ASP A 1 348 ? -53.312 -6.790 6.645 1.00 14.28 348 ASP A CA 1
ATOM 2698 C C . ASP A 1 348 ? -52.898 -7.935 7.560 1.00 14.10 348 ASP A C 1
ATOM 2699 O O . ASP A 1 348 ? -51.946 -8.657 7.265 1.00 12.82 348 ASP A O 1
ATOM 2704 N N . GLU A 1 349 ? -53.601 -8.090 8.675 1.00 15.32 349 GLU A N 1
ATOM 2705 C CA . GLU A 1 349 ? -53.287 -9.172 9.610 1.00 16.36 349 GLU A CA 1
ATOM 2706 C C . GLU A 1 349 ? -53.463 -10.545 8.967 1.00 16.74 349 GLU A C 1
ATOM 2707 O O . GLU A 1 349 ? -52.679 -11.458 9.223 1.00 16.27 349 GLU A O 1
ATOM 2713 N N . TYR A 1 350 ? -54.488 -10.692 8.129 1.00 13.85 350 TYR A N 1
ATOM 2714 C CA . TYR A 1 350 ? -54.686 -11.925 7.374 1.00 12.86 350 TYR A CA 1
ATOM 2715 C C . TYR A 1 350 ? -53.539 -12.179 6.399 1.00 14.96 350 TYR A C 1
ATOM 2716 O O . TYR A 1 350 ? -52.994 -13.283 6.327 1.00 14.20 350 TYR A O 1
ATOM 2725 N N . GLN A 1 351 ? -53.170 -11.168 5.625 1.00 12.81 351 GLN A N 1
ATOM 2726 C CA . GLN A 1 351 ? -52.084 -11.361 4.675 1.00 11.92 351 GLN A CA 1
ATOM 2727 C C . GLN A 1 351 ? -50.776 -11.674 5.388 1.00 13.35 351 GLN A C 1
ATOM 2728 O O . GLN A 1 351 ? -49.966 -12.440 4.873 1.00 13.58 351 GLN A O 1
ATOM 2734 N N . LEU A 1 352 ? -50.581 -11.100 6.573 1.00 12.83 352 LEU A N 1
ATOM 2735 C CA . LEU A 1 352 ? -49.377 -11.382 7.359 1.00 11.66 352 LEU A CA 1
ATOM 2736 C C . LEU A 1 352 ? -49.325 -12.849 7.744 1.00 12.35 352 LEU A C 1
ATOM 2737 O O . LEU A 1 352 ? -48.295 -13.504 7.581 1.00 14.57 352 LEU A O 1
ATOM 2742 N N . LEU A 1 353 ? -50.433 -13.373 8.247 1.00 13.33 353 LEU A N 1
ATOM 2743 C CA . LEU A 1 353 ? -50.458 -14.786 8.617 1.00 13.83 353 LEU A CA 1
ATOM 2744 C C . LEU A 1 353 ? -50.197 -15.679 7.405 1.00 14.82 353 LEU A C 1
ATOM 2745 O O . LEU A 1 353 ? -49.473 -16.674 7.506 1.00 15.68 353 LEU A O 1
ATOM 2750 N N . GLN A 1 354 ? -50.764 -15.322 6.257 1.00 14.26 354 GLN A N 1
ATOM 2751 C CA . GLN A 1 354 ? -50.595 -16.147 5.061 1.00 13.87 354 GLN A CA 1
ATOM 2752 C C . GLN A 1 354 ? -49.155 -16.086 4.573 1.00 12.86 354 GLN A C 1
ATOM 2753 O O . GLN A 1 354 ? -48.593 -17.101 4.162 1.00 13.42 354 GLN A O 1
ATOM 2759 N N . VAL A 1 355 ? -48.543 -14.912 4.606 1.00 13.34 355 VAL A N 1
ATOM 2760 C CA . VAL A 1 355 ? -47.187 -14.820 4.089 1.00 11.79 355 VAL A CA 1
ATOM 2761 C C . VAL A 1 355 ? -46.200 -15.535 5.031 1.00 13.81 355 VAL A C 1
ATOM 2762 O O . VAL A 1 355 ? -45.224 -16.134 4.574 1.00 13.77 355 VAL A O 1
ATOM 2766 N N . LYS A 1 356 ? -46.468 -15.516 6.336 1.00 12.04 356 LYS A N 1
ATOM 2767 C CA . LYS A 1 356 ? -45.630 -16.275 7.270 1.00 12.25 356 LYS A CA 1
ATOM 2768 C C . LYS A 1 356 ? -45.678 -17.776 6.973 1.00 13.44 356 LYS A C 1
ATOM 2769 O O . LYS A 1 356 ? -44.669 -18.481 7.112 1.00 14.79 356 LYS A O 1
ATOM 2775 N N . LYS A 1 357 ? -46.844 -18.274 6.570 1.00 13.58 357 LYS A N 1
ATOM 2776 C CA . LYS A 1 357 ? -46.953 -19.687 6.209 1.00 14.13 357 LYS A CA 1
ATOM 2777 C C . LYS A 1 357 ? -46.098 -20.017 4.985 1.00 14.16 357 LYS A C 1
ATOM 2778 O O . LYS A 1 357 ? -45.460 -21.068 4.925 1.00 14.51 357 LYS A O 1
ATOM 2784 N N . LEU A 1 358 ? -46.085 -19.117 4.011 1.00 13.93 358 LEU A N 1
ATOM 2785 C CA . LEU A 1 358 ? -45.275 -19.321 2.811 1.00 12.69 358 LEU A CA 1
ATOM 2786 C C . LEU A 1 358 ? -43.796 -19.336 3.171 1.00 12.01 358 LEU A C 1
ATOM 2787 O O . LEU A 1 358 ? -43.036 -20.189 2.705 1.00 14.06 358 LEU A O 1
ATOM 2792 N N . ILE A 1 359 ? -43.394 -18.399 4.019 1.00 13.17 359 ILE A N 1
ATOM 2793 C CA . ILE A 1 359 ? -41.998 -18.316 4.438 1.00 13.16 359 ILE A CA 1
ATOM 2794 C C . ILE A 1 359 ? -41.564 -19.556 5.207 1.00 14.63 359 ILE A C 1
ATOM 2795 O O . ILE A 1 359 ? -40.441 -20.029 5.040 1.00 15.47 359 ILE A O 1
ATOM 2800 N N . ALA A 1 360 ? -42.452 -20.120 6.021 1.00 14.49 360 ALA A N 1
ATOM 2801 C CA . ALA A 1 360 ? -42.102 -21.330 6.759 1.00 14.63 360 ALA A CA 1
ATOM 2802 C C . ALA A 1 360 ? -41.797 -22.502 5.824 1.00 14.11 360 ALA A C 1
ATOM 2803 O O . ALA A 1 360 ? -41.032 -23.416 6.172 1.00 19.15 360 ALA A O 1
ATOM 2805 N N . LEU A 1 361 ? -42.397 -22.478 4.639 1.00 14.98 361 LEU A N 1
ATOM 2806 C CA . LEU A 1 361 ? -42.151 -23.524 3.654 1.00 15.25 361 LEU A CA 1
ATOM 2807 C C . LEU A 1 361 ? -40.853 -23.320 2.875 1.00 16.48 361 LEU A C 1
ATOM 2808 O O . LEU A 1 361 ? -40.229 -24.291 2.445 1.00 20.66 361 LEU A O 1
ATOM 2813 N N . SER A 1 362 ? -40.448 -22.065 2.706 1.00 15.23 362 SER A N 1
ATOM 2814 C CA . SER A 1 362 ? -39.280 -21.732 1.889 1.00 17.19 362 SER A CA 1
ATOM 2815 C C . SER A 1 362 ? -37.995 -21.596 2.703 1.00 14.95 362 SER A C 1
ATOM 2816 O O . SER A 1 362 ? -36.895 -21.715 2.161 1.00 18.22 362 SER A O 1
ATOM 2819 N N . GLU A 1 363 ? -38.134 -21.359 4.002 1.00 14.53 363 GLU A N 1
ATOM 2820 C CA . GLU A 1 363 ? -36.972 -21.062 4.834 1.00 15.47 363 GLU A CA 1
ATOM 2821 C C . GLU A 1 363 ? -36.003 -22.233 5.012 1.00 18.22 363 GLU A C 1
ATOM 2822 O O . GLU A 1 363 ? -36.411 -23.377 5.253 1.00 18.93 363 GLU A O 1
ATOM 2828 N N . GLU A 1 364 ? -34.709 -21.938 4.897 1.00 16.19 364 GLU A N 1
ATOM 2829 C CA . GLU A 1 364 ? -33.668 -22.873 5.316 1.00 18.41 364 GLU A CA 1
ATOM 2830 C C . GLU A 1 364 ? -32.552 -22.107 6.016 1.00 23.97 364 GLU A C 1
ATOM 2831 O O . GLU A 1 364 ? -31.700 -21.494 5.364 1.00 20.34 364 GLU A O 1
ATOM 2837 N N . ILE A 1 365 ? -32.578 -22.130 7.343 1.00 24.24 365 ILE A N 1
ATOM 2838 C CA . ILE A 1 365 ? -31.591 -21.417 8.146 1.00 26.42 365 ILE A CA 1
ATOM 2839 C C . ILE A 1 365 ? -30.383 -22.312 8.387 1.00 29.00 365 ILE A C 1
ATOM 2840 O O . ILE A 1 365 ? -30.524 -23.527 8.528 1.00 32.17 365 ILE A O 1
ATOM 2845 N N . ALA A 1 366 ? -29.195 -21.714 8.406 1.00 32.21 366 ALA A N 1
ATOM 2846 C CA . ALA A 1 366 ? -27.970 -22.454 8.687 1.00 39.18 366 ALA A CA 1
ATOM 2847 C C . ALA A 1 366 ? -27.547 -22.255 10.140 1.00 40.64 366 ALA A C 1
ATOM 2848 O O . ALA A 1 366 ? -26.470 -21.726 10.416 1.00 47.02 366 ALA A O 1
ATOM 2850 N N . GLY A 1 367 ? -28.400 -22.682 11.067 1.00 35.79 367 GLY A N 1
ATOM 2851 C CA . GLY A 1 367 ? -28.155 -22.476 12.486 1.00 37.06 367 GLY A CA 1
ATOM 2852 C C . GLY A 1 367 ? -26.981 -23.240 13.072 1.00 35.89 367 GLY A C 1
ATOM 2853 O O . GLY A 1 367 ? -26.730 -24.396 12.723 1.00 42.96 367 GLY A O 1
ATOM 2854 N N . GLU A 1 368 ? -26.263 -22.587 13.983 1.00 36.90 368 GLU A N 1
ATOM 2855 C CA . GLU A 1 368 ? -25.107 -23.193 14.634 1.00 39.27 368 GLU A CA 1
ATOM 2856 C C . GLU A 1 368 ? -25.222 -23.212 16.157 1.00 36.29 368 GLU A C 1
ATOM 2857 O O . GLU A 1 368 ? -24.524 -23.973 16.823 1.00 35.38 368 GLU A O 1
ATOM 2863 N N . ASN A 1 369 ? -26.090 -22.363 16.705 1.00 30.86 369 ASN A N 1
ATOM 2864 C CA . ASN A 1 369 ? -26.261 -22.281 18.155 1.00 29.38 369 ASN A CA 1
ATOM 2865 C C . ASN A 1 369 ? -27.701 -21.958 18.538 1.00 29.70 369 ASN A C 1
ATOM 2866 O O . ASN A 1 369 ? -28.467 -21.432 17.729 1.00 31.29 369 ASN A O 1
ATOM 2871 N N . LEU A 1 370 ? -28.052 -22.273 19.783 1.00 35.09 370 LEU A N 1
ATOM 2872 C CA . LEU A 1 370 ? -29.348 -21.893 20.342 1.00 39.46 370 LEU A CA 1
ATOM 2873 C C . LEU A 1 370 ? -29.126 -20.915 21.491 1.00 36.45 370 LEU A C 1
ATOM 2874 O O . LEU A 1 370 ? -28.258 -21.131 22.337 1.00 36.75 370 LEU A O 1
ATOM 2879 N N . TYR A 1 371 ? -29.919 -19.846 21.516 1.00 31.89 371 TYR A N 1
ATOM 2880 C CA . TYR A 1 371 ? -29.709 -18.756 22.467 1.00 30.79 371 TYR A CA 1
ATOM 2881 C C . TYR A 1 371 ? -30.827 -18.606 23.494 1.00 41.26 371 TYR A C 1
ATOM 2882 O O . TYR A 1 371 ? -30.966 -17.542 24.110 1.00 38.64 371 TYR A O 1
ATOM 2891 N N . PHE A 1 372 ? -31.613 -19.662 23.686 1.00 36.40 372 PHE A N 1
ATOM 2892 C CA . PHE A 1 372 ? -32.727 -19.611 24.629 1.00 40.38 372 PHE A CA 1
ATOM 2893 C C . PHE A 1 372 ? -32.282 -19.178 26.020 1.00 41.23 372 PHE A C 1
ATOM 2894 O O . PHE A 1 372 ? -31.190 -19.529 26.471 1.00 40.87 372 PHE A O 1
ATOM 2902 N N . GLN A 1 373 ? -33.124 -18.393 26.683 1.00 46.89 373 GLN A N 1
ATOM 2903 C CA . GLN A 1 373 ? -32.895 -18.032 28.077 1.00 50.30 373 GLN A CA 1
ATOM 2904 C C . GLN A 1 373 ? -34.207 -18.031 28.851 1.00 54.15 373 GLN A C 1
ATOM 2905 O O . GLN A 1 373 ? -34.898 -19.049 28.912 1.00 56.83 373 GLN A O 1
ATOM 2919 N N . LYS B 1 2 ? -37.081 -12.748 -17.305 1.00 16.00 2 LYS B N 1
ATOM 2920 C CA . LYS B 1 2 ? -36.468 -11.614 -17.990 1.00 14.12 2 LYS B CA 1
ATOM 2921 C C . LYS B 1 2 ? -37.517 -10.850 -18.775 1.00 14.72 2 LYS B C 1
ATOM 2922 O O . LYS B 1 2 ? -38.275 -11.440 -19.557 1.00 15.75 2 LYS B O 1
ATOM 2928 N N . ILE B 1 3 ? -37.560 -9.539 -18.555 1.00 12.92 3 ILE B N 1
ATOM 2929 C CA . ILE B 1 3 ? -38.495 -8.658 -19.244 1.00 11.71 3 ILE B CA 1
ATOM 2930 C C . ILE B 1 3 ? -37.736 -7.729 -20.174 1.00 12.08 3 ILE B C 1
ATOM 2931 O O . ILE B 1 3 ? -36.801 -7.041 -19.752 1.00 13.30 3 ILE B O 1
ATOM 2936 N N . GLY B 1 4 ? -38.138 -7.698 -21.438 1.00 12.89 4 GLY B N 1
ATOM 2937 C CA . GLY B 1 4 ? -37.566 -6.751 -22.378 1.00 12.29 4 GLY B CA 1
ATOM 2938 C C . GLY B 1 4 ? -38.486 -5.562 -22.546 1.00 13.14 4 GLY B C 1
ATOM 2939 O O . GLY B 1 4 ? -39.719 -5.712 -22.554 1.00 14.22 4 GLY B O 1
ATOM 2940 N N . ILE B 1 5 ? -37.894 -4.373 -22.647 1.00 11.70 5 ILE B N 1
ATOM 2941 C CA . ILE B 1 5 ? -38.664 -3.150 -22.867 1.00 12.02 5 ILE B CA 1
ATOM 2942 C C . ILE B 1 5 ? -38.153 -2.467 -24.123 1.00 12.68 5 ILE B C 1
ATOM 2943 O O . ILE B 1 5 ? -36.954 -2.206 -24.262 1.00 14.10 5 ILE B O 1
ATOM 2948 N N . ILE B 1 6 ? -39.058 -2.191 -25.059 1.00 12.61 6 ILE B N 1
ATOM 2949 C CA . ILE B 1 6 ? -38.694 -1.386 -26.216 1.00 11.98 6 ILE B CA 1
ATOM 2950 C C . ILE B 1 6 ? -38.720 0.073 -25.793 1.00 13.68 6 ILE B C 1
ATOM 2951 O O . ILE B 1 6 ? -39.778 0.627 -25.448 1.00 14.57 6 ILE B O 1
ATOM 2956 N N . GLY B 1 7 ? -37.534 0.672 -25.784 1.00 12.35 7 GLY B N 1
ATOM 2957 C CA . GLY B 1 7 ? -37.331 2.013 -25.262 1.00 12.45 7 GLY B CA 1
ATOM 2958 C C . GLY B 1 7 ? -36.482 1.982 -24.005 1.00 13.72 7 GLY B C 1
ATOM 2959 O O . GLY B 1 7 ? -36.615 1.074 -23.183 1.00 13.15 7 GLY B O 1
ATOM 2960 N N . ALA B 1 8 ? -35.614 2.979 -23.854 1.00 14.45 8 ALA B N 1
ATOM 2961 C CA . ALA B 1 8 ? -34.766 3.076 -22.665 1.00 13.01 8 ALA B CA 1
ATOM 2962 C C . ALA B 1 8 ? -34.871 4.457 -22.017 1.00 13.61 8 ALA B C 1
ATOM 2963 O O . ALA B 1 8 ? -33.910 4.944 -21.401 1.00 14.55 8 ALA B O 1
ATOM 2965 N N . GLY B 1 9 ? -36.048 5.072 -22.143 1.00 13.43 9 GLY B N 1
ATOM 2966 C CA . GLY B 1 9 ? -36.311 6.378 -21.561 1.00 13.04 9 GLY B CA 1
ATOM 2967 C C . GLY B 1 9 ? -36.808 6.300 -20.128 1.00 11.25 9 GLY B C 1
ATOM 2968 O O . GLY B 1 9 ? -36.663 5.273 -19.458 1.00 13.41 9 GLY B O 1
ATOM 2969 N N . GLN B 1 10 ? -37.392 7.389 -19.643 1.00 11.14 10 GLN B N 1
ATOM 2970 C CA . GLN B 1 10 ? -37.722 7.449 -18.224 1.00 9.48 10 GLN B CA 1
ATOM 2971 C C . GLN B 1 10 ? -38.845 6.513 -17.810 1.00 10.48 10 GLN B C 1
ATOM 2972 O O . GLN B 1 10 ? -38.890 6.092 -16.657 1.00 11.25 10 GLN B O 1
ATOM 2978 N N . LEU B 1 11 ? -39.750 6.178 -18.728 1.00 11.54 11 LEU B N 1
ATOM 2979 C CA . LEU B 1 11 ? -40.786 5.204 -18.374 1.00 12.45 11 LEU B CA 1
ATOM 2980 C C . LEU B 1 11 ? -40.164 3.825 -18.167 1.00 10.17 11 LEU B C 1
ATOM 2981 O O . LEU B 1 11 ? -40.492 3.137 -17.201 1.00 12.13 11 LEU B O 1
ATOM 2986 N N . ALA B 1 12 ? -39.252 3.436 -19.056 1.00 11.33 12 ALA B N 1
ATOM 2987 C CA . ALA B 1 12 ? -38.518 2.181 -18.893 1.00 11.40 12 ALA B CA 1
ATOM 2988 C C . ALA B 1 12 ? -37.705 2.193 -17.598 1.00 10.65 12 ALA B C 1
ATOM 2989 O O . ALA B 1 12 ? -37.668 1.200 -16.870 1.00 11.71 12 ALA B O 1
ATOM 2991 N N . ARG B 1 13 ? -37.078 3.333 -17.313 1.00 11.40 13 ARG B N 1
ATOM 2992 C CA . ARG B 1 13 ? -36.289 3.504 -16.093 1.00 10.77 13 ARG B CA 1
ATOM 2993 C C . ARG B 1 13 ? -37.144 3.231 -14.871 1.00 11.71 13 ARG B C 1
ATOM 2994 O O . ARG B 1 13 ? -36.749 2.468 -13.981 1.00 12.08 13 ARG B O 1
ATOM 3010 N N . LEU B 1 15 ? -40.115 1.671 -14.784 1.00 9.87 15 LEU B N 1
ATOM 3011 C CA . LEU B 1 15 ? -40.584 0.282 -14.783 1.00 10.06 15 LEU B CA 1
ATOM 3012 C C . LEU B 1 15 ? -39.557 -0.624 -14.119 1.00 10.13 15 LEU B C 1
ATOM 3013 O O . LEU B 1 15 ? -39.911 -1.479 -13.287 1.00 11.50 15 LEU B O 1
ATOM 3018 N N . SER B 1 16 ? -38.283 -0.442 -14.465 1.00 10.81 16 SER B N 1
ATOM 3019 C CA . SER B 1 16 ? -37.234 -1.247 -13.846 1.00 11.15 16 SER B CA 1
ATOM 3020 C C . SER B 1 16 ? -37.056 -0.927 -12.365 1.00 10.79 16 SER B C 1
ATOM 3021 O O . SER B 1 16 ? -36.853 -1.831 -11.563 1.00 11.76 16 SER B O 1
ATOM 3024 N N . LEU B 1 17 ? -37.134 0.345 -11.980 1.00 11.30 17 LEU B N 1
ATOM 3025 C CA . LEU B 1 17 ? -37.010 0.656 -10.554 1.00 10.85 17 LEU B CA 1
ATOM 3026 C C . LEU B 1 17 ? -38.112 -0.024 -9.744 1.00 10.46 17 LEU B C 1
ATOM 3027 O O . LEU B 1 17 ? -37.872 -0.524 -8.638 1.00 12.32 17 LEU B O 1
ATOM 3032 N N . ALA B 1 18 ? -39.311 -0.094 -10.314 1.00 10.25 18 ALA B N 1
ATOM 3033 C CA . ALA B 1 18 ? -40.439 -0.697 -9.618 1.00 11.07 18 ALA B CA 1
ATOM 3034 C C . ALA B 1 18 ? -40.425 -2.215 -9.666 1.00 10.85 18 ALA B C 1
ATOM 3035 O O . ALA B 1 18 ? -40.893 -2.873 -8.735 1.00 12.63 18 ALA B O 1
ATOM 3037 N N . GLY B 1 19 ? -39.916 -2.774 -10.761 1.00 11.19 19 GLY B N 1
ATOM 3038 C CA . GLY B 1 19 ? -39.992 -4.212 -10.963 1.00 9.45 19 GLY B CA 1
ATOM 3039 C C . GLY B 1 19 ? -38.794 -5.002 -10.475 1.00 11.07 19 GLY B C 1
ATOM 3040 O O . GLY B 1 19 ? -38.888 -6.201 -10.198 1.00 11.19 19 GLY B O 1
ATOM 3041 N N . THR B 1 20 ? -37.653 -4.336 -10.372 1.00 10.96 20 THR B N 1
ATOM 3042 C CA . THR B 1 20 ? -36.448 -5.006 -9.907 1.00 12.36 20 THR B CA 1
ATOM 3043 C C . THR B 1 20 ? -36.595 -5.624 -8.497 1.00 13.37 20 THR B C 1
ATOM 3044 O O . THR B 1 20 ? -36.144 -6.739 -8.283 1.00 13.85 20 THR B O 1
ATOM 3048 N N . PRO B 1 21 ? -37.250 -4.923 -7.549 1.00 11.35 21 PRO B N 1
ATOM 3049 C CA . PRO B 1 21 ? -37.475 -5.564 -6.242 1.00 12.84 21 PRO B CA 1
ATOM 3050 C C . PRO B 1 21 ? -38.350 -6.820 -6.288 1.00 13.50 21 PRO B C 1
ATOM 3051 O O . PRO B 1 21 ? -38.344 -7.604 -5.342 1.00 13.15 21 PRO B O 1
ATOM 3055 N N . LEU B 1 22 ? -39.100 -7.020 -7.367 1.00 12.26 22 LEU B N 1
ATOM 3056 C CA . LEU B 1 22 ? -39.867 -8.254 -7.498 1.00 11.76 22 LEU B CA 1
ATOM 3057 C C . LEU B 1 22 ? -38.967 -9.413 -7.926 1.00 13.30 22 LEU B C 1
ATOM 3058 O O . LEU B 1 22 ? -39.421 -10.555 -8.021 1.00 17.62 22 LEU B O 1
ATOM 3063 N N . GLY B 1 23 ? -37.695 -9.114 -8.192 1.00 13.73 23 GLY B N 1
ATOM 3064 C CA . GLY B 1 23 ? -36.726 -10.141 -8.545 1.00 17.85 23 GLY B CA 1
ATOM 3065 C C . GLY B 1 23 ? -36.669 -10.412 -10.036 1.00 16.12 23 GLY B C 1
ATOM 3066 O O . GLY B 1 23 ? -36.131 -11.438 -10.472 1.00 20.42 23 GLY B O 1
ATOM 3067 N N . LEU B 1 24 ? -37.219 -9.488 -10.819 1.00 12.82 24 LEU B N 1
ATOM 3068 C CA . LEU B 1 24 ? -37.239 -9.611 -12.272 1.00 14.21 24 LEU B CA 1
ATOM 3069 C C . LEU B 1 24 ? -36.034 -8.899 -12.865 1.00 13.95 24 LEU B C 1
ATOM 3070 O O . LEU B 1 24 ? -35.529 -7.931 -12.292 1.00 14.33 24 LEU B O 1
ATOM 3075 N N . GLU B 1 25 ? -35.592 -9.384 -14.021 1.00 13.94 25 GLU B N 1
ATOM 3076 C CA . GLU B 1 25 ? -34.425 -8.847 -14.712 1.00 14.09 25 GLU B CA 1
ATOM 3077 C C . GLU B 1 25 ? -34.885 -8.095 -15.952 1.00 14.30 25 GLU B C 1
ATOM 3078 O O . GLU B 1 25 ? -35.711 -8.595 -16.716 1.00 15.19 25 GLU B O 1
ATOM 3084 N N . PHE B 1 26 ? -34.353 -6.891 -16.145 1.00 12.34 26 PHE B N 1
ATOM 3085 C CA . PHE B 1 26 ? -34.812 -5.986 -17.205 1.00 12.63 26 PHE B CA 1
ATOM 3086 C C . PHE B 1 26 ? -33.768 -5.713 -18.274 1.00 13.57 26 PHE B C 1
ATOM 3087 O O . PHE B 1 26 ? -32.585 -5.515 -17.980 1.00 13.54 26 PHE B O 1
ATOM 3095 N N . HIS B 1 27 ? -34.225 -5.683 -19.523 1.00 12.65 27 HIS B N 1
ATOM 3096 C CA . HIS B 1 27 ? -33.367 -5.421 -20.667 1.00 12.73 27 HIS B CA 1
ATOM 3097 C C . HIS B 1 27 ? -34.086 -4.463 -21.589 1.00 13.78 27 HIS B C 1
ATOM 3098 O O . HIS B 1 27 ? -35.283 -4.623 -21.835 1.00 15.56 27 HIS B O 1
ATOM 3105 N N . CYS B 1 28 ? -33.365 -3.470 -22.097 1.00 13.13 28 CYS B N 1
ATOM 3106 C CA . CYS B 1 28 ? -33.978 -2.463 -22.952 1.00 13.60 28 CYS B CA 1
ATOM 3107 C C . CYS B 1 28 ? -33.437 -2.484 -24.354 1.00 14.93 28 CYS B C 1
ATOM 3108 O O . CYS B 1 28 ? -32.271 -2.800 -24.580 1.00 14.58 28 CYS B O 1
ATOM 3111 N N A LEU B 1 29 ? -34.296 -2.136 -25.306 0.50 14.46 29 LEU B N 1
ATOM 3112 N N B LEU B 1 29 ? -34.297 -2.121 -25.298 0.50 14.40 29 LEU B N 1
ATOM 3113 C CA A LEU B 1 29 ? -33.860 -1.852 -26.661 0.50 15.99 29 LEU B CA 1
ATOM 3114 C CA B LEU B 1 29 ? -33.877 -1.852 -26.659 0.50 16.11 29 LEU B CA 1
ATOM 3115 C C A LEU B 1 29 ? -33.851 -0.336 -26.773 0.50 19.29 29 LEU B C 1
ATOM 3116 C C B LEU B 1 29 ? -33.858 -0.334 -26.795 0.50 19.43 29 LEU B C 1
ATOM 3117 O O A LEU B 1 29 ? -34.892 0.313 -26.668 0.50 19.95 29 LEU B O 1
ATOM 3118 O O B LEU B 1 29 ? -34.897 0.323 -26.712 0.50 20.34 29 LEU B O 1
ATOM 3127 N N . GLY B 1 30 ? -32.671 0.235 -26.965 1.00 17.11 30 GLY B N 1
ATOM 3128 C CA . GLY B 1 30 ? -32.551 1.678 -27.044 1.00 18.40 30 GLY B CA 1
ATOM 3129 C C . GLY B 1 30 ? -31.113 2.103 -27.099 1.00 18.94 30 GLY B C 1
ATOM 3130 O O . GLY B 1 30 ? -30.218 1.284 -27.329 1.00 18.55 30 GLY B O 1
ATOM 3131 N N . LYS B 1 31 ? -30.886 3.394 -26.887 1.00 23.05 31 LYS B N 1
ATOM 3132 C CA . LYS B 1 31 ? -29.557 3.947 -27.032 1.00 24.80 31 LYS B CA 1
ATOM 3133 C C . LYS B 1 31 ? -28.787 3.874 -25.728 1.00 26.94 31 LYS B C 1
ATOM 3134 O O . LYS B 1 31 ? -29.330 4.124 -24.647 1.00 25.04 31 LYS B O 1
ATOM 3137 N N . ASN B 1 32 ? -27.519 3.507 -25.831 1.00 28.15 32 ASN B N 1
ATOM 3138 C CA . ASN B 1 32 ? -26.658 3.506 -24.669 1.00 30.02 32 ASN B CA 1
ATOM 3139 C C . ASN B 1 32 ? -26.535 4.945 -24.193 1.00 30.33 32 ASN B C 1
ATOM 3140 O O . ASN B 1 32 ? -26.375 5.860 -25.003 1.00 34.89 32 ASN B O 1
ATOM 3145 N N . GLY B 1 33 ? -26.659 5.161 -22.890 1.00 33.85 33 GLY B N 1
ATOM 3146 C CA . GLY B 1 33 ? -26.653 6.519 -22.377 1.00 33.56 33 GLY B CA 1
ATOM 3147 C C . GLY B 1 33 ? -28.043 7.129 -22.265 1.00 30.72 33 GLY B C 1
ATOM 3148 O O . GLY B 1 33 ? -28.189 8.256 -21.792 1.00 33.36 33 GLY B O 1
ATOM 3149 N N . ASP B 1 34 ? -29.062 6.400 -22.716 1.00 21.17 34 ASP B N 1
ATOM 3150 C CA . ASP B 1 34 ? -30.443 6.759 -22.390 1.00 16.76 34 ASP B CA 1
ATOM 3151 C C . ASP B 1 34 ? -30.621 6.520 -20.899 1.00 17.72 34 ASP B C 1
ATOM 3152 O O . ASP B 1 34 ? -29.856 5.770 -20.286 1.00 17.43 34 ASP B O 1
ATOM 3157 N N . CYS B 1 35 ? -31.644 7.123 -20.303 1.00 15.30 35 CYS B N 1
ATOM 3158 C CA . CYS B 1 35 ? -31.670 7.203 -18.853 1.00 15.90 35 CYS B CA 1
ATOM 3159 C C . CYS B 1 35 ? -32.021 5.919 -18.112 1.00 13.87 35 CYS B C 1
ATOM 3160 O O . CYS B 1 35 ? -31.809 5.832 -16.906 1.00 15.31 35 CYS B O 1
ATOM 3163 N N . ALA B 1 36 ? -32.527 4.906 -18.812 1.00 12.87 36 ALA B N 1
ATOM 3164 C CA . ALA B 1 36 ? -32.806 3.636 -18.143 1.00 12.22 36 ALA B CA 1
ATOM 3165 C C . ALA B 1 36 ? -31.559 2.781 -17.983 1.00 12.94 36 ALA B C 1
ATOM 3166 O O . ALA B 1 36 ? -31.572 1.834 -17.204 1.00 13.06 36 ALA B O 1
ATOM 3168 N N A GLU B 1 37 ? -30.495 3.103 -18.718 0.54 13.68 37 GLU B N 1
ATOM 3169 N N B GLU B 1 37 ? -30.499 3.114 -18.711 0.46 13.50 37 GLU B N 1
ATOM 3170 C CA A GLU B 1 37 ? -29.330 2.210 -18.794 0.54 14.66 37 GLU B CA 1
ATOM 3171 C CA B GLU B 1 37 ? -29.339 2.229 -18.799 0.46 14.84 37 GLU B CA 1
ATOM 3172 C C A GLU B 1 37 ? -28.771 1.835 -17.426 0.54 12.38 37 GLU B C 1
ATOM 3173 C C B GLU B 1 37 ? -28.751 1.848 -17.444 0.46 11.97 37 GLU B C 1
ATOM 3174 O O A GLU B 1 37 ? -28.497 0.665 -17.161 0.54 12.96 37 GLU B O 1
ATOM 3175 O O B GLU B 1 37 ? -28.430 0.684 -17.208 0.46 15.01 37 GLU B O 1
ATOM 3186 N N . GLU B 1 38 ? -28.644 2.816 -16.541 1.00 12.96 38 GLU B N 1
ATOM 3187 C CA . GLU B 1 38 ? -27.994 2.566 -15.254 1.00 13.51 38 GLU B CA 1
ATOM 3188 C C . GLU B 1 38 ? -28.817 1.703 -14.296 1.00 11.72 38 GLU B C 1
ATOM 3189 O O . GLU B 1 38 ? -28.298 1.248 -13.276 1.00 12.58 38 GLU B O 1
ATOM 3195 N N . VAL B 1 39 ? -30.084 1.459 -14.635 1.00 11.54 39 VAL B N 1
ATOM 3196 C CA . VAL B 1 39 ? -30.952 0.650 -13.781 1.00 12.56 39 VAL B CA 1
ATOM 3197 C C . VAL B 1 39 ? -31.469 -0.626 -14.433 1.00 13.71 39 VAL B C 1
ATOM 3198 O O . VAL B 1 39 ? -32.333 -1.297 -13.862 1.00 12.57 39 VAL B O 1
ATOM 3202 N N . VAL B 1 40 ? -30.951 -0.964 -15.612 1.00 12.38 40 VAL B N 1
ATOM 3203 C CA . VAL B 1 40 ? -31.303 -2.242 -16.236 1.00 12.37 40 VAL B CA 1
ATOM 3204 C C . VAL B 1 40 ? -30.084 -3.109 -16.511 1.00 13.57 40 VAL B C 1
ATOM 3205 O O . VAL B 1 40 ? -28.954 -2.626 -16.510 1.00 13.33 40 VAL B O 1
ATOM 3209 N N . LYS B 1 41 ? -30.313 -4.402 -16.737 1.00 13.65 41 LYS B N 1
ATOM 3210 C CA . LYS B 1 41 ? -29.221 -5.340 -16.954 1.00 13.51 41 LYS B CA 1
ATOM 3211 C C . LYS B 1 41 ? -28.442 -5.018 -18.232 1.00 12.47 41 LYS B C 1
ATOM 3212 O O . LYS B 1 41 ? -27.211 -4.911 -18.211 1.00 15.09 41 LYS B O 1
ATOM 3218 N N . THR B 1 42 ? -29.154 -4.874 -19.350 1.00 14.61 42 THR B N 1
ATOM 3219 C CA . THR B 1 42 ? -28.518 -4.511 -20.616 1.00 15.61 42 THR B CA 1
ATOM 3220 C C . THR B 1 42 ? -29.360 -3.537 -21.417 1.00 17.20 42 THR B C 1
ATOM 3221 O O . THR B 1 42 ? -30.587 -3.492 -21.276 1.00 15.83 42 THR B O 1
ATOM 3225 N N . VAL B 1 43 ? -28.683 -2.769 -22.263 1.00 17.35 43 VAL B N 1
ATOM 3226 C CA . VAL B 1 43 ? -29.331 -1.946 -23.278 1.00 15.69 43 VAL B CA 1
ATOM 3227 C C . VAL B 1 43 ? -28.715 -2.278 -24.629 1.00 16.87 43 VAL B C 1
ATOM 3228 O O . VAL B 1 43 ? -27.489 -2.262 -24.783 1.00 19.58 43 VAL B O 1
ATOM 3232 N N . THR B 1 44 ? -29.560 -2.603 -25.603 1.00 14.29 44 THR B N 1
ATOM 3233 C CA . THR B 1 44 ? -29.095 -2.957 -26.935 1.00 14.82 44 THR B CA 1
ATOM 3234 C C . THR B 1 44 ? -29.676 -1.992 -27.967 1.00 15.74 44 THR B C 1
ATOM 3235 O O . THR B 1 44 ? -30.889 -1.794 -28.016 1.00 16.98 44 THR B O 1
ATOM 3239 N N . ASP B 1 45 ? -28.816 -1.406 -28.795 1.00 19.56 45 ASP B N 1
ATOM 3240 C CA . ASP B 1 45 ? -29.262 -0.424 -29.779 1.00 18.59 45 ASP B CA 1
ATOM 3241 C C . ASP B 1 45 ? -29.469 -1.066 -31.141 1.00 24.03 45 ASP B C 1
ATOM 3242 O O . ASP B 1 45 ? -28.522 -1.255 -31.897 1.00 26.00 45 ASP B O 1
ATOM 3247 N N . ILE B 1 46 ? -30.719 -1.396 -31.442 1.00 20.62 46 ILE B N 1
ATOM 3248 C CA . ILE B 1 46 ? -31.083 -1.959 -32.735 1.00 22.15 46 ILE B CA 1
ATOM 3249 C C . ILE B 1 46 ? -32.095 -1.036 -33.398 1.00 21.46 46 ILE B C 1
ATOM 3250 O O . ILE B 1 46 ? -33.078 -0.628 -32.765 1.00 23.99 46 ILE B O 1
ATOM 3255 N N . GLU B 1 47 ? -31.859 -0.698 -34.664 1.00 24.84 47 GLU B N 1
ATOM 3256 C CA . GLU B 1 47 ? -32.818 0.112 -35.413 1.00 29.64 47 GLU B CA 1
ATOM 3257 C C . GLU B 1 47 ? -34.142 -0.639 -35.564 1.00 24.20 47 GLU B C 1
ATOM 3258 O O . GLU B 1 47 ? -34.156 -1.796 -35.980 1.00 26.43 47 GLU B O 1
ATOM 3261 N N . LEU B 1 48 ? -35.247 0.020 -35.221 1.00 22.95 48 LEU B N 1
ATOM 3262 C CA . LEU B 1 48 ? -36.551 -0.646 -35.161 1.00 23.72 48 LEU B CA 1
ATOM 3263 C C . LEU B 1 48 ? -37.068 -1.123 -36.517 1.00 25.41 48 LEU B C 1
ATOM 3264 O O . LEU B 1 48 ? -37.942 -1.989 -36.582 1.00 26.21 48 LEU B O 1
ATOM 3269 N N . THR B 1 49 ? -36.519 -0.574 -37.595 1.00 27.72 49 THR B N 1
ATOM 3270 C CA . THR B 1 49 ? -36.884 -1.026 -38.933 1.00 26.58 49 THR B CA 1
ATOM 3271 C C . THR B 1 49 ? -36.261 -2.375 -39.285 1.00 26.50 49 THR B C 1
ATOM 3272 O O . 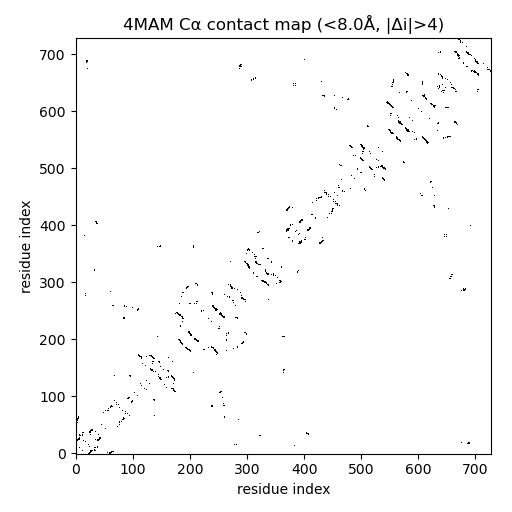THR B 1 49 ? -36.664 -3.021 -40.255 1.00 28.77 49 THR B O 1
ATOM 3276 N N . LYS B 1 50 ? -35.275 -2.802 -38.500 1.00 28.31 50 LYS B N 1
ATOM 3277 C CA . LYS B 1 50 ? -34.656 -4.104 -38.718 1.00 25.74 50 LYS B CA 1
ATOM 3278 C C . LYS B 1 50 ? -35.453 -5.154 -37.954 1.00 26.60 50 LYS B C 1
ATOM 3279 O O . LYS B 1 50 ? -35.043 -5.605 -36.883 1.00 24.70 50 LYS B O 1
ATOM 3285 N N . VAL B 1 51 ? -36.597 -5.535 -38.519 1.00 26.12 51 VAL B N 1
ATOM 3286 C CA . VAL B 1 51 ? -37.579 -6.367 -37.818 1.00 24.54 51 VAL B CA 1
ATOM 3287 C C . VAL B 1 51 ? -37.002 -7.685 -37.303 1.00 25.29 51 VAL B C 1
ATOM 3288 O O . VAL B 1 51 ? -37.171 -8.030 -36.132 1.00 23.62 51 VAL B O 1
ATOM 3292 N N . ASN B 1 52 ? -36.314 -8.419 -38.168 1.00 26.00 52 ASN B N 1
ATOM 3293 C CA . ASN B 1 52 ? -35.751 -9.700 -37.757 1.00 24.57 52 ASN B CA 1
ATOM 3294 C C . ASN B 1 52 ? -34.754 -9.572 -36.605 1.00 25.47 52 ASN B C 1
ATOM 3295 O O . ASN B 1 52 ? -34.730 -10.411 -35.708 1.00 25.35 52 ASN B O 1
ATOM 3300 N N . ASP B 1 53 ? -33.941 -8.519 -36.627 1.00 22.62 53 ASP B N 1
ATOM 3301 C CA . ASP B 1 53 ? -32.982 -8.286 -35.554 1.00 23.50 53 ASP B CA 1
ATOM 3302 C C . ASP B 1 53 ? -33.711 -7.973 -34.251 1.00 20.30 53 ASP B C 1
ATOM 3303 O O . ASP B 1 53 ? -33.324 -8.452 -33.183 1.00 21.00 53 ASP B O 1
ATOM 3308 N N . VAL B 1 54 ? -34.775 -7.179 -34.343 1.00 19.14 54 VAL B N 1
ATOM 3309 C CA . VAL B 1 54 ? -35.560 -6.842 -33.160 1.00 18.13 54 VAL B CA 1
ATOM 3310 C C . VAL B 1 54 ? -36.233 -8.094 -32.583 1.00 16.15 54 VAL B C 1
ATOM 3311 O O . VAL B 1 54 ? -36.196 -8.318 -31.371 1.00 17.20 54 VAL B O 1
ATOM 3315 N N . VAL B 1 55 ? -36.816 -8.920 -33.454 1.00 17.79 55 VAL B N 1
ATOM 3316 C CA . VAL B 1 55 ? -37.460 -10.154 -33.003 1.00 18.38 55 VAL B CA 1
ATOM 3317 C C . VAL B 1 55 ? -36.449 -11.078 -32.324 1.00 17.60 55 VAL B C 1
ATOM 3318 O O . VAL B 1 55 ? -36.722 -11.629 -31.252 1.00 17.53 55 VAL B O 1
ATOM 3322 N N . ALA B 1 56 ? -35.269 -11.212 -32.927 1.00 17.11 56 ALA B N 1
ATOM 3323 C CA . ALA B 1 56 ? -34.201 -12.024 -32.343 1.00 20.95 56 ALA B CA 1
ATOM 3324 C C . ALA B 1 56 ? -33.771 -11.520 -30.959 1.00 20.50 56 ALA B C 1
ATOM 3325 O O . ALA B 1 56 ? -33.541 -12.308 -30.037 1.00 20.91 56 ALA B O 1
ATOM 3327 N N . TRP B 1 57 ? -33.664 -10.205 -30.808 1.00 18.20 57 TRP B N 1
ATOM 3328 C CA . TRP B 1 57 ? -33.387 -9.621 -29.501 1.00 16.75 57 TRP B CA 1
ATOM 3329 C C . TRP B 1 57 ? -34.476 -9.987 -28.487 1.00 15.25 57 TRP B C 1
ATOM 3330 O O . TRP B 1 57 ? -34.190 -10.385 -27.350 1.00 16.88 57 TRP B O 1
ATOM 3341 N N . ALA B 1 58 ? -35.729 -9.848 -28.902 1.00 14.27 58 ALA B N 1
ATOM 3342 C CA . ALA B 1 58 ? -36.850 -10.033 -27.989 1.00 15.43 58 ALA B CA 1
ATOM 3343 C C . ALA B 1 58 ? -36.983 -11.474 -27.524 1.00 14.63 58 ALA B C 1
ATOM 3344 O O . ALA B 1 58 ? -37.387 -11.729 -26.383 1.00 15.84 58 ALA B O 1
ATOM 3346 N N A LYS B 1 59 ? -36.635 -12.405 -28.409 0.49 16.22 59 LYS B N 1
ATOM 3347 N N B LYS B 1 59 ? -36.640 -12.408 -28.405 0.51 16.27 59 LYS B N 1
ATOM 3348 C CA A LYS B 1 59 ? -36.765 -13.833 -28.121 0.49 18.20 59 LYS B CA 1
ATOM 3349 C CA B LYS B 1 59 ? -36.788 -13.836 -28.126 0.51 18.19 59 LYS B CA 1
ATOM 3350 C C A LYS B 1 59 ? -35.862 -14.301 -26.989 0.49 19.58 59 LYS B C 1
ATOM 3351 C C B LYS B 1 59 ? -35.841 -14.317 -27.012 0.51 19.67 59 LYS B C 1
ATOM 3352 O O A LYS B 1 59 ? -36.036 -15.403 -26.459 0.49 20.52 59 LYS B O 1
ATOM 3353 O O B LYS B 1 59 ? -35.974 -15.433 -26.497 0.51 20.24 59 LYS B O 1
ATOM 3364 N N . GLN B 1 60 ? -34.899 -13.466 -26.617 1.00 16.08 60 GLN B N 1
ATOM 3365 C CA . GLN B 1 60 ? -34.019 -13.778 -25.491 1.00 18.68 60 GLN B CA 1
ATOM 3366 C C . GLN B 1 60 ? -34.752 -13.754 -24.155 1.00 19.08 60 GLN B C 1
ATOM 3367 O O . GLN B 1 60 ? -34.246 -14.262 -23.152 1.00 20.28 60 GLN B O 1
ATOM 3373 N N . PHE B 1 61 ? -35.933 -13.148 -24.134 1.00 15.91 61 PHE B N 1
ATOM 3374 C CA . PHE B 1 61 ? -36.588 -12.833 -22.875 1.00 13.36 61 PHE B CA 1
ATOM 3375 C C . PHE B 1 61 ? -37.947 -13.517 -22.755 1.00 14.88 61 PHE B C 1
ATOM 3376 O O . PHE B 1 61 ? -38.377 -14.228 -23.668 1.00 17.06 61 PHE B O 1
ATOM 3384 N N . ASP B 1 62 ? -38.615 -13.309 -21.624 1.00 14.85 62 ASP B N 1
ATOM 3385 C CA . ASP B 1 62 ? -39.836 -14.055 -21.351 1.00 16.26 62 ASP B CA 1
ATOM 3386 C C . ASP B 1 62 ? -41.098 -13.303 -21.715 1.00 13.52 62 ASP B C 1
ATOM 3387 O O . ASP B 1 62 ? -42.133 -13.921 -21.967 1.00 15.31 62 ASP B O 1
ATOM 3392 N N . VAL B 1 63 ? -41.002 -11.977 -21.761 1.00 12.76 63 VAL B N 1
ATOM 3393 C CA . VAL B 1 63 ? -42.133 -11.127 -22.097 1.00 12.12 63 VAL B CA 1
ATOM 3394 C C . VAL B 1 63 ? -41.575 -9.762 -22.444 1.00 13.17 63 VAL B C 1
ATOM 3395 O O . VAL B 1 63 ? -40.511 -9.380 -21.953 1.00 13.52 63 VAL B O 1
ATOM 3399 N N . ILE B 1 64 ? -42.270 -9.057 -23.332 1.00 12.90 64 ILE B N 1
ATOM 3400 C CA . ILE B 1 64 ? -41.821 -7.767 -23.838 1.00 12.79 64 ILE B CA 1
ATOM 3401 C C . ILE B 1 64 ? -42.898 -6.720 -23.611 1.00 13.10 64 ILE B C 1
ATOM 3402 O O . ILE B 1 64 ? -44.089 -7.018 -23.709 1.00 13.08 64 ILE B O 1
ATOM 3407 N N . THR B 1 65 ? -42.493 -5.491 -23.315 1.00 11.26 65 THR B N 1
ATOM 3408 C CA . THR B 1 65 ? -43.421 -4.369 -23.353 1.00 11.80 65 THR B CA 1
ATOM 3409 C C . THR B 1 65 ? -42.725 -3.176 -24.019 1.00 13.36 65 THR B C 1
ATOM 3410 O O . THR B 1 65 ? -41.622 -3.315 -24.554 1.00 12.54 65 THR B O 1
ATOM 3414 N N . PHE B 1 66 ? -43.368 -2.014 -24.021 1.00 13.18 66 PHE B N 1
ATOM 3415 C CA . PHE B 1 66 ? -42.832 -0.873 -24.759 1.00 12.65 66 PHE B CA 1
ATOM 3416 C C . PHE B 1 66 ? -43.230 0.408 -24.060 1.00 12.22 66 PHE B C 1
ATOM 3417 O O . PHE B 1 66 ? -44.250 0.453 -23.365 1.00 15.20 66 PHE B O 1
ATOM 3425 N N . GLU B 1 67 ? -42.447 1.458 -24.251 1.00 13.16 67 GLU B N 1
ATOM 3426 C CA . GLU B 1 67 ? -42.789 2.715 -23.592 1.00 13.74 67 GLU B CA 1
ATOM 3427 C C . GLU B 1 67 ? -43.449 3.755 -24.480 1.00 14.78 67 GLU B C 1
ATOM 3428 O O . GLU B 1 67 ? -43.990 4.722 -23.964 1.00 16.66 67 GLU B O 1
ATOM 3434 N N . ASN B 1 68 ? -43.429 3.556 -25.796 1.00 13.92 68 ASN B N 1
ATOM 3435 C CA . ASN B 1 68 ? -43.963 4.569 -26.709 1.00 16.73 68 ASN B CA 1
ATOM 3436 C C . ASN B 1 68 ? -44.854 3.931 -27.760 1.00 15.78 68 ASN B C 1
ATOM 3437 O O . ASN B 1 68 ? -44.394 3.110 -28.555 1.00 16.23 68 ASN B O 1
ATOM 3442 N N . GLU B 1 69 ? -46.126 4.310 -27.774 1.00 14.97 69 GLU B N 1
ATOM 3443 C CA . GLU B 1 69 ? -47.076 3.691 -28.689 1.00 15.39 69 GLU B CA 1
ATOM 3444 C C . GLU B 1 69 ? -46.943 4.148 -30.137 1.00 15.72 69 GLU B C 1
ATOM 3445 O O . GLU B 1 69 ? -47.701 3.687 -30.985 1.00 17.89 69 GLU B O 1
ATOM 3451 N N . ASN B 1 70 ? -45.976 5.014 -30.431 1.00 14.55 70 ASN B N 1
ATOM 3452 C CA . ASN B 1 70 ? -45.777 5.449 -31.808 1.00 16.85 70 ASN B CA 1
ATOM 3453 C C . ASN B 1 70 ? -45.002 4.439 -32.655 1.00 21.68 70 ASN B C 1
ATOM 3454 O O . ASN B 1 70 ? -44.851 4.618 -33.862 1.00 23.52 70 ASN B O 1
ATOM 3459 N N . ILE B 1 71 ? -44.530 3.371 -32.028 1.00 20.23 71 ILE B N 1
ATOM 3460 C CA . ILE B 1 71 ? -43.811 2.331 -32.756 1.00 20.07 71 ILE B CA 1
ATOM 3461 C C . ILE B 1 71 ? -44.730 1.536 -33.672 1.00 20.26 71 ILE B C 1
ATOM 3462 O O . ILE B 1 71 ? -45.955 1.585 -33.552 1.00 19.69 71 ILE B O 1
ATOM 3467 N N . SER B 1 72 ? -44.123 0.804 -34.599 1.00 16.96 72 SER B N 1
ATOM 3468 C CA . SER B 1 72 ? -44.866 0.023 -35.585 1.00 17.54 72 SER B CA 1
ATOM 3469 C C . SER B 1 72 ? -45.662 -1.115 -34.953 1.00 18.48 72 SER B C 1
ATOM 3470 O O . SER B 1 72 ? -45.090 -1.994 -34.301 1.00 18.36 72 SER B O 1
ATOM 3473 N N . HIS B 1 73 ? -46.976 -1.134 -35.163 1.00 17.85 73 HIS B N 1
ATOM 3474 C CA . HIS B 1 73 ? -47.764 -2.254 -34.640 1.00 18.22 73 HIS B CA 1
ATOM 3475 C C . HIS B 1 73 ? -47.482 -3.546 -35.401 1.00 19.34 73 HIS B C 1
ATOM 3476 O O . HIS B 1 73 ? -47.634 -4.637 -34.847 1.00 18.73 73 HIS B O 1
ATOM 3483 N N . GLU B 1 74 ? -47.064 -3.431 -36.659 1.00 18.69 74 GLU B N 1
ATOM 3484 C CA . GLU B 1 74 ? -46.652 -4.609 -37.417 1.00 20.24 74 GLU B CA 1
ATOM 3485 C C . GLU B 1 74 ? -45.388 -5.229 -36.822 1.00 20.55 74 GLU B C 1
ATOM 3486 O O . GLU B 1 74 ? -45.235 -6.452 -36.806 1.00 19.62 74 GLU B O 1
ATOM 3492 N N . LEU B 1 75 ? -44.485 -4.388 -36.332 1.00 18.31 75 LEU B N 1
ATOM 3493 C CA . LEU B 1 75 ? -43.305 -4.876 -35.626 1.00 17.25 75 LEU B CA 1
ATOM 3494 C C . LEU B 1 75 ? -43.724 -5.641 -34.380 1.00 17.81 75 LEU B C 1
ATOM 3495 O O . LEU B 1 75 ? -43.242 -6.747 -34.135 1.00 16.29 75 LEU B O 1
ATOM 3500 N N . ILE B 1 76 ? -44.619 -5.055 -33.591 1.00 17.25 76 ILE B N 1
ATOM 3501 C CA . ILE B 1 76 ? -45.107 -5.717 -32.384 1.00 16.36 76 ILE B CA 1
ATOM 3502 C C . ILE B 1 76 ? -45.766 -7.063 -32.707 1.00 16.45 76 ILE B C 1
ATOM 3503 O O . ILE B 1 76 ? -45.530 -8.063 -32.021 1.00 15.97 76 ILE B O 1
ATOM 3508 N N . LYS B 1 77 ? -46.565 -7.104 -33.769 1.00 16.32 77 LYS B N 1
ATOM 3509 C CA . LYS B 1 77 ? -47.204 -8.349 -34.184 1.00 17.36 77 LYS B CA 1
ATOM 3510 C C . LYS B 1 77 ? -46.153 -9.410 -34.494 1.00 16.35 77 LYS B C 1
ATOM 3511 O O . LYS B 1 77 ? -46.304 -10.571 -34.102 1.00 16.81 77 LYS B O 1
ATOM 3517 N N . ALA B 1 78 ? -45.081 -9.019 -35.180 1.00 17.64 78 ALA B N 1
ATOM 3518 C CA . ALA B 1 78 ? -44.017 -9.966 -35.514 1.00 18.43 78 ALA B CA 1
ATOM 3519 C C . ALA B 1 78 ? -43.325 -10.504 -34.259 1.00 17.01 78 ALA B C 1
ATOM 3520 O O . ALA B 1 78 ? -43.081 -11.705 -34.142 1.00 19.51 78 ALA B O 1
ATOM 3522 N N . ILE B 1 79 ? -43.015 -9.622 -33.318 1.00 14.97 79 ILE B N 1
ATOM 3523 C CA . ILE B 1 79 ? -42.412 -10.065 -32.068 1.00 15.32 79 ILE B CA 1
ATOM 3524 C C . ILE B 1 79 ? -43.358 -11.012 -31.320 1.00 16.85 79 ILE B C 1
ATOM 3525 O O . ILE B 1 79 ? -42.951 -12.073 -30.848 1.00 15.58 79 ILE B O 1
ATOM 3530 N N . ASN B 1 80 ? -44.627 -10.620 -31.236 1.00 15.20 80 ASN B N 1
ATOM 3531 C CA . ASN B 1 80 ? -45.608 -11.299 -30.401 1.00 13.96 80 ASN B CA 1
ATOM 3532 C C . ASN B 1 80 ? -45.887 -12.733 -30.856 1.00 17.76 80 ASN B C 1
ATOM 3533 O O . ASN B 1 80 ? -46.396 -13.561 -30.093 1.00 19.12 80 ASN B O 1
ATOM 3538 N N . HIS B 1 81 ? -45.545 -13.052 -32.097 1.00 16.31 81 HIS B N 1
ATOM 3539 C CA . HIS B 1 81 ? -45.679 -14.437 -32.532 1.00 17.79 81 HIS B CA 1
ATOM 3540 C C . HIS B 1 81 ? -44.657 -15.342 -31.834 1.00 19.24 81 HIS B C 1
ATOM 3541 O O . HIS B 1 81 ? -44.898 -16.545 -31.630 1.00 18.32 81 HIS B O 1
ATOM 3548 N N . GLU B 1 82 ? -43.521 -14.761 -31.459 1.00 17.39 82 GLU B N 1
ATOM 3549 C CA . GLU B 1 82 ? -42.395 -15.537 -30.940 1.00 17.77 82 GLU B CA 1
ATOM 3550 C C . GLU B 1 82 ? -42.190 -15.393 -29.442 1.00 16.57 82 GLU B C 1
ATOM 3551 O O . GLU B 1 82 ? -41.634 -16.282 -28.802 1.00 18.53 82 GLU B O 1
ATOM 3557 N N . VAL B 1 83 ? -42.599 -14.262 -28.888 1.00 14.42 83 VAL B N 1
ATOM 3558 C CA . VAL B 1 83 ? -42.536 -14.050 -27.452 1.00 14.94 83 VAL B CA 1
ATOM 3559 C C . VAL B 1 83 ? -43.609 -13.024 -27.123 1.00 13.25 83 VAL B C 1
ATOM 3560 O O . VAL B 1 83 ? -43.832 -12.082 -27.896 1.00 15.07 83 VAL B O 1
ATOM 3564 N N . SER B 1 84 ? -44.293 -13.198 -25.997 1.00 13.79 84 SER B N 1
ATOM 3565 C CA . SER B 1 84 ? -45.423 -12.340 -25.672 1.00 12.69 84 SER B CA 1
ATOM 3566 C C . SER B 1 84 ? -45.038 -10.878 -25.583 1.00 12.62 84 SER B C 1
ATOM 3567 O O . SER B 1 84 ? -44.021 -10.539 -24.974 1.00 13.97 84 SER B O 1
ATOM 3570 N N . VAL B 1 85 ? -45.846 -10.022 -26.208 1.00 12.53 85 VAL B N 1
ATOM 3571 C CA . VAL B 1 85 ? -45.767 -8.584 -25.994 1.00 13.20 85 VAL B CA 1
ATOM 3572 C C . VAL B 1 85 ? -47.094 -8.114 -25.411 1.00 12.62 85 VAL B C 1
ATOM 3573 O O . VAL B 1 85 ? -48.162 -8.526 -25.871 1.00 15.38 85 VAL B O 1
ATOM 3577 N N . TYR B 1 86 ? -47.022 -7.258 -24.396 1.00 11.13 86 TYR B N 1
ATOM 3578 C CA . TYR B 1 86 ? -48.209 -6.628 -23.835 1.00 10.37 86 TYR B CA 1
ATOM 3579 C C . TYR B 1 86 ? -47.920 -5.160 -23.634 1.00 12.44 86 TYR B C 1
ATOM 3580 O O . TYR B 1 86 ? -46.831 -4.806 -23.185 1.00 12.84 86 TYR B O 1
ATOM 3589 N N . PRO B 1 87 ? -48.897 -4.290 -23.926 1.00 11.47 87 PRO B N 1
ATOM 3590 C CA . PRO B 1 87 ? -50.219 -4.613 -24.469 1.00 12.97 87 PRO B CA 1
ATOM 3591 C C . PRO B 1 87 ? -50.203 -4.911 -25.970 1.00 15.47 87 PRO B C 1
ATOM 3592 O O . PRO B 1 87 ? -49.139 -5.088 -26.571 1.00 14.93 87 PRO B O 1
ATOM 3596 N N . SER B 1 88 ? -51.388 -4.964 -26.560 1.00 14.44 88 SER B N 1
ATOM 3597 C CA . SER B 1 88 ? -51.565 -5.560 -27.884 1.00 13.23 88 SER B CA 1
ATOM 3598 C C . SER B 1 88 ? -51.212 -4.660 -29.058 1.00 12.37 88 SER B C 1
ATOM 3599 O O . SER B 1 88 ? -51.200 -3.434 -28.948 1.00 14.32 88 SER B O 1
ATOM 3602 N N . ALA B 1 89 ? -50.957 -5.285 -30.201 1.00 13.86 89 ALA B N 1
ATOM 3603 C CA . ALA B 1 89 ? -50.765 -4.561 -31.439 1.00 13.19 89 ALA B CA 1
ATOM 3604 C C . ALA B 1 89 ? -52.005 -3.741 -31.779 1.00 16.19 89 ALA B C 1
ATOM 3605 O O . ALA B 1 89 ? -51.895 -2.648 -32.338 1.00 15.60 89 ALA B O 1
ATOM 3607 N N . LYS B 1 90 ? -53.179 -4.273 -31.451 1.00 16.53 90 LYS B N 1
ATOM 3608 C CA . LYS B 1 90 ? -54.427 -3.549 -31.696 1.00 15.27 90 LYS B CA 1
ATOM 3609 C C . LYS B 1 90 ? -54.499 -2.273 -30.863 1.00 14.22 90 LYS B C 1
ATOM 3610 O O . LYS B 1 90 ? -54.876 -1.212 -31.373 1.00 16.26 90 LYS B O 1
ATOM 3616 N N . ALA B 1 91 ? -54.130 -2.364 -29.589 1.00 14.52 91 ALA B N 1
ATOM 3617 C CA . ALA B 1 91 ? -54.129 -1.186 -28.724 1.00 13.74 91 ALA B CA 1
ATOM 3618 C C . ALA B 1 91 ? -53.188 -0.124 -29.271 1.00 14.81 91 ALA B C 1
ATOM 3619 O O . ALA B 1 91 ? -53.496 1.079 -29.239 1.00 14.92 91 ALA B O 1
ATOM 3621 N N . ILE B 1 92 ? -52.037 -0.557 -29.773 1.00 14.17 92 ILE B N 1
ATOM 3622 C CA . ILE B 1 92 ? -51.073 0.360 -30.376 1.00 13.79 92 ILE B CA 1
ATOM 3623 C C . ILE B 1 92 ? -51.638 1.017 -31.637 1.00 12.78 92 ILE B C 1
ATOM 3624 O O . ILE B 1 92 ? -51.591 2.247 -31.792 1.00 14.71 92 ILE B O 1
ATOM 3629 N N . ALA B 1 93 ? -52.160 0.196 -32.547 1.00 15.32 93 ALA B N 1
ATOM 3630 C CA . ALA B 1 93 ? -52.679 0.682 -33.824 1.00 14.61 93 ALA B CA 1
ATOM 3631 C C . ALA B 1 93 ? -53.761 1.732 -33.621 1.00 15.00 93 ALA B C 1
ATOM 3632 O O . ALA B 1 93 ? -53.775 2.760 -34.305 1.00 16.39 93 ALA B O 1
ATOM 3634 N N . ILE B 1 94 ? -54.660 1.473 -32.680 1.00 15.54 94 ILE B N 1
ATOM 3635 C CA . ILE B 1 94 ? -55.780 2.374 -32.427 1.00 17.69 94 ILE B CA 1
ATOM 3636 C C . ILE B 1 94 ? -55.348 3.634 -31.686 1.00 16.02 94 ILE B C 1
ATOM 3637 O O . ILE B 1 94 ? -55.740 4.745 -32.064 1.00 15.85 94 ILE B O 1
ATOM 3642 N N . SER B 1 95 ? -54.542 3.477 -30.639 1.00 14.30 95 SER B N 1
ATOM 3643 C CA . SER B 1 95 ? -54.163 4.623 -29.814 1.00 12.90 95 SER B CA 1
ATOM 3644 C C . SER B 1 95 ? -53.187 5.591 -30.488 1.00 15.77 95 SER B C 1
ATOM 3645 O O . SER B 1 95 ? -53.131 6.760 -30.118 1.00 16.04 95 SER B O 1
ATOM 3648 N N . GLN B 1 96 ? -52.411 5.117 -31.461 1.00 13.72 96 GLN B N 1
ATOM 3649 C CA . GLN B 1 96 ? -51.356 5.947 -32.053 1.00 17.16 96 GLN B CA 1
ATOM 3650 C C . GLN B 1 96 ? -51.847 6.866 -33.170 1.00 15.22 96 GLN B C 1
ATOM 3651 O O . GLN B 1 96 ? -51.094 7.712 -33.653 1.00 19.94 96 GLN B O 1
ATOM 3657 N N . ASP B 1 97 ? -53.094 6.680 -33.603 1.00 14.31 97 ASP B N 1
ATOM 3658 C CA . ASP B 1 97 ? -53.649 7.450 -34.707 1.00 13.92 97 ASP B CA 1
ATOM 3659 C C . ASP B 1 97 ? -54.937 8.109 -34.235 1.00 15.15 97 ASP B C 1
ATOM 3660 O O . ASP B 1 97 ? -55.900 7.427 -33.910 1.00 15.42 97 ASP B O 1
ATOM 3665 N N . ARG B 1 98 ? -54.953 9.441 -34.192 1.00 14.92 98 ARG B N 1
ATOM 3666 C CA . ARG B 1 98 ? -56.101 10.166 -33.635 1.00 16.38 98 ARG B CA 1
ATOM 3667 C C . ARG B 1 98 ? -57.432 9.791 -34.279 1.00 17.18 98 ARG B C 1
ATOM 3668 O O . ARG B 1 98 ? -58.451 9.689 -33.590 1.00 18.02 98 ARG B O 1
ATOM 3676 N N . LEU B 1 99 ? -57.431 9.573 -35.594 1.00 16.07 99 LEU B N 1
ATOM 3677 C CA . LEU B 1 99 ? -58.663 9.211 -36.286 1.00 17.05 99 LEU B CA 1
ATOM 3678 C C . LEU B 1 99 ? -59.120 7.813 -35.893 1.00 17.94 99 LEU B C 1
ATOM 3679 O O . LEU B 1 99 ? -60.306 7.577 -35.658 1.00 19.29 99 LEU B O 1
ATOM 3684 N N . LEU B 1 100 ? -58.180 6.879 -35.828 1.00 15.17 100 LEU B N 1
ATOM 3685 C CA . LEU B 1 100 ? -58.537 5.512 -35.461 1.00 15.83 100 LEU B CA 1
ATOM 3686 C C . LEU B 1 100 ? -58.997 5.452 -34.011 1.00 16.56 100 LEU B C 1
ATOM 3687 O O . LEU B 1 100 ? -59.921 4.711 -33.670 1.00 17.28 100 LEU B O 1
ATOM 3692 N N . GLU B 1 101 ? -58.358 6.255 -33.165 1.00 14.73 101 GLU B N 1
ATOM 3693 C CA . GLU B 1 101 ? -58.685 6.312 -31.749 1.00 16.42 101 GLU B CA 1
ATOM 3694 C C . GLU B 1 101 ? -60.107 6.842 -31.574 1.00 16.06 101 GLU B C 1
ATOM 3695 O O . GLU B 1 101 ? -60.933 6.212 -30.911 1.00 17.20 101 GLU B O 1
ATOM 3701 N N . LYS B 1 102 ? -60.386 7.999 -32.168 1.00 16.37 102 LYS B N 1
ATOM 3702 C CA . LYS B 1 102 ? -61.718 8.597 -32.091 1.00 16.20 102 LYS B CA 1
ATOM 3703 C C . LYS B 1 102 ? -62.783 7.700 -32.710 1.00 20.43 102 LYS B C 1
ATOM 3704 O O . LYS B 1 102 ? -63.888 7.588 -32.172 1.00 18.09 102 LYS B O 1
ATOM 3710 N N . SER B 1 103 ? -62.461 7.064 -33.835 1.00 16.11 103 SER B N 1
ATOM 3711 C CA . SER B 1 103 ? -63.433 6.183 -34.482 1.00 17.62 103 SER B CA 1
ATOM 3712 C C . SER B 1 103 ? -63.746 4.986 -33.589 1.00 18.97 103 SER B C 1
ATOM 3713 O O . SER B 1 103 ? -64.893 4.540 -33.514 1.00 19.19 103 SER B O 1
ATOM 3716 N N . PHE B 1 104 ? -62.727 4.470 -32.909 1.00 17.42 104 PHE B N 1
ATOM 3717 C CA . PHE B 1 104 ? -62.924 3.371 -31.980 1.00 16.93 104 PHE B CA 1
ATOM 3718 C C . PHE B 1 104 ? -63.873 3.769 -30.845 1.00 19.44 104 PHE B C 1
ATOM 3719 O O . PHE B 1 104 ? -64.800 3.026 -30.520 1.00 19.12 104 PHE B O 1
ATOM 3735 N N . GLN B 1 106 ? -66.105 6.134 -30.879 1.00 18.58 106 GLN B N 1
ATOM 3736 C CA . GLN B 1 106 ? -67.410 6.321 -31.491 1.00 18.29 106 GLN B CA 1
ATOM 3737 C C . GLN B 1 106 ? -68.116 4.981 -31.695 1.00 21.46 106 GLN B C 1
ATOM 3738 O O . GLN B 1 106 ? -69.304 4.853 -31.397 1.00 21.56 106 GLN B O 1
ATOM 3744 N N . ASP B 1 107 ? -67.374 3.982 -32.172 1.00 19.50 107 ASP B N 1
ATOM 3745 C CA . ASP B 1 107 ? -67.942 2.660 -32.434 1.00 20.85 107 ASP B CA 1
ATOM 3746 C C . ASP B 1 107 ? -68.458 1.994 -31.166 1.00 23.06 107 ASP B C 1
ATOM 3747 O O . ASP B 1 107 ? -69.339 1.134 -31.223 1.00 25.60 107 ASP B O 1
ATOM 3752 N N . HIS B 1 108 ? -67.900 2.375 -30.025 1.00 21.14 108 HIS B N 1
ATOM 3753 C CA . HIS B 1 108 ? -68.272 1.745 -28.760 1.00 23.01 108 HIS B CA 1
ATOM 3754 C C . HIS B 1 108 ? -69.080 2.665 -27.841 1.00 23.34 108 HIS B C 1
ATOM 3755 O O . HIS B 1 108 ? -69.196 2.410 -26.638 1.00 26.97 108 HIS B O 1
ATOM 3762 N N . GLY B 1 109 ? -69.642 3.723 -28.422 1.00 25.28 109 GLY B N 1
ATOM 3763 C CA . GLY B 1 109 ? -70.553 4.612 -27.721 1.00 26.09 109 GLY B CA 1
ATOM 3764 C C . GLY B 1 109 ? -69.887 5.471 -26.665 1.00 26.64 109 GLY B C 1
ATOM 3765 O O . GLY B 1 109 ? -70.528 5.908 -25.708 1.00 30.90 109 GLY B O 1
ATOM 3766 N N . ILE B 1 110 ? -68.594 5.712 -26.843 1.00 22.84 110 ILE B N 1
ATOM 3767 C CA . ILE B 1 110 ? -67.821 6.501 -25.899 1.00 20.56 110 ILE B CA 1
ATOM 3768 C C . ILE B 1 110 ? -67.679 7.928 -26.425 1.00 21.27 110 ILE B C 1
ATOM 3769 O O . ILE B 1 110 ? -67.210 8.140 -27.543 1.00 23.70 110 ILE B O 1
ATOM 3774 N N . ALA B 1 111 ? -68.111 8.900 -25.626 1.00 20.07 111 ALA B N 1
ATOM 3775 C CA . ALA B 1 111 ? -68.122 10.300 -26.046 1.00 21.83 111 ALA B CA 1
ATOM 3776 C C . ALA B 1 111 ? -66.716 10.852 -26.277 1.00 20.51 111 ALA B C 1
ATOM 3777 O O . ALA B 1 111 ? -65.803 10.607 -25.481 1.00 19.71 111 ALA B O 1
ATOM 3779 N N . THR B 1 112 ? -66.558 11.594 -27.375 1.00 22.37 112 THR B N 1
ATOM 3780 C CA . THR B 1 112 ? -65.346 12.361 -27.654 1.00 22.97 112 THR B CA 1
ATOM 3781 C C . THR B 1 112 ? -65.757 13.684 -28.277 1.00 21.11 112 THR B C 1
ATOM 3782 O O . THR B 1 112 ? -66.939 13.926 -28.512 1.00 23.33 112 THR B O 1
ATOM 3786 N N . ALA B 1 113 ? -64.777 14.535 -28.557 1.00 20.54 113 ALA B N 1
ATOM 3787 C CA . ALA B 1 113 ? -65.017 15.698 -29.409 1.00 20.83 113 ALA B CA 1
ATOM 3788 C C . ALA B 1 113 ? -65.516 15.225 -30.760 1.00 22.55 113 ALA B C 1
ATOM 3789 O O . ALA B 1 113 ? -65.181 14.121 -31.206 1.00 22.85 113 ALA B O 1
ATOM 3791 N N . LYS B 1 114 ? -66.305 16.060 -31.421 1.00 24.24 114 LYS B N 1
ATOM 3792 C CA . LYS B 1 114 ? -66.663 15.776 -32.797 1.00 24.57 114 LYS B CA 1
ATOM 3793 C C . LYS B 1 114 ? -65.402 15.856 -33.633 1.00 23.30 114 LYS B C 1
ATOM 3794 O O . LYS B 1 114 ? -64.534 16.696 -33.375 1.00 25.43 114 LYS B O 1
ATOM 3800 N N . PHE B 1 115 ? -65.301 14.983 -34.629 1.00 24.11 115 PHE B N 1
ATOM 3801 C CA . PHE B 1 115 ? -64.067 14.843 -35.380 1.00 22.35 115 PHE B CA 1
ATOM 3802 C C . PHE B 1 115 ? -64.326 14.481 -36.832 1.00 23.20 115 PHE B C 1
ATOM 3803 O O . PHE B 1 115 ? -65.323 13.835 -37.156 1.00 25.03 115 PHE B O 1
ATOM 3811 N N . VAL B 1 116 ? -63.421 14.905 -37.706 1.00 22.41 116 VAL B N 1
ATOM 3812 C CA . VAL B 1 116 ? -63.521 14.601 -39.128 1.00 21.84 116 VAL B CA 1
ATOM 3813 C C . VAL B 1 116 ? -62.118 14.377 -39.675 1.00 22.35 116 VAL B C 1
ATOM 3814 O O . VAL B 1 116 ? -61.205 15.146 -39.365 1.00 21.78 116 VAL B O 1
ATOM 3818 N N . ASN B 1 117 ? -61.938 13.331 -40.480 1.00 19.84 117 ASN B N 1
ATOM 3819 C CA . ASN B 1 117 ? -60.688 13.159 -41.210 1.00 19.60 117 ASN B CA 1
ATOM 3820 C C . ASN B 1 117 ? -60.543 14.275 -42.243 1.00 20.82 117 ASN B C 1
ATOM 3821 O O . ASN B 1 117 ? -61.451 14.507 -43.044 1.00 21.68 117 ASN B O 1
ATOM 3826 N N . ILE B 1 118 ? -59.401 14.957 -42.227 1.00 20.99 118 ILE B N 1
ATOM 3827 C CA . ILE B 1 118 ? -59.159 16.083 -43.129 1.00 22.27 118 ILE B CA 1
ATOM 3828 C C . ILE B 1 118 ? -58.076 15.750 -44.143 1.00 22.22 118 ILE B C 1
ATOM 3829 O O . ILE B 1 118 ? -56.919 15.555 -43.769 1.00 21.65 118 ILE B O 1
ATOM 3834 N N . ASP B 1 119 ? -58.454 15.667 -45.419 1.00 22.87 119 ASP B N 1
ATOM 3835 C CA . ASP B 1 119 ? -57.493 15.387 -46.484 1.00 24.23 119 ASP B CA 1
ATOM 3836 C C . ASP B 1 119 ? -57.416 16.485 -47.550 1.00 24.47 119 ASP B C 1
ATOM 3837 O O . ASP B 1 119 ? -56.729 16.332 -48.562 1.00 26.62 119 ASP B O 1
ATOM 3842 N N . SER B 1 120 ? -58.126 17.590 -47.328 1.00 25.50 120 SER B N 1
ATOM 3843 C CA . SER B 1 120 ? -58.096 18.727 -48.244 1.00 27.11 120 SER B CA 1
ATOM 3844 C C . SER B 1 120 ? -58.627 19.960 -47.539 1.00 28.11 120 SER B C 1
ATOM 3845 O O . SER B 1 120 ? -59.269 19.859 -46.492 1.00 27.60 120 SER B O 1
ATOM 3848 N N . LEU B 1 121 ? -58.361 21.124 -48.121 1.00 29.65 121 LEU B N 1
ATOM 3849 C CA . LEU B 1 121 ? -58.886 22.374 -47.598 1.00 30.92 121 LEU B CA 1
ATOM 3850 C C . LEU B 1 121 ? -60.412 22.366 -47.670 1.00 31.38 121 LEU B C 1
ATOM 3851 O O . LEU B 1 121 ? -61.089 22.790 -46.736 1.00 31.57 121 LEU B O 1
ATOM 3856 N N . ALA B 1 122 ? -60.956 21.874 -48.782 1.00 31.61 122 ALA B N 1
ATOM 3857 C CA . ALA B 1 122 ? -62.405 21.799 -48.941 1.00 32.15 122 ALA B CA 1
ATOM 3858 C C . ALA B 1 122 ? -63.042 20.943 -47.844 1.00 30.92 122 ALA B C 1
ATOM 3859 O O . ALA B 1 122 ? -64.099 21.286 -47.312 1.00 31.37 122 ALA B O 1
ATOM 3861 N N . LYS B 1 123 ? -62.391 19.835 -47.503 1.00 29.40 123 LYS B N 1
ATOM 3862 C CA . LYS B 1 123 ? -62.888 18.964 -46.443 1.00 27.89 123 LYS B CA 1
ATOM 3863 C C . LYS B 1 123 ? -62.869 19.689 -45.100 1.00 29.20 123 LYS B C 1
ATOM 3864 O O . LYS B 1 123 ? -63.793 19.545 -44.296 1.00 28.10 123 LYS B O 1
ATOM 3870 N N . LEU B 1 124 ? -61.816 20.470 -44.867 1.00 28.19 124 LEU B N 1
ATOM 3871 C CA . LEU B 1 124 ? -61.706 21.253 -43.635 1.00 28.36 124 LEU B CA 1
ATOM 3872 C C . LEU B 1 124 ? -62.783 22.328 -43.568 1.00 29.95 124 LEU B C 1
ATOM 3873 O O . LEU B 1 124 ? -63.361 22.561 -42.508 1.00 29.92 124 LEU B O 1
ATOM 3878 N N . GLN B 1 125 ? -63.058 22.981 -44.694 1.00 32.19 125 GLN B N 1
ATOM 3879 C CA . GLN B 1 125 ? -64.093 24.007 -44.705 1.00 33.14 125 GLN B CA 1
ATOM 3880 C C . GLN B 1 125 ? -65.432 23.367 -44.369 1.00 32.82 125 GLN B C 1
ATOM 3881 O O . GLN B 1 125 ? -66.205 23.905 -43.577 1.00 36.80 125 GLN B O 1
ATOM 3887 N N . SER B 1 126 ? -65.690 22.204 -44.961 1.00 31.91 126 SER B N 1
ATOM 3888 C CA . SER B 1 126 ? -66.914 21.454 -44.688 1.00 31.78 126 SER B CA 1
ATOM 3889 C C . SER B 1 126 ? -67.031 21.050 -43.221 1.00 30.96 126 SER B C 1
ATOM 3890 O O . SER B 1 126 ? -68.114 21.110 -42.638 1.00 35.85 126 SER B O 1
ATOM 3893 N N . ALA B 1 127 ? -65.916 20.625 -42.634 1.00 31.57 127 ALA B N 1
ATOM 3894 C CA . ALA B 1 127 ? -65.896 20.254 -41.223 1.00 30.98 127 ALA B CA 1
ATOM 3895 C C . ALA B 1 127 ? -66.229 21.448 -40.332 1.00 34.82 127 ALA B C 1
ATOM 3896 O O . ALA B 1 127 ? -66.990 21.320 -39.372 1.00 34.18 127 ALA B O 1
ATOM 3898 N N . VAL B 1 128 ? -65.652 22.605 -40.645 1.00 31.84 128 VAL B N 1
ATOM 3899 C CA . VAL B 1 128 ? -65.946 23.828 -39.900 1.00 32.78 128 VAL B CA 1
ATOM 3900 C C . VAL B 1 128 ? -67.395 24.244 -40.146 1.00 35.13 128 VAL B C 1
ATOM 3901 O O . VAL B 1 128 ? -68.082 24.703 -39.232 1.00 38.95 128 VAL B O 1
ATOM 3905 N N . ASP B 1 129 ? -67.857 24.072 -41.383 1.00 38.96 129 ASP B N 1
ATOM 3906 C CA . ASP B 1 129 ? -69.245 24.362 -41.727 1.00 41.03 129 ASP B CA 1
ATOM 3907 C C . ASP B 1 129 ? -70.205 23.464 -40.945 1.00 44.70 129 ASP B C 1
ATOM 3908 O O . ASP B 1 129 ? -71.212 23.933 -40.411 1.00 41.99 129 ASP B O 1
ATOM 3913 N N . ASP B 1 130 ? -69.874 22.178 -40.872 1.00 43.79 130 ASP B N 1
ATOM 3914 C CA . ASP B 1 130 ? -70.713 21.185 -40.206 1.00 40.12 130 ASP B CA 1
ATOM 3915 C C . ASP B 1 130 ? -70.672 21.266 -38.685 1.00 41.46 130 ASP B C 1
ATOM 3916 O O . ASP B 1 130 ? -71.686 21.042 -38.022 1.00 47.20 130 ASP B O 1
ATOM 3921 N N . HIS B 1 131 ? -69.502 21.576 -38.134 1.00 37.90 131 HIS B N 1
ATOM 3922 C CA . HIS B 1 131 ? -69.280 21.411 -36.700 1.00 36.29 131 HIS B CA 1
ATOM 3923 C C . HIS B 1 131 ? -68.848 22.673 -35.955 1.00 36.94 131 HIS B C 1
ATOM 3924 O O . HIS B 1 131 ? -68.868 22.703 -34.726 1.00 37.13 131 HIS B O 1
ATOM 3931 N N . GLY B 1 132 ? -68.451 23.704 -36.693 1.00 35.58 132 GLY B N 1
ATOM 3932 C CA . GLY B 1 132 ? -68.273 25.019 -36.104 1.00 35.67 132 GLY B CA 1
ATOM 3933 C C . GLY B 1 132 ? -66.895 25.421 -35.620 1.00 33.95 132 GLY B C 1
ATOM 3934 O O . GLY B 1 132 ? -65.937 24.638 -35.665 1.00 34.34 132 GLY B O 1
ATOM 3935 N N . LEU B 1 133 ? -66.821 26.667 -35.154 1.00 36.57 133 LEU B N 1
ATOM 3936 C CA . LEU B 1 133 ? -65.641 27.239 -34.520 1.00 35.56 133 LEU B CA 1
ATOM 3937 C C . LEU B 1 133 ? -65.967 27.549 -33.059 1.00 39.78 133 LEU B C 1
ATOM 3938 O O . LEU B 1 133 ? -67.131 27.759 -32.720 1.00 46.82 133 LEU B O 1
ATOM 3943 N N . PRO B 1 134 ? -64.944 27.573 -32.185 1.00 36.87 134 PRO B N 1
ATOM 3944 C CA . PRO B 1 134 ? -63.551 27.236 -32.502 1.00 36.70 134 PRO B CA 1
ATOM 3945 C C . PRO B 1 134 ? -63.347 25.739 -32.718 1.00 36.06 134 PRO B C 1
ATOM 3946 O O . PRO B 1 134 ? -64.259 24.937 -32.502 1.00 31.45 134 PRO B O 1
ATOM 3950 N N . ALA B 1 135 ? -62.156 25.378 -33.176 1.00 31.90 135 ALA B N 1
ATOM 3951 C CA . ALA B 1 135 ? -61.856 23.994 -33.500 1.00 27.00 135 ALA B CA 1
ATOM 3952 C C . ALA B 1 135 ? -60.353 23.814 -33.508 1.00 29.45 135 ALA B C 1
ATOM 3953 O O . ALA B 1 135 ? -59.597 24.786 -33.415 1.00 29.30 135 ALA B O 1
ATOM 3955 N N . ILE B 1 136 ? -59.912 22.569 -33.614 1.00 25.80 136 ILE B N 1
ATOM 3956 C CA . ILE B 1 136 ? -58.486 22.301 -33.675 1.00 24.41 136 ILE B CA 1
ATOM 3957 C C . ILE B 1 136 ? -58.174 21.359 -34.822 1.00 26.08 136 ILE B C 1
ATOM 3958 O O . ILE B 1 136 ? -58.808 20.316 -34.969 1.00 28.31 136 ILE B O 1
ATOM 3963 N N . LEU B 1 137 ? -57.208 21.748 -35.643 1.00 24.10 137 LEU B N 1
ATOM 3964 C CA . LEU B 1 137 ? -56.656 20.846 -36.646 1.00 24.86 137 LEU B CA 1
ATOM 3965 C C . LEU B 1 137 ? -55.423 20.179 -36.047 1.00 25.80 137 LEU B C 1
ATOM 3966 O O . LEU B 1 137 ? -54.528 20.864 -35.547 1.00 28.03 137 LEU B O 1
ATOM 3971 N N . LYS B 1 138 ? -55.382 18.846 -36.075 1.00 21.04 138 LYS B N 1
ATOM 3972 C CA . LYS B 1 138 ? -54.293 18.100 -35.449 1.00 23.98 138 LYS B CA 1
ATOM 3973 C C . LYS B 1 138 ? -53.713 17.062 -36.394 1.00 22.25 138 LYS B C 1
ATOM 3974 O O . LYS B 1 138 ? -54.439 16.472 -37.197 1.00 22.16 138 LYS B O 1
ATOM 3980 N N . THR B 1 139 ? -52.409 16.821 -36.289 1.00 21.44 139 THR B N 1
ATOM 3981 C CA . THR B 1 139 ? -51.802 15.680 -36.970 1.00 22.56 139 THR B CA 1
ATOM 3982 C C . THR B 1 139 ? -52.362 14.380 -36.393 1.00 19.72 139 THR B C 1
ATOM 3983 O O . THR B 1 139 ? -52.545 14.250 -35.184 1.00 18.72 139 THR B O 1
ATOM 3987 N N . ARG B 1 140 ? -52.655 13.418 -37.262 1.00 18.71 140 ARG B N 1
ATOM 3988 C CA . ARG B 1 140 ? -53.188 12.138 -36.797 1.00 15.84 140 ARG B CA 1
ATOM 3989 C C . ARG B 1 140 ? -52.156 11.319 -36.036 1.00 18.83 140 ARG B C 1
ATOM 3990 O O . ARG B 1 140 ? -52.506 10.551 -35.142 1.00 18.05 140 ARG B O 1
ATOM 3998 N N . ARG B 1 141 ? -50.888 11.469 -36.417 1.00 19.60 141 ARG B N 1
ATOM 3999 C CA . ARG B 1 141 ? -49.813 10.679 -35.818 1.00 18.86 141 ARG B CA 1
ATOM 4000 C C . ARG B 1 141 ? -48.643 11.538 -35.349 1.00 19.94 141 ARG B C 1
ATOM 4001 O O . ARG B 1 141 ? -48.377 12.606 -35.914 1.00 24.44 141 ARG B O 1
ATOM 4009 N N . PHE B 1 142 ? -47.975 11.064 -34.297 1.00 24.17 142 PHE B N 1
ATOM 4010 C CA . PHE B 1 142 ? -46.711 11.624 -33.794 1.00 26.40 142 PHE B CA 1
ATOM 4011 C C . PHE B 1 142 ? -46.800 12.935 -33.010 1.00 32.80 142 PHE B C 1
ATOM 4012 O O . PHE B 1 142 ? -45.777 13.481 -32.587 1.00 35.83 142 PHE B O 1
ATOM 4020 N N . GLY B 1 143 ? -48.013 13.439 -32.810 1.00 30.54 143 GLY B N 1
ATOM 4021 C CA . GLY B 1 143 ? -48.194 14.609 -31.968 1.00 29.22 143 GLY B CA 1
ATOM 4022 C C . GLY B 1 143 ? -47.991 14.272 -30.502 1.00 29.74 143 GLY B C 1
ATOM 4023 O O . GLY B 1 143 ? -48.372 13.197 -30.042 1.00 30.02 143 GLY B O 1
ATOM 4024 N N . TYR B 1 144 ? -47.369 15.191 -29.769 1.00 28.82 144 TYR B N 1
ATOM 4025 C CA . TYR B 1 144 ? -47.245 15.071 -28.317 1.00 31.47 144 TYR B CA 1
ATOM 4026 C C . TYR B 1 144 ? -47.011 16.466 -27.759 1.00 31.61 144 TYR B C 1
ATOM 4027 O O . TYR B 1 144 ? -46.539 17.338 -28.475 1.00 28.54 144 TYR B O 1
ATOM 4036 N N . ASP B 1 145 ? -47.359 16.674 -26.490 1.00 32.09 145 ASP B N 1
ATOM 4037 C CA . ASP B 1 145 ? -47.206 17.977 -25.845 1.00 28.89 145 ASP B CA 1
ATOM 4038 C C . ASP B 1 145 ? -47.906 19.102 -26.611 1.00 31.89 145 ASP B C 1
ATOM 4039 O O . ASP B 1 145 ? -47.432 20.239 -26.636 1.00 34.45 145 ASP B O 1
ATOM 4044 N N . GLY B 1 146 ? -49.031 18.770 -27.238 1.00 29.78 146 GLY B N 1
ATOM 4045 C CA . GLY B 1 146 ? -49.813 19.751 -27.969 1.00 29.37 146 GLY B CA 1
ATOM 4046 C C . GLY B 1 146 ? -49.224 20.151 -29.311 1.00 26.13 146 GLY B C 1
ATOM 4047 O O . GLY B 1 146 ? -49.735 21.061 -29.968 1.00 31.09 146 GLY B O 1
ATOM 4048 N N . LYS B 1 147 ? -48.153 19.475 -29.721 1.00 32.65 147 LYS B N 1
ATOM 4049 C CA . LYS B 1 147 ? -47.483 19.785 -30.984 1.00 32.92 147 LYS B CA 1
ATOM 4050 C C . LYS B 1 147 ? -48.300 19.298 -32.174 1.00 30.05 147 LYS B C 1
ATOM 4051 O O . LYS B 1 147 ? -49.098 18.372 -32.046 1.00 30.68 147 LYS B O 1
ATOM 4055 N N . GLY B 1 148 ? -48.097 19.922 -33.329 1.00 33.96 148 GLY B N 1
ATOM 4056 C CA . GLY B 1 148 ? -48.783 19.505 -34.542 1.00 34.93 148 GLY B CA 1
ATOM 4057 C C . GLY B 1 148 ? -50.256 19.848 -34.491 1.00 33.69 148 GLY B C 1
ATOM 4058 O O . GLY B 1 148 ? -51.097 19.150 -35.069 1.00 28.77 148 GLY B O 1
ATOM 4059 N N . GLN B 1 149 ? -50.571 20.927 -33.782 1.00 34.64 149 GLN B N 1
ATOM 4060 C CA . GLN B 1 149 ? -51.946 21.384 -33.666 1.00 27.63 149 GLN B CA 1
ATOM 4061 C C . GLN B 1 149 ? -52.055 22.853 -34.022 1.00 29.92 149 GLN B C 1
ATOM 4062 O O . GLN B 1 149 ? -51.123 23.628 -33.810 1.00 36.30 149 GLN B O 1
ATOM 4068 N N . PHE B 1 150 ? -53.194 23.227 -34.588 1.00 29.01 150 PHE B N 1
ATOM 4069 C CA . PHE B 1 150 ? -53.478 24.621 -34.883 1.00 31.63 150 PHE B CA 1
ATOM 4070 C C . PHE B 1 150 ? -54.914 24.905 -34.463 1.00 32.69 150 PHE B C 1
ATOM 4071 O O . PHE B 1 150 ? -55.852 24.260 -34.944 1.00 30.15 150 PHE B O 1
ATOM 4079 N N . VAL B 1 151 ? -55.085 25.868 -33.560 1.00 33.27 151 VAL B N 1
ATOM 4080 C CA . VAL B 1 151 ? -56.415 26.218 -33.082 1.00 30.58 151 VAL B CA 1
ATOM 4081 C C . VAL B 1 151 ? -57.062 27.206 -34.038 1.00 32.06 151 VAL B C 1
ATOM 4082 O O . VAL B 1 151 ? -56.556 28.310 -34.242 1.00 35.71 151 VAL B O 1
ATOM 4086 N N . ILE B 1 152 ? -58.185 26.805 -34.620 1.00 31.67 152 ILE B N 1
ATOM 4087 C CA . ILE B 1 152 ? -58.882 27.632 -35.592 1.00 34.68 152 ILE B CA 1
ATOM 4088 C C . ILE B 1 152 ? -59.962 28.432 -34.881 1.00 34.91 152 ILE B C 1
ATOM 4089 O O . ILE B 1 152 ? -60.906 27.868 -34.327 1.00 33.11 152 ILE B O 1
ATOM 4094 N N . ARG B 1 153 ? -59.811 29.753 -34.898 1.00 34.76 153 ARG B N 1
ATOM 4095 C CA A ARG B 1 153 ? -60.705 30.643 -34.166 0.46 38.33 153 ARG B CA 1
ATOM 4096 C CA B ARG B 1 153 ? -60.714 30.632 -34.168 0.54 38.49 153 ARG B CA 1
ATOM 4097 C C . ARG B 1 153 ? -61.490 31.559 -35.101 1.00 38.11 153 ARG B C 1
ATOM 4098 O O . ARG B 1 153 ? -62.370 32.295 -34.659 1.00 44.32 153 ARG B O 1
ATOM 4113 N N . SER B 1 154 ? -61.170 31.511 -36.392 1.00 39.21 154 SER B N 1
ATOM 4114 C CA . SER B 1 154 ? -61.852 32.345 -37.386 1.00 44.48 154 SER B CA 1
ATOM 4115 C C . SER B 1 154 ? -61.842 31.706 -38.776 1.00 45.40 154 SER B C 1
ATOM 4116 O O . SER B 1 154 ? -61.079 30.772 -39.025 1.00 41.23 154 SER B O 1
ATOM 4119 N N . GLN B 1 155 ? -62.693 32.210 -39.673 1.00 45.24 155 GLN B N 1
ATOM 4120 C CA . GLN B 1 155 ? -62.713 31.752 -41.064 1.00 46.40 155 GLN B CA 1
ATOM 4121 C C . GLN B 1 155 ? -61.325 31.859 -41.671 1.00 44.39 155 GLN B C 1
ATOM 4122 O O . GLN B 1 155 ? -60.887 30.976 -42.401 1.00 42.00 155 GLN B O 1
ATOM 4128 N N . GLU B 1 156 ? -60.642 32.956 -41.362 1.00 44.00 156 GLU B N 1
ATOM 4129 C CA . GLU B 1 156 ? -59.299 33.204 -41.872 1.00 49.40 156 GLU B CA 1
ATOM 4130 C C . GLU B 1 156 ? -58.303 32.135 -41.429 1.00 45.84 156 GLU B C 1
ATOM 4131 O O . GLU B 1 156 ? -57.396 31.775 -42.181 1.00 48.40 156 GLU B O 1
ATOM 4137 N N . ASP B 1 157 ? -58.473 31.633 -40.208 1.00 43.61 157 ASP B N 1
ATOM 4138 C CA . ASP B 1 157 ? -57.562 30.633 -39.657 1.00 38.69 157 ASP B CA 1
ATOM 4139 C C . ASP B 1 157 ? -57.643 29.296 -40.387 1.00 40.11 157 ASP B C 1
ATOM 4140 O O . ASP B 1 157 ? -56.748 28.460 -40.253 1.00 39.52 157 ASP B O 1
ATOM 4145 N N . ILE B 1 158 ? -58.722 29.088 -41.139 1.00 38.89 158 ILE B N 1
ATOM 4146 C CA . ILE B 1 158 ? -58.946 27.803 -41.803 1.00 34.94 158 ILE B CA 1
ATOM 4147 C C . ILE B 1 158 ? -57.848 27.540 -42.822 1.00 37.95 158 ILE B C 1
ATOM 4148 O O . ILE B 1 158 ? -57.179 26.506 -42.770 1.00 35.36 158 ILE B O 1
ATOM 4153 N N . THR B 1 159 ? -57.660 28.492 -43.734 1.00 36.70 159 THR B N 1
ATOM 4154 C CA . THR B 1 159 ? -56.584 28.422 -44.714 1.00 36.97 159 THR B CA 1
ATOM 4155 C C . THR B 1 159 ? -55.214 28.440 -44.030 1.00 38.84 159 THR B C 1
ATOM 4156 O O . THR B 1 159 ? -54.299 27.717 -44.431 1.00 38.04 159 THR B O 1
ATOM 4160 N N . LYS B 1 160 ? -55.079 29.248 -42.982 1.00 38.89 160 LYS B N 1
ATOM 4161 C CA . LYS B 1 160 ? -53.822 29.312 -42.241 1.00 37.36 160 LYS B CA 1
ATOM 4162 C C . LYS B 1 160 ? -53.454 27.967 -41.617 1.00 39.85 160 LYS B C 1
ATOM 4163 O O . LYS B 1 160 ? -52.311 27.521 -41.723 1.00 36.72 160 LYS B O 1
ATOM 4166 N N . ALA B 1 161 ? -54.427 27.330 -40.966 1.00 35.46 161 ALA B N 1
ATOM 4167 C CA . ALA B 1 161 ? -54.218 26.029 -40.338 1.00 32.73 161 ALA B CA 1
ATOM 4168 C C . ALA B 1 161 ? -53.841 24.991 -41.379 1.00 33.16 161 ALA B C 1
ATOM 4169 O O . ALA B 1 161 ? -52.912 24.211 -41.178 1.00 30.69 161 ALA B O 1
ATOM 4171 N N . TRP B 1 162 ? -54.575 24.987 -42.489 1.00 34.53 162 TRP B N 1
ATOM 4172 C CA . TRP B 1 162 ? -54.321 24.043 -43.566 1.00 32.66 162 TRP B CA 1
ATOM 4173 C C . TRP B 1 162 ? -52.911 24.228 -44.105 1.00 33.51 162 TRP B C 1
ATOM 4174 O O . TRP B 1 162 ? -52.176 23.259 -44.277 1.00 34.24 162 TRP B O 1
ATOM 4185 N N . ASP B 1 163 ? -52.523 25.476 -44.343 1.00 34.92 163 ASP B N 1
ATOM 4186 C CA . ASP B 1 163 ? -51.202 25.747 -44.894 1.00 40.51 163 ASP B CA 1
ATOM 4187 C C . ASP B 1 163 ? -50.072 25.299 -43.962 1.00 36.18 163 ASP B C 1
ATOM 4188 O O . ASP B 1 163 ? -49.032 24.827 -44.422 1.00 41.61 163 ASP B O 1
ATOM 4193 N N . VAL B 1 164 ? -50.289 25.420 -42.657 1.00 36.93 164 VAL B N 1
ATOM 4194 C CA . VAL B 1 164 ? -49.290 25.003 -41.676 1.00 36.11 164 VAL B CA 1
ATOM 4195 C C . VAL B 1 164 ? -49.160 23.477 -41.585 1.00 36.31 164 VAL B C 1
ATOM 4196 O O . VAL B 1 164 ? -48.051 22.938 -41.524 1.00 38.56 164 VAL B O 1
ATOM 4200 N N . LEU B 1 165 ? -50.290 22.778 -41.601 1.00 34.04 165 LEU B N 1
ATOM 4201 C CA . LEU B 1 165 ? -50.291 21.356 -41.267 1.00 29.37 165 LEU B CA 1
ATOM 4202 C C . LEU B 1 165 ? -50.472 20.391 -42.449 1.00 31.51 165 LEU B C 1
ATOM 4203 O O . LEU B 1 165 ? -50.374 19.176 -42.266 1.00 32.46 165 LEU B O 1
ATOM 4208 N N . LYS B 1 166 ? -50.723 20.918 -43.647 1.00 31.22 166 LYS B N 1
ATOM 4209 C CA . LYS B 1 166 ? -51.142 20.080 -44.786 1.00 30.54 166 LYS B CA 1
ATOM 4210 C C . LYS B 1 166 ? -50.163 18.998 -45.211 1.00 33.07 166 LYS B C 1
ATOM 4211 O O . LYS B 1 166 ? -50.565 18.001 -45.814 1.00 33.42 166 LYS B O 1
ATOM 4217 N N . ASP B 1 167 ? -48.885 19.184 -44.909 1.00 30.85 167 ASP B N 1
ATOM 4218 C CA . ASP B 1 167 ? -47.876 18.260 -45.416 1.00 38.32 167 ASP B CA 1
ATOM 4219 C C . ASP B 1 167 ? -47.576 17.096 -44.470 1.00 33.69 167 ASP B C 1
ATOM 4220 O O . ASP B 1 167 ? -46.676 16.297 -44.731 1.00 39.03 167 ASP B O 1
ATOM 4225 N N . ALA B 1 168 ? -48.336 16.996 -43.382 1.00 29.09 168 ALA B N 1
ATOM 4226 C CA . ALA B 1 168 ? -48.222 15.854 -42.480 1.00 28.31 168 ALA B CA 1
ATOM 4227 C C . ALA B 1 168 ? -48.538 14.575 -43.240 1.00 27.75 168 ALA B C 1
ATOM 4228 O O . ALA B 1 168 ? -49.664 14.382 -43.696 1.00 28.62 168 ALA B O 1
ATOM 4230 N N . PRO B 1 169 ? -47.540 13.691 -43.385 1.00 32.33 169 PRO B N 1
ATOM 4231 C CA . PRO B 1 169 ? -47.704 12.488 -44.210 1.00 30.89 169 PRO B CA 1
ATOM 4232 C C . PRO B 1 169 ? -48.743 11.494 -43.693 1.00 27.21 169 PRO B C 1
ATOM 4233 O O . PRO B 1 169 ? -49.281 10.726 -44.491 1.00 29.98 169 PRO B O 1
ATOM 4237 N N . ASP B 1 170 ? -49.027 11.506 -42.394 1.00 25.69 170 ASP B N 1
ATOM 4238 C CA . ASP B 1 170 ? -49.984 10.554 -41.841 1.00 23.61 170 ASP B CA 1
ATOM 4239 C C . ASP B 1 170 ? -51.379 11.160 -41.701 1.00 23.31 170 ASP B C 1
ATOM 4240 O O . ASP B 1 170 ? -52.279 10.557 -41.113 1.00 21.66 170 ASP B O 1
ATOM 4245 N N . GLY B 1 171 ? -51.556 12.353 -42.259 1.00 21.94 171 GLY B N 1
ATOM 4246 C CA . GLY B 1 171 ? -52.868 12.965 -42.327 1.00 20.10 171 GLY B CA 1
ATOM 4247 C C . GLY B 1 171 ? -53.251 13.799 -41.118 1.00 19.65 171 GLY B C 1
ATOM 4248 O O . GLY B 1 171 ? -52.469 13.986 -40.187 1.00 21.12 171 GLY B O 1
ATOM 4249 N N . LEU B 1 172 ? -54.482 14.295 -41.145 1.00 19.96 172 LEU B N 1
ATOM 4250 C CA . LEU B 1 172 ? -54.932 15.283 -40.175 1.00 19.76 172 LEU B CA 1
ATOM 4251 C C . LEU B 1 172 ? -56.348 14.988 -39.720 1.00 19.26 172 LEU B C 1
ATOM 4252 O O . LEU B 1 172 ? -57.124 14.342 -40.431 1.00 20.99 172 LEU B O 1
ATOM 4257 N N . ILE B 1 173 ? -56.697 15.490 -38.542 1.00 19.72 173 ILE B N 1
ATOM 4258 C CA A ILE B 1 173 ? -58.056 15.399 -38.033 0.57 19.19 173 ILE B CA 1
ATOM 4259 C CA B ILE B 1 173 ? -58.088 15.444 -38.108 0.43 19.26 173 ILE B CA 1
ATOM 4260 C C . ILE B 1 173 ? -58.551 16.786 -37.587 1.00 20.36 173 ILE B C 1
ATOM 4261 O O . ILE B 1 173 ? -57.783 17.555 -36.996 1.00 20.91 173 ILE B O 1
ATOM 4270 N N . TYR B 1 174 ? -59.814 17.082 -37.869 1.00 20.95 174 TYR B N 1
ATOM 4271 C CA . TYR B 1 174 ? -60.491 18.244 -37.321 1.00 21.97 174 TYR B CA 1
ATOM 4272 C C . TYR B 1 174 ? -61.099 17.770 -36.007 1.00 23.88 174 TYR B C 1
ATOM 4273 O O . TYR B 1 174 ? -61.695 16.695 -35.964 1.00 21.45 174 TYR B O 1
ATOM 4282 N N . GLU B 1 175 ? -60.937 18.546 -34.939 1.00 21.92 175 GLU B N 1
ATOM 4283 C CA . GLU B 1 175 ? -61.714 18.325 -33.717 1.00 21.73 175 GLU B CA 1
ATOM 4284 C C . GLU B 1 175 ? -62.521 19.567 -33.377 1.00 25.28 175 GLU B C 1
ATOM 4285 O O . GLU B 1 175 ? -61.992 20.679 -33.391 1.00 29.61 175 GLU B O 1
ATOM 4291 N N . ALA B 1 176 ? -63.797 19.381 -33.062 1.00 24.52 176 ALA B N 1
ATOM 4292 C CA . ALA B 1 176 ? -64.585 20.473 -32.509 1.00 26.39 176 ALA B CA 1
ATOM 4293 C C . ALA B 1 176 ? -63.971 20.871 -31.168 1.00 28.83 176 ALA B C 1
ATOM 4294 O O . ALA B 1 176 ? -63.489 20.014 -30.424 1.00 25.77 176 ALA B O 1
ATOM 4296 N N . PHE B 1 177 ? -63.968 22.167 -30.868 1.00 30.71 177 PHE B N 1
ATOM 4297 C CA . PHE B 1 177 ? -63.415 22.626 -29.602 1.00 32.56 177 PHE B CA 1
ATOM 4298 C C . PHE B 1 177 ? -64.371 22.284 -28.471 1.00 28.63 177 PHE B C 1
ATOM 4299 O O . PHE B 1 177 ? -65.548 22.646 -28.509 1.00 34.31 177 PHE B O 1
ATOM 4307 N N . VAL B 1 178 ? -63.855 21.583 -27.470 1.00 25.22 178 VAL B N 1
ATOM 4308 C CA . VAL B 1 178 ? -64.640 21.194 -26.313 1.00 26.33 178 VAL B CA 1
ATOM 4309 C C . VAL B 1 178 ? -64.529 22.243 -25.211 1.00 25.15 178 VAL B C 1
ATOM 4310 O O . VAL B 1 178 ? -63.430 22.607 -24.787 1.00 27.22 178 VAL B O 1
ATOM 4314 N N . ASP B 1 179 ? -65.676 22.739 -24.769 1.00 30.17 179 ASP B N 1
ATOM 4315 C CA . ASP B 1 179 ? -65.721 23.636 -23.624 1.00 30.86 179 ASP B CA 1
ATOM 4316 C C . ASP B 1 179 ? -65.821 22.757 -22.389 1.00 35.40 179 ASP B C 1
ATOM 4317 O O . ASP B 1 179 ? -66.842 22.111 -22.152 1.00 42.00 179 ASP B O 1
ATOM 4319 N N . PHE B 1 180 ? -64.734 22.686 -21.630 1.00 25.70 180 PHE B N 1
ATOM 4320 C CA . PHE B 1 180 ? -64.714 21.862 -20.432 1.00 24.60 180 PHE B CA 1
ATOM 4321 C C . PHE B 1 180 ? -64.222 22.679 -19.254 1.00 26.93 180 PHE B C 1
ATOM 4322 O O . PHE B 1 180 ? -63.643 23.751 -19.428 1.00 25.38 180 PHE B O 1
ATOM 4330 N N . ASP B 1 181 ? -64.456 22.162 -18.054 1.00 23.18 181 ASP B N 1
ATOM 4331 C CA . ASP B 1 181 ? -64.072 22.847 -16.829 1.00 25.04 181 ASP B CA 1
ATOM 4332 C C . ASP B 1 181 ? -62.662 22.482 -16.383 1.00 20.86 181 ASP B C 1
ATOM 4333 O O . ASP B 1 181 ? -61.892 23.347 -15.959 1.00 24.91 181 ASP B O 1
ATOM 4338 N N . TYR B 1 182 ? -62.336 21.197 -16.458 1.00 19.61 182 TYR B N 1
ATOM 4339 C CA . TYR B 1 182 ? -61.010 20.722 -16.087 1.00 19.84 182 TYR B CA 1
ATOM 4340 C C . TYR B 1 182 ? -60.769 19.362 -16.710 1.00 20.73 182 TYR B C 1
ATOM 4341 O O . TYR B 1 182 ? -61.641 18.807 -17.390 1.00 17.15 182 TYR B O 1
ATOM 4350 N N . GLU B 1 183 ? -59.579 18.824 -16.483 1.00 17.08 183 GLU B N 1
ATOM 4351 C CA . GLU B 1 183 ? -59.167 17.576 -17.095 1.00 15.60 183 GLU B CA 1
ATOM 4352 C C . GLU B 1 183 ? -58.776 16.563 -16.031 1.00 14.37 183 GLU B C 1
ATOM 4353 O O . GLU B 1 183 ? -58.160 16.917 -15.026 1.00 15.97 183 GLU B O 1
ATOM 4359 N N . VAL B 1 184 ? -59.169 15.312 -16.243 1.00 15.00 184 VAL B N 1
ATOM 4360 C CA . VAL B 1 184 ? -58.781 14.238 -15.344 1.00 12.85 184 VAL B CA 1
ATOM 4361 C C . VAL B 1 184 ? -58.336 13.043 -16.155 1.00 14.16 184 VAL B C 1
ATOM 4362 O O . VAL B 1 184 ? -58.629 12.933 -17.348 1.00 15.12 184 VAL B O 1
ATOM 4366 N N . SER B 1 185 ? -57.615 12.140 -15.504 1.00 12.03 185 SER B N 1
ATOM 4367 C CA . SER B 1 185 ? -57.246 10.894 -16.152 1.00 12.14 185 SER B CA 1
ATOM 4368 C C . SER B 1 185 ? -57.550 9.706 -15.273 1.00 12.71 185 SER B C 1
ATOM 4369 O O . SER B 1 185 ? -57.504 9.800 -14.042 1.00 13.27 185 SER B O 1
ATOM 4372 N N . GLN B 1 186 ? -57.883 8.605 -15.935 1.00 12.86 186 GLN B N 1
ATOM 4373 C CA . GLN B 1 186 ? -58.074 7.309 -15.285 1.00 12.69 186 GLN B CA 1
ATOM 4374 C C . GLN B 1 186 ? -56.944 6.392 -15.703 1.00 14.24 186 GLN B C 1
ATOM 4375 O O . GLN B 1 186 ? -56.799 6.077 -16.890 1.00 13.72 186 GLN B O 1
ATOM 4381 N N . ILE B 1 187 ? -56.152 5.967 -14.728 1.00 13.07 187 ILE B N 1
ATOM 4382 C CA . ILE B 1 187 ? -55.142 4.942 -14.945 1.00 13.23 187 ILE B CA 1
ATOM 4383 C C . ILE B 1 187 ? -55.614 3.657 -14.283 1.00 12.05 187 ILE B C 1
ATOM 4384 O O . ILE B 1 187 ? -56.231 3.674 -13.211 1.00 13.39 187 ILE B O 1
ATOM 4389 N N . CYS B 1 188 ? -55.396 2.546 -14.967 1.00 11.12 188 CYS B N 1
ATOM 4390 C CA . CYS B 1 188 ? -55.771 1.249 -14.422 1.00 12.41 188 CYS B CA 1
ATOM 4391 C C . CYS B 1 188 ? -54.819 0.218 -14.973 1.00 13.71 188 CYS B C 1
ATOM 4392 O O . CYS B 1 188 ? -54.049 0.500 -15.890 1.00 11.76 188 CYS B O 1
ATOM 4395 N N . THR B 1 189 ? -54.860 -0.982 -14.413 1.00 10.43 189 THR B N 1
ATOM 4396 C CA . THR B 1 189 ? -53.987 -2.043 -14.890 1.00 10.47 189 THR B CA 1
ATOM 4397 C C . THR B 1 189 ? -54.815 -3.303 -15.011 1.00 11.93 189 THR B C 1
ATOM 4398 O O . THR B 1 189 ? -55.586 -3.642 -14.102 1.00 12.90 189 THR B O 1
ATOM 4402 N N . ALA B 1 190 ? -54.664 -4.000 -16.130 1.00 9.86 190 ALA B N 1
ATOM 4403 C CA . ALA B 1 190 ? -55.365 -5.266 -16.342 1.00 10.82 190 ALA B CA 1
ATOM 4404 C C . ALA B 1 190 ? -54.390 -6.437 -16.381 1.00 13.16 190 ALA B C 1
ATOM 4405 O O . ALA B 1 190 ? -53.322 -6.348 -16.995 1.00 11.55 190 ALA B O 1
ATOM 4407 N N . ASP B 1 191 ? -54.755 -7.549 -15.731 1.00 12.93 191 ASP B N 1
ATOM 4408 C CA . ASP B 1 191 ? -53.881 -8.725 -15.711 1.00 13.23 191 ASP B CA 1
ATOM 4409 C C . ASP B 1 191 ? -54.180 -9.705 -16.855 1.00 12.45 191 ASP B C 1
ATOM 4410 O O . ASP B 1 191 ? -55.021 -9.407 -17.712 1.00 15.16 191 ASP B O 1
ATOM 4415 N N . LEU B 1 192 ? -53.498 -10.849 -16.884 1.00 12.84 192 LEU B N 1
ATOM 4416 C CA . LEU B 1 192 ? -53.664 -11.812 -17.989 1.00 13.39 192 LEU B CA 1
ATOM 4417 C C . LEU B 1 192 ? -55.063 -12.412 -18.082 1.00 20.65 192 LEU B C 1
ATOM 4418 O O . LEU B 1 192 ? -55.437 -12.996 -19.112 1.00 22.80 192 LEU B O 1
ATOM 4423 N N . LYS B 1 193 ? -55.822 -12.311 -16.996 1.00 17.02 193 LYS B N 1
ATOM 4424 C CA . LYS B 1 193 ? -57.139 -12.939 -16.923 1.00 17.81 193 LYS B CA 1
ATOM 4425 C C . LYS B 1 193 ? -58.247 -11.898 -17.022 1.00 18.57 193 LYS B C 1
ATOM 4426 O O . LYS B 1 193 ? -59.428 -12.217 -1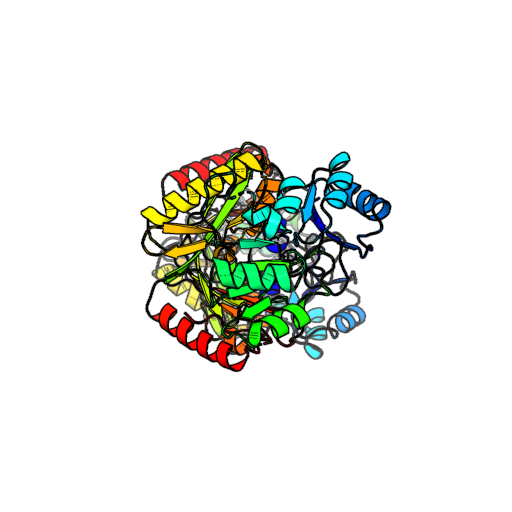6.875 1.00 24.33 193 LYS B O 1
ATOM 4432 N N . GLY B 1 194 ? -57.860 -10.653 -17.261 1.00 18.48 194 GLY B N 1
ATOM 4433 C CA . GLY B 1 194 ? -58.831 -9.595 -17.469 1.00 18.14 194 GLY B CA 1
ATOM 4434 C C . GLY B 1 194 ? -59.276 -8.871 -16.213 1.00 18.45 194 GLY B C 1
ATOM 4435 O O . GLY B 1 194 ? -60.177 -8.029 -16.278 1.00 19.50 194 GLY B O 1
ATOM 4436 N N . ASN B 1 195 ? -58.671 -9.195 -15.076 1.00 15.91 195 ASN B N 1
ATOM 4437 C CA . ASN B 1 195 ? -58.964 -8.465 -13.849 1.00 15.62 195 ASN B CA 1
ATOM 4438 C C . ASN B 1 195 ? -58.347 -7.081 -13.906 1.00 13.93 195 ASN B C 1
ATOM 4439 O O . ASN B 1 195 ? -57.231 -6.919 -14.394 1.00 16.24 195 ASN B O 1
ATOM 4444 N N . ILE B 1 196 ? -59.071 -6.085 -13.407 1.00 13.00 196 ILE B N 1
ATOM 4445 C CA . ILE B 1 196 ? -58.589 -4.714 -13.482 1.00 12.48 196 ILE B CA 1
ATOM 4446 C C . ILE B 1 196 ? -58.409 -4.113 -12.091 1.00 12.26 196 ILE B C 1
ATOM 4447 O O . ILE B 1 196 ? -59.304 -4.197 -11.250 1.00 15.91 196 ILE B O 1
ATOM 4452 N N . ALA B 1 197 ? -57.241 -3.527 -11.869 1.00 11.41 197 ALA B N 1
ATOM 4453 C CA . ALA B 1 197 ? -56.985 -2.721 -10.684 1.00 12.29 197 ALA B CA 1
ATOM 4454 C C . ALA B 1 197 ? -57.108 -1.269 -11.095 1.00 13.52 197 ALA B C 1
ATOM 4455 O O . ALA B 1 197 ? -56.436 -0.831 -12.032 1.00 14.52 197 ALA B O 1
ATOM 4457 N N . PHE B 1 198 ? -57.980 -0.540 -10.409 1.00 12.52 198 PHE B N 1
ATOM 4458 C CA . PHE B 1 198 ? -58.198 0.876 -10.688 1.00 12.70 198 PHE B CA 1
ATOM 4459 C C . PHE B 1 198 ? -57.463 1.767 -9.702 1.00 14.07 198 PHE B C 1
ATOM 4460 O O . PHE B 1 198 ? -57.363 1.470 -8.505 1.00 16.55 198 PHE B O 1
ATOM 4468 N N . TYR B 1 199 ? -56.949 2.878 -10.218 1.00 11.84 199 TYR B N 1
ATOM 4469 C CA . TYR B 1 199 ? -56.456 3.964 -9.394 1.00 11.32 199 TYR B CA 1
ATOM 4470 C C . TYR B 1 199 ? -57.574 4.979 -9.299 1.00 12.27 199 TYR B C 1
ATOM 4471 O O . TYR B 1 199 ? -58.467 5.001 -10.145 1.00 14.41 199 TYR B O 1
ATOM 4480 N N . PRO B 1 200 ? -57.542 5.832 -8.262 1.00 12.91 200 PRO B N 1
ATOM 4481 C CA . PRO B 1 200 ? -58.484 6.950 -8.295 1.00 12.00 200 PRO B CA 1
ATOM 4482 C C . PRO B 1 200 ? -58.162 7.861 -9.470 1.00 14.43 200 PRO B C 1
ATOM 4483 O O . PRO B 1 200 ? -57.054 7.808 -10.023 1.00 14.82 200 PRO B O 1
ATOM 4487 N N . LEU B 1 201 ? -59.128 8.683 -9.850 1.00 13.02 201 LEU B N 1
ATOM 4488 C CA . LEU B 1 201 ? -58.893 9.707 -10.856 1.00 13.24 201 LEU B CA 1
ATOM 4489 C C . LEU B 1 201 ? -57.837 10.682 -10.365 1.00 13.76 201 LEU B C 1
ATOM 4490 O O . LEU B 1 201 ? -57.712 10.937 -9.163 1.00 13.73 201 LEU B O 1
ATOM 4495 N N . ALA B 1 202 ? -57.087 11.235 -11.312 1.00 13.66 202 ALA B N 1
ATOM 4496 C CA . ALA B 1 202 ? -56.174 12.334 -11.040 1.00 12.29 202 ALA B CA 1
ATOM 4497 C C . ALA B 1 202 ? -56.641 13.529 -11.835 1.00 11.95 202 ALA B C 1
ATOM 4498 O O . ALA B 1 202 ? -57.045 13.384 -12.991 1.00 14.53 202 ALA B O 1
ATOM 4500 N N . ARG B 1 203 ? -56.581 14.708 -11.227 1.00 12.60 203 ARG B N 1
ATOM 4501 C CA . ARG B 1 203 ? -56.879 15.945 -11.946 1.00 13.09 203 ARG B CA 1
ATOM 4502 C C . ARG B 1 203 ? -55.571 16.542 -12.445 1.00 14.55 203 ARG B C 1
ATOM 4503 O O . ARG B 1 203 ? -54.621 16.725 -11.669 1.00 15.67 203 ARG B O 1
ATOM 4511 N N . ASN B 1 204 ? -55.528 16.864 -13.731 1.00 14.24 204 ASN B N 1
ATOM 4512 C CA . ASN B 1 204 ? -54.282 17.244 -14.373 1.00 13.97 204 ASN B CA 1
ATOM 4513 C C . ASN B 1 204 ? -54.270 18.674 -14.863 1.00 15.60 204 ASN B C 1
ATOM 4514 O O . ASN B 1 204 ? -55.212 19.126 -15.521 1.00 17.37 204 ASN B O 1
ATOM 4519 N N . THR B 1 205 ? -53.205 19.395 -14.525 1.00 16.92 205 THR B N 1
ATOM 4520 C CA . THR B 1 205 ? -53.064 20.790 -14.918 1.00 17.79 205 THR B CA 1
ATOM 4521 C C . THR B 1 205 ? -52.080 20.892 -16.073 1.00 16.27 205 THR B C 1
ATOM 4522 O O . THR B 1 205 ? -51.000 20.295 -16.041 1.00 17.73 205 THR B O 1
ATOM 4526 N N . HIS B 1 206 ? -52.470 21.631 -17.106 1.00 20.60 206 HIS B N 1
ATOM 4527 C CA . HIS B 1 206 ? -51.640 21.790 -18.294 1.00 20.75 206 HIS B CA 1
ATOM 4528 C C . HIS B 1 206 ? -51.220 23.241 -18.465 1.00 22.08 206 HIS B C 1
ATOM 4529 O O . HIS B 1 206 ? -51.924 24.162 -18.045 1.00 24.45 206 HIS B O 1
ATOM 4536 N N . LYS B 1 207 ? -50.062 23.437 -19.080 1.00 20.93 207 LYS B N 1
ATOM 4537 C CA . LYS B 1 207 ? -49.607 24.764 -19.451 1.00 20.74 207 LYS B CA 1
ATOM 4538 C C . LYS B 1 207 ? -48.941 24.634 -20.812 1.00 24.00 207 LYS B C 1
ATOM 4539 O O . LYS B 1 207 ? -48.079 23.776 -21.000 1.00 26.69 207 LYS B O 1
ATOM 4545 N N . GLN B 1 208 ? -49.380 25.449 -21.769 1.00 28.42 208 GLN B N 1
ATOM 4546 C CA . GLN B 1 208 ? -48.845 25.404 -23.131 1.00 35.59 208 GLN B CA 1
ATOM 4547 C C . GLN B 1 208 ? -48.877 23.997 -23.740 1.00 31.81 208 GLN B C 1
ATOM 4548 O O . GLN B 1 208 ? -47.985 23.617 -24.499 1.00 39.06 208 GLN B O 1
ATOM 4554 N N . GLY B 1 209 ? -49.900 23.223 -23.386 1.00 28.93 209 GLY B N 1
ATOM 4555 C CA . GLY B 1 209 ? -50.105 21.905 -23.966 1.00 31.03 209 GLY B CA 1
ATOM 4556 C C . GLY B 1 209 ? -49.367 20.755 -23.300 1.00 33.92 209 GLY B C 1
ATOM 4557 O O . GLY B 1 209 ? -49.454 19.610 -23.746 1.00 34.10 209 GLY B O 1
ATOM 4558 N N . ILE B 1 210 ? -48.642 21.050 -22.227 1.00 27.15 210 ILE B N 1
ATOM 4559 C CA A ILE B 1 210 ? -47.871 20.045 -21.504 0.54 24.32 210 ILE B CA 1
ATOM 4560 C CA B ILE B 1 210 ? -47.910 20.009 -21.523 0.46 23.60 210 ILE B CA 1
ATOM 4561 C C . ILE B 1 210 ? -48.403 19.901 -20.081 1.00 20.27 210 ILE B C 1
ATOM 4562 O O . ILE B 1 210 ? -48.703 20.899 -19.432 1.00 19.18 210 ILE B O 1
ATOM 4571 N N . ILE B 1 211 ? -48.529 18.672 -19.591 1.00 21.46 211 ILE B N 1
ATOM 4572 C CA . ILE B 1 211 ? -48.959 18.485 -18.212 1.00 18.78 211 ILE B CA 1
ATOM 4573 C C . ILE B 1 211 ? -47.877 19.066 -17.293 1.00 21.11 211 ILE B C 1
ATOM 4574 O O . ILE B 1 211 ? -46.681 18.846 -17.512 1.00 21.99 211 ILE B O 1
ATOM 4579 N N . VAL B 1 212 ? -48.288 19.848 -16.299 1.00 17.22 212 VAL B N 1
ATOM 4580 C CA . VAL B 1 212 ? -47.338 20.398 -15.335 1.00 19.28 212 VAL B CA 1
ATOM 4581 C C . VAL B 1 212 ? -47.616 19.934 -13.897 1.00 18.69 212 VAL B C 1
ATOM 4582 O O . VAL B 1 212 ? -46.718 19.963 -13.051 1.00 17.41 212 VAL B O 1
ATOM 4586 N N . GLU B 1 213 ? -48.854 19.514 -13.621 1.00 16.40 213 GLU B N 1
ATOM 4587 C CA . GLU B 1 213 ? -49.241 19.060 -12.281 1.00 14.00 213 GLU B CA 1
ATOM 4588 C C . GLU B 1 213 ? -50.271 17.988 -12.431 1.00 15.53 213 GLU B C 1
ATOM 4589 O O . GLU B 1 213 ? -51.068 18.017 -13.376 1.00 15.49 213 GLU B O 1
ATOM 4595 N N . SER B 1 214 ? -50.286 17.066 -11.476 1.00 14.00 214 SER B N 1
ATOM 4596 C CA . SER B 1 214 ? -51.286 16.023 -11.433 1.00 12.20 214 SER B CA 1
ATOM 4597 C C . SER B 1 214 ? -51.562 15.756 -9.962 1.00 18.91 214 SER B C 1
ATOM 4598 O O . SER B 1 214 ? -50.623 15.615 -9.170 1.00 20.64 214 SER B O 1
ATOM 4601 N N . GLU B 1 215 ? -52.834 15.693 -9.581 1.00 13.79 215 GLU B N 1
ATOM 4602 C CA . GLU B 1 215 ? -53.171 15.514 -8.167 1.00 16.29 215 GLU B CA 1
ATOM 4603 C C . GLU B 1 215 ? -54.244 14.449 -7.996 1.00 15.49 215 GLU B C 1
ATOM 4604 O O . GLU B 1 215 ? -55.258 14.462 -8.692 1.00 15.60 215 GLU B O 1
ATOM 4610 N N . ALA B 1 216 ? -54.025 13.533 -7.058 1.00 13.14 216 ALA B N 1
ATOM 4611 C CA . ALA B 1 216 ? -54.953 12.431 -6.817 1.00 13.61 216 ALA B CA 1
ATOM 4612 C C . ALA B 1 216 ? -55.062 12.204 -5.312 1.00 17.37 216 ALA B C 1
ATOM 4613 O O . ALA B 1 216 ? -54.120 12.494 -4.572 1.00 16.80 216 ALA B O 1
ATOM 4615 N N . PRO B 1 217 ? -56.196 11.665 -4.839 1.00 16.81 217 PRO B N 1
ATOM 4616 C CA . PRO B 1 217 ? -57.387 11.264 -5.591 1.00 17.18 217 PRO B CA 1
ATOM 4617 C C . PRO B 1 217 ? -58.280 12.451 -5.886 1.00 18.36 217 PRO B C 1
ATOM 4618 O O . PRO B 1 217 ? -58.489 13.288 -5.008 1.00 19.70 217 PRO B O 1
ATOM 4622 N N . PHE B 1 218 ? -58.793 12.532 -7.109 1.00 15.26 218 PHE B N 1
ATOM 4623 C CA . PHE B 1 218 ? -59.850 13.469 -7.404 1.00 18.00 218 PHE B CA 1
ATOM 4624 C C . PHE B 1 218 ? -61.154 12.781 -7.045 1.00 21.51 218 PHE B C 1
ATOM 4625 O O . PHE B 1 218 ? -61.569 11.839 -7.722 1.00 21.53 218 PHE B O 1
ATOM 4633 N N . GLU B 1 219 ? -61.793 13.247 -5.978 1.00 21.00 219 GLU B N 1
ATOM 4634 C CA A GLU B 1 219 ? -62.963 12.567 -5.442 0.48 24.09 219 GLU B CA 1
ATOM 4635 C CA B GLU B 1 219 ? -62.962 12.563 -5.439 0.52 24.13 219 GLU B CA 1
ATOM 4636 C C . GLU B 1 219 ? -64.254 13.023 -6.102 1.00 23.52 219 GLU B C 1
ATOM 4637 O O . GLU B 1 219 ? -64.666 14.173 -5.963 1.00 28.89 219 GLU B O 1
ATOM 4648 N N . ASN B 1 220 ? -64.879 12.107 -6.826 1.00 22.22 220 ASN B N 1
ATOM 4649 C CA . ASN B 1 220 ? -66.163 12.338 -7.465 1.00 23.15 220 ASN B CA 1
ATOM 4650 C C . ASN B 1 220 ? -66.637 10.963 -7.897 1.00 23.65 220 ASN B C 1
ATOM 4651 O O . ASN B 1 220 ? -66.135 10.402 -8.876 1.00 25.24 220 ASN B O 1
ATOM 4656 N N . VAL B 1 221 ? -67.575 10.398 -7.143 1.00 28.37 221 VAL B N 1
ATOM 4657 C CA . VAL B 1 221 ? -67.939 9.001 -7.353 1.00 29.43 221 VAL B CA 1
ATOM 4658 C C . VAL B 1 221 ? -68.668 8.796 -8.677 1.00 23.15 221 VAL B C 1
ATOM 4659 O O . VAL B 1 221 ? -68.496 7.766 -9.324 1.00 26.91 221 VAL B O 1
ATOM 4663 N N . VAL B 1 222 ? -69.467 9.781 -9.080 1.00 25.12 222 VAL B N 1
ATOM 4664 C CA . VAL B 1 222 ? -70.161 9.704 -10.362 1.00 27.42 222 VAL B CA 1
ATOM 4665 C C . VAL B 1 222 ? -69.163 9.671 -11.521 1.00 24.99 222 VAL B C 1
ATOM 4666 O O . VAL B 1 222 ? -69.263 8.824 -12.413 1.00 23.98 222 VAL B O 1
ATOM 4670 N N . LEU B 1 223 ? -68.192 10.581 -11.497 1.00 20.91 223 LEU B N 1
ATOM 4671 C CA . LEU B 1 223 ? -67.177 10.626 -12.548 1.00 23.69 223 LEU B CA 1
ATOM 4672 C C . LEU B 1 223 ? -66.285 9.398 -12.520 1.00 20.94 223 LEU B C 1
ATOM 4673 O O . LEU B 1 223 ? -65.943 8.854 -13.562 1.00 20.40 223 LEU B O 1
ATOM 4678 N N . ALA B 1 224 ? -65.903 8.963 -11.325 1.00 21.87 224 ALA B N 1
ATOM 4679 C CA . ALA B 1 224 ? -65.050 7.787 -11.206 1.00 20.36 224 ALA B CA 1
ATOM 4680 C C . ALA B 1 224 ? -65.729 6.538 -11.766 1.00 20.82 224 ALA B C 1
ATOM 4681 O O . ALA B 1 224 ? -65.099 5.752 -12.473 1.00 20.50 224 ALA B O 1
ATOM 4683 N N . GLU B 1 225 ? -67.010 6.366 -11.457 1.00 23.19 225 GLU B N 1
ATOM 4684 C CA . GLU B 1 225 ? -67.765 5.230 -11.979 1.00 23.19 225 GLU B CA 1
ATOM 4685 C C . GLU B 1 225 ? -67.850 5.260 -13.508 1.00 21.03 225 GLU B C 1
ATOM 4686 O O . GLU B 1 225 ? -67.683 4.230 -14.174 1.00 22.16 225 GLU B O 1
ATOM 4692 N N . LYS B 1 226 ? -68.095 6.441 -14.069 1.00 19.97 226 LYS B N 1
ATOM 4693 C CA . LYS B 1 226 ? -68.141 6.580 -15.520 1.00 20.61 226 LYS B CA 1
ATOM 4694 C C . LYS B 1 226 ? -66.795 6.239 -16.152 1.00 19.68 226 LYS B C 1
ATOM 4695 O O . LYS B 1 226 ? -66.732 5.548 -17.175 1.00 19.37 226 LYS B O 1
ATOM 4701 N N . ALA B 1 227 ? -65.717 6.706 -15.529 1.00 15.79 227 ALA B N 1
ATOM 4702 C CA . ALA B 1 227 ? -64.385 6.480 -16.063 1.00 16.55 227 ALA B CA 1
ATOM 4703 C C . ALA B 1 227 ? -64.057 4.994 -16.002 1.00 15.82 227 ALA B C 1
ATOM 4704 O O . ALA B 1 227 ? -63.458 4.440 -16.930 1.00 17.18 227 ALA B O 1
ATOM 4706 N N . GLN B 1 228 ? -64.462 4.341 -14.914 1.00 16.98 228 GLN B N 1
ATOM 4707 C CA . GLN B 1 228 ? -64.195 2.910 -14.774 1.00 19.31 228 GLN B CA 1
ATOM 4708 C C . GLN B 1 228 ? -64.954 2.091 -15.811 1.00 18.15 228 GLN B C 1
ATOM 4709 O O . GLN B 1 228 ? -64.426 1.122 -16.357 1.00 20.06 228 GLN B O 1
ATOM 4715 N N . GLN B 1 229 ? -66.193 2.476 -16.092 1.00 18.03 229 GLN B N 1
ATOM 4716 C CA . GLN B 1 229 ? -66.981 1.751 -17.081 1.00 19.71 229 GLN B CA 1
ATOM 4717 C C . GLN B 1 229 ? -66.384 1.881 -18.478 1.00 19.21 229 GLN B C 1
ATOM 4718 O O . GLN B 1 229 ? -66.382 0.929 -19.255 1.00 20.95 229 GLN B O 1
ATOM 4724 N N . ILE B 1 230 ? -65.869 3.066 -18.788 1.00 18.62 230 ILE B N 1
ATOM 4725 C CA . ILE B 1 230 ? -65.156 3.278 -20.046 1.00 19.47 230 ILE B CA 1
ATOM 4726 C C . ILE B 1 230 ? -63.884 2.424 -20.119 1.00 15.74 230 ILE B C 1
ATOM 4727 O O . ILE B 1 230 ? -63.637 1.763 -21.127 1.00 17.51 230 ILE B O 1
ATOM 4732 N N . ALA B 1 231 ? -63.089 2.427 -19.051 1.00 15.91 231 ALA B N 1
ATOM 4733 C CA . ALA B 1 231 ? -61.892 1.592 -18.989 1.00 16.36 231 ALA B CA 1
ATOM 4734 C C . ALA B 1 231 ? -62.210 0.110 -19.201 1.00 15.70 231 ALA B C 1
ATOM 4735 O O . ALA B 1 231 ? -61.469 -0.604 -19.878 1.00 16.23 231 ALA B O 1
ATOM 4737 N N . LYS B 1 232 ? -63.304 -0.356 -18.613 1.00 17.30 232 LYS B N 1
ATOM 4738 C CA . LYS B 1 232 ? -63.689 -1.755 -18.774 1.00 17.76 232 LYS B CA 1
ATOM 4739 C C . LYS B 1 232 ? -63.976 -2.118 -20.231 1.00 19.14 232 LYS B C 1
ATOM 4740 O O . LYS B 1 232 ? -63.605 -3.203 -20.691 1.00 20.29 232 LYS B O 1
ATOM 4746 N N . ILE B 1 233 ? -64.626 -1.214 -20.961 1.00 19.57 233 ILE B N 1
ATOM 4747 C CA . ILE B 1 233 ? -64.849 -1.412 -22.388 1.00 20.24 233 ILE B CA 1
ATOM 4748 C C . ILE B 1 233 ? -63.527 -1.523 -23.143 1.00 19.62 233 ILE B C 1
ATOM 4749 O O . ILE B 1 233 ? -63.346 -2.414 -23.974 1.00 21.16 233 ILE B O 1
ATOM 4754 N N . LEU B 1 234 ? -62.601 -0.611 -22.858 1.00 17.81 234 LEU B N 1
ATOM 4755 C CA . LEU B 1 234 ? -61.331 -0.615 -23.566 1.00 18.45 234 LEU B CA 1
ATOM 4756 C C . LEU B 1 234 ? -60.520 -1.875 -23.259 1.00 16.64 234 LEU B C 1
ATOM 4757 O O . LEU B 1 234 ? -59.951 -2.490 -24.159 1.00 18.80 234 LEU B O 1
ATOM 4762 N N . VAL B 1 235 ? -60.469 -2.264 -21.990 1.00 17.46 235 VAL B N 1
ATOM 4763 C CA . VAL B 1 235 ? -59.739 -3.479 -21.626 1.00 17.45 235 VAL B CA 1
ATOM 4764 C C . VAL B 1 235 ? -60.296 -4.709 -22.349 1.00 18.83 235 VAL B C 1
ATOM 4765 O O . VAL B 1 235 ? -59.544 -5.521 -22.893 1.00 18.44 235 VAL B O 1
ATOM 4769 N N . LYS B 1 236 ? -61.616 -4.828 -22.390 1.00 18.55 236 LYS B N 1
ATOM 4770 C CA . LYS B 1 236 ? -62.249 -5.943 -23.081 1.00 22.02 236 LYS B CA 1
ATOM 4771 C C . LYS B 1 236 ? -61.980 -5.936 -24.588 1.00 21.25 236 LYS B C 1
ATOM 4772 O O . LYS B 1 236 ? -61.587 -6.954 -25.157 1.00 23.74 236 LYS B O 1
ATOM 4778 N N . GLU B 1 237 ? -62.178 -4.790 -25.237 1.00 20.51 237 GLU B N 1
ATOM 4779 C CA . GLU B 1 237 ? -62.055 -4.735 -26.693 1.00 20.64 237 GLU B CA 1
ATOM 4780 C C . GLU B 1 237 ? -60.616 -4.847 -27.202 1.00 24.13 237 GLU B C 1
ATOM 4781 O O . GLU B 1 237 ? -60.380 -5.280 -28.333 1.00 25.90 237 GLU B O 1
ATOM 4787 N N . PHE B 1 238 ? -59.658 -4.446 -26.375 1.00 20.83 238 PHE B N 1
ATOM 4788 C CA . PHE B 1 238 ? -58.248 -4.515 -26.750 1.00 21.47 238 PHE B CA 1
ATOM 4789 C C . PHE B 1 238 ? -57.627 -5.824 -26.307 1.00 22.46 238 PHE B C 1
ATOM 4790 O O . PHE B 1 238 ? -56.473 -6.107 -26.634 1.00 25.70 238 PHE B O 1
ATOM 4798 N N . ALA B 1 239 ? -58.389 -6.595 -25.542 1.00 19.72 239 ALA B N 1
ATOM 4799 C CA . ALA B 1 239 ? -57.859 -7.769 -24.845 1.00 24.20 239 ALA B CA 1
ATOM 4800 C C . ALA B 1 239 ? -56.623 -7.338 -24.067 1.00 22.39 239 ALA B C 1
ATOM 4801 O O . ALA B 1 239 ? -55.572 -7.977 -24.125 1.00 19.39 239 ALA B O 1
ATOM 4803 N N . TYR B 1 240 ? -56.775 -6.243 -23.329 1.00 17.31 240 TYR B N 1
ATOM 4804 C CA . TYR B 1 240 ? -55.647 -5.475 -22.823 1.00 15.56 240 TYR B CA 1
ATOM 4805 C C . TYR B 1 240 ? -54.962 -6.070 -21.608 1.00 15.63 240 TYR B C 1
ATOM 4806 O O . TYR B 1 240 ? -55.617 -6.503 -20.659 1.00 18.14 240 TYR B O 1
ATOM 4815 N N . VAL B 1 241 ? -53.632 -6.066 -21.643 1.00 12.87 241 VAL B N 1
ATOM 4816 C CA . VAL B 1 241 ? -52.820 -6.460 -20.493 1.00 15.18 241 VAL B CA 1
ATOM 4817 C C . VAL B 1 241 ? -51.783 -5.379 -20.216 1.00 12.97 241 VAL B C 1
ATOM 4818 O O . VAL B 1 241 ? -51.051 -4.972 -21.119 1.00 13.37 241 VAL B O 1
ATOM 4822 N N . GLY B 1 242 ? -51.740 -4.907 -18.974 1.00 10.96 242 GLY B N 1
ATOM 4823 C CA . GLY B 1 242 ? -50.826 -3.848 -18.596 1.00 11.59 242 GLY B CA 1
ATOM 4824 C C . GLY B 1 242 ? -51.541 -2.626 -18.060 1.00 10.79 242 GLY B C 1
ATOM 4825 O O . GLY B 1 242 ? -52.759 -2.615 -17.869 1.00 11.63 242 GLY B O 1
ATOM 4826 N N . THR B 1 243 ? -50.765 -1.587 -17.797 1.00 10.43 243 THR B N 1
ATOM 4827 C CA . THR B 1 243 ? -51.328 -0.304 -17.395 1.00 11.90 243 THR B CA 1
ATOM 4828 C C . THR B 1 243 ? -51.839 0.453 -18.622 1.00 10.45 243 THR B C 1
ATOM 4829 O O . THR B 1 243 ? -51.199 0.471 -19.679 1.00 11.83 243 THR B O 1
ATOM 4833 N N . LEU B 1 244 ? -53.029 1.029 -18.467 1.00 10.87 244 LEU B N 1
ATOM 4834 C CA . LEU B 1 244 ? -53.711 1.806 -19.500 1.00 11.25 244 LEU B CA 1
ATOM 4835 C C . LEU B 1 244 ? -54.033 3.177 -18.917 1.00 11.43 244 LEU B C 1
ATOM 4836 O O . LEU B 1 244 ? -54.453 3.286 -17.764 1.00 12.32 244 LEU B O 1
ATOM 4841 N N . ALA B 1 245 ? -53.855 4.223 -19.720 1.00 11.96 245 ALA B N 1
ATOM 4842 C CA . ALA B 1 245 ? -54.190 5.586 -19.305 1.00 11.67 245 ALA B CA 1
ATOM 4843 C C . ALA B 1 245 ? -55.249 6.192 -20.222 1.00 12.23 245 ALA B C 1
ATOM 4844 O O . ALA B 1 245 ? -55.118 6.162 -21.452 1.00 13.19 245 ALA B O 1
ATOM 4846 N N . ILE B 1 246 ? -56.294 6.757 -19.623 1.00 11.99 246 ILE B N 1
ATOM 4847 C CA . ILE B 1 246 ? -57.328 7.438 -20.383 1.00 13.70 246 ILE B CA 1
ATOM 4848 C C . ILE B 1 246 ? -57.415 8.879 -19.890 1.00 13.97 246 ILE B C 1
ATOM 4849 O O . ILE B 1 246 ? -57.600 9.116 -18.690 1.00 13.53 246 ILE B O 1
ATOM 4854 N N . GLU B 1 247 ? -57.300 9.841 -20.808 1.00 12.74 247 GLU B N 1
ATOM 4855 C CA . GLU B 1 247 ? -57.427 11.256 -20.459 1.00 12.51 247 GLU B CA 1
ATOM 4856 C C . GLU B 1 247 ? -58.806 11.743 -20.842 1.00 15.25 247 GLU B C 1
ATOM 4857 O O . GLU B 1 247 ? -59.295 11.435 -21.927 1.00 16.17 247 GLU B O 1
ATOM 4863 N N . PHE B 1 248 ? -59.421 12.530 -19.958 1.00 13.42 248 PHE B N 1
ATOM 4864 C CA . PHE B 1 248 ? -60.783 13.021 -20.155 1.00 13.78 248 PHE B CA 1
ATOM 4865 C C . PHE B 1 248 ? -60.858 14.539 -20.030 1.00 14.32 248 PHE B C 1
ATOM 4866 O O . PHE B 1 248 ? -60.072 15.167 -19.308 1.00 15.32 248 PHE B O 1
ATOM 4874 N N . PHE B 1 249 ? -61.847 15.109 -20.702 1.00 15.20 249 PHE B N 1
ATOM 4875 C CA . PHE B 1 249 ? -62.292 16.467 -20.432 1.00 15.95 249 PHE B CA 1
ATOM 4876 C C . PHE B 1 249 ? -63.498 16.325 -19.521 1.00 20.31 249 PHE B C 1
ATOM 4877 O O . PHE B 1 249 ? -64.317 15.434 -19.731 1.00 19.56 249 PHE B O 1
ATOM 4885 N N . VAL B 1 250 ? -63.628 17.197 -18.524 1.00 17.78 250 VAL B N 1
ATOM 4886 C CA . VAL B 1 250 ? -64.774 17.142 -17.621 1.00 18.96 250 VAL B CA 1
ATOM 4887 C C . VAL B 1 250 ? -65.628 18.386 -17.776 1.00 18.71 250 VAL B C 1
ATOM 4888 O O . VAL B 1 250 ? -65.127 19.516 -17.698 1.00 19.68 250 VAL B O 1
ATOM 4892 N N . LYS B 1 251 ? -66.922 18.181 -18.001 1.00 20.55 251 LYS B N 1
ATOM 4893 C CA . LYS B 1 251 ? -67.886 19.274 -17.981 1.00 29.70 251 LYS B CA 1
ATOM 4894 C C . LYS B 1 251 ? -69.039 18.886 -17.070 1.00 32.86 251 LYS B C 1
ATOM 4895 O O . LYS B 1 251 ? -69.914 18.113 -17.459 1.00 33.88 251 LYS B O 1
ATOM 4901 N N . GLY B 1 252 ? -69.033 19.417 -15.851 1.00 33.36 252 GLY B N 1
ATOM 4902 C CA . GLY B 1 252 ? -70.023 19.041 -14.860 1.00 34.09 252 GLY B CA 1
ATOM 4903 C C . GLY B 1 252 ? -69.904 17.575 -14.498 1.00 33.43 252 GLY B C 1
ATOM 4904 O O . GLY B 1 252 ? -68.856 17.128 -14.030 1.00 32.19 252 GLY B O 1
ATOM 4905 N N . ASP B 1 253 ? -70.978 16.824 -14.729 1.00 33.53 253 ASP B N 1
ATOM 4906 C CA . ASP B 1 253 ? -70.986 15.397 -14.436 1.00 35.69 253 ASP B CA 1
ATOM 4907 C C . ASP B 1 253 ? -70.693 14.576 -15.685 1.00 32.21 253 ASP B C 1
ATOM 4908 O O . ASP B 1 253 ? -70.809 13.349 -15.669 1.00 34.89 253 ASP B O 1
ATOM 4910 N N . GLU B 1 254 ? -70.319 15.260 -16.763 1.00 38.72 254 GLU B N 1
ATOM 4911 C CA . GLU B 1 254 ? -70.052 14.600 -18.038 1.00 36.14 254 GLU B CA 1
ATOM 4912 C C . GLU B 1 254 ? -68.567 14.381 -18.314 1.00 26.18 254 GLU B C 1
ATOM 4913 O O . GLU B 1 254 ? -67.747 15.285 -18.138 1.00 26.46 254 GLU B O 1
ATOM 4919 N N . LEU B 1 255 ? -68.236 13.170 -18.757 1.00 21.70 255 LEU B N 1
ATOM 4920 C CA . LEU B 1 255 ? -66.867 12.805 -19.119 1.00 20.13 255 LEU B CA 1
ATOM 4921 C C . LEU B 1 255 ? -66.756 12.682 -20.628 1.00 24.49 255 LEU B C 1
ATOM 4922 O O . LEU B 1 255 ? -67.570 12.011 -21.262 1.00 29.03 255 LEU B O 1
ATOM 4927 N N . ILE B 1 256 ? -65.744 13.321 -21.200 1.00 18.83 256 ILE B N 1
ATOM 4928 C CA . ILE B 1 256 ? -65.494 13.219 -22.633 1.00 19.05 256 ILE B CA 1
ATOM 4929 C C . ILE B 1 256 ? -64.076 12.705 -22.814 1.00 18.42 256 ILE B C 1
ATOM 4930 O O . ILE B 1 256 ? -63.135 13.274 -22.265 1.00 20.43 256 ILE B O 1
ATOM 4935 N N . VAL B 1 257 ? -63.910 11.610 -23.548 1.00 16.65 257 VAL B N 1
ATOM 4936 C CA . VAL B 1 257 ? -62.570 11.087 -23.755 1.00 15.97 257 VAL B CA 1
ATOM 4937 C C . VAL B 1 257 ? -61.789 12.029 -24.659 1.00 15.70 257 VAL B C 1
ATOM 4938 O O . VAL B 1 257 ? -62.259 12.420 -25.729 1.00 18.15 257 VAL B O 1
ATOM 4942 N N . ASN B 1 258 ? -60.596 12.396 -24.210 1.00 16.03 258 ASN B N 1
ATOM 4943 C CA . ASN B 1 258 ? -59.664 13.147 -25.031 1.00 16.02 258 ASN B CA 1
ATOM 4944 C C . ASN B 1 258 ? -58.824 12.168 -25.842 1.00 16.51 258 ASN B C 1
ATOM 4945 O O . ASN B 1 258 ? -58.921 12.121 -27.074 1.00 19.66 258 ASN B O 1
ATOM 4950 N N . GLU B 1 259 ? -58.004 11.388 -25.146 1.00 14.32 259 GLU B N 1
ATOM 4951 C CA . GLU B 1 259 ? -57.213 10.359 -25.813 1.00 15.21 259 GLU B CA 1
ATOM 4952 C C . GLU B 1 259 ? -56.724 9.321 -24.830 1.00 15.13 259 GLU B C 1
ATOM 4953 O O . GLU B 1 259 ? -56.854 9.484 -23.613 1.00 14.51 259 GLU B O 1
ATOM 4959 N N . ILE B 1 260 ? -56.162 8.244 -25.362 1.00 13.62 260 ILE B N 1
ATOM 4960 C CA . ILE B 1 260 ? -55.652 7.170 -24.529 1.00 12.50 260 ILE B CA 1
ATOM 4961 C C . ILE B 1 260 ? -54.189 6.886 -24.838 1.00 11.40 260 ILE B C 1
ATOM 4962 O O . ILE B 1 260 ? -53.695 7.203 -25.927 1.00 14.42 260 ILE B O 1
ATOM 4967 N N . ALA B 1 261 ? -53.505 6.308 -23.860 1.00 12.08 261 ALA B N 1
ATOM 4968 C CA . ALA B 1 261 ? -52.126 5.885 -24.037 1.00 13.93 261 ALA B CA 1
ATOM 4969 C C . ALA B 1 261 ? -52.032 4.478 -23.465 1.00 12.61 261 ALA B C 1
ATOM 4970 O O . ALA B 1 261 ? -52.423 4.240 -22.325 1.00 13.37 261 ALA B O 1
ATOM 4972 N N . PRO B 1 262 ? -51.538 3.529 -24.269 1.00 11.80 262 PRO B N 1
ATOM 4973 C CA . PRO B 1 262 ? -51.515 2.130 -23.852 1.00 10.79 262 PRO B CA 1
ATOM 4974 C C . PRO B 1 262 ? -50.233 1.829 -23.095 1.00 11.90 262 PRO B C 1
ATOM 4975 O O . PRO B 1 262 ? -49.378 1.039 -23.529 1.00 13.07 262 PRO B O 1
ATOM 4979 N N . ARG B 1 263 ? -50.111 2.483 -21.941 1.00 10.77 263 ARG B N 1
ATOM 4980 C CA . ARG B 1 263 ? -48.875 2.459 -21.181 1.00 11.80 263 ARG B CA 1
ATOM 4981 C C . ARG B 1 263 ? -49.025 3.225 -19.895 1.00 11.40 263 ARG B C 1
ATOM 4982 O O . ARG B 1 263 ? -50.003 3.950 -19.693 1.00 11.99 263 ARG B O 1
ATOM 4990 N N . VAL B 1 264 ? -48.041 3.055 -19.020 1.00 10.85 264 VAL B N 1
ATOM 4991 C CA . VAL B 1 264 ? -47.854 3.983 -17.915 1.00 12.16 264 VAL B CA 1
ATOM 4992 C C . VAL B 1 264 ? -47.749 5.396 -18.489 1.00 10.67 264 VAL B C 1
ATOM 4993 O O . VAL B 1 264 ? -47.278 5.597 -19.615 1.00 12.07 264 VAL B O 1
ATOM 4997 N N . HIS B 1 265 ? -48.189 6.374 -17.702 1.00 10.66 265 HIS B N 1
ATOM 4998 C CA . HIS B 1 265 ? -48.426 7.718 -18.216 1.00 12.01 265 HIS B CA 1
ATOM 4999 C C . HIS B 1 265 ? -48.046 8.756 -17.168 1.00 12.85 265 HIS B C 1
ATOM 5000 O O . HIS B 1 265 ? -48.171 8.513 -15.965 1.00 12.31 265 HIS B O 1
ATOM 5007 N N . ASN B 1 266 ? -47.612 9.923 -17.642 1.00 13.36 266 ASN B N 1
ATOM 5008 C CA . ASN B 1 266 ? -47.217 11.034 -16.776 1.00 12.41 266 ASN B CA 1
ATOM 5009 C C . ASN B 1 266 ? -48.271 11.323 -15.702 1.00 13.29 266 ASN B C 1
ATOM 5010 O O . ASN B 1 266 ? -47.926 11.624 -14.570 1.00 12.69 266 ASN B O 1
ATOM 5015 N N . SER B 1 267 ? -49.553 11.237 -16.037 1.00 11.96 267 SER B N 1
ATOM 5016 C CA . SER B 1 267 ? -50.596 11.541 -15.054 1.00 14.89 267 SER B CA 1
ATOM 5017 C C . SER B 1 267 ? -50.761 10.471 -13.963 1.00 13.28 267 SER B C 1
ATOM 5018 O O . SER B 1 267 ? -51.616 10.612 -13.092 1.00 16.60 267 SER B O 1
ATOM 5021 N N . GLY B 1 268 ? -49.958 9.402 -14.015 1.00 10.50 268 GLY B N 1
ATOM 5022 C CA . GLY B 1 268 ? -49.916 8.418 -12.946 1.00 10.58 268 GLY B CA 1
ATOM 5023 C C . GLY B 1 268 ? -48.638 8.399 -12.129 1.00 10.56 268 GLY B C 1
ATOM 5024 O O . GLY B 1 268 ? -48.482 7.553 -11.246 1.00 12.14 268 GLY B O 1
ATOM 5025 N N . HIS B 1 269 ? -47.725 9.335 -12.389 1.00 10.84 269 HIS B N 1
ATOM 5026 C CA . HIS B 1 269 ? -46.448 9.341 -11.659 1.00 11.06 269 HIS B CA 1
ATOM 5027 C C . HIS B 1 269 ? -46.638 9.558 -10.163 1.00 11.41 269 HIS B C 1
ATOM 5028 O O . HIS B 1 269 ? -45.785 9.152 -9.367 1.00 12.42 269 HIS B O 1
ATOM 5035 N N . TRP B 1 270 ? -47.744 10.199 -9.779 1.00 10.63 270 TRP B N 1
ATOM 5036 C CA . TRP B 1 270 ? -48.037 10.419 -8.359 1.00 10.46 270 TRP B CA 1
ATOM 5037 C C . TRP B 1 270 ? -48.085 9.100 -7.608 1.00 12.99 270 TRP B C 1
ATOM 5038 O O . TRP B 1 270 ? -47.811 9.045 -6.404 1.00 11.68 270 TRP B O 1
ATOM 5049 N N . SER B 1 271 ? -48.443 8.039 -8.323 1.00 9.92 271 SER B N 1
ATOM 5050 C CA . SER B 1 271 ? -48.693 6.750 -7.680 1.00 9.80 271 SER B CA 1
ATOM 5051 C C . SER B 1 271 ? -47.433 6.077 -7.146 1.00 12.13 271 SER B C 1
ATOM 5052 O O . SER B 1 271 ? -47.531 5.141 -6.343 1.00 12.17 271 SER B O 1
ATOM 5055 N N . ILE B 1 272 ? -46.267 6.551 -7.575 1.00 11.67 272 ILE B N 1
ATOM 5056 C CA . ILE B 1 272 ? -45.012 6.049 -7.011 1.00 12.01 272 ILE B CA 1
ATOM 5057 C C . ILE B 1 272 ? -44.989 6.281 -5.510 1.00 10.28 272 ILE B C 1
ATOM 5058 O O . ILE B 1 272 ? -44.545 5.424 -4.748 1.00 12.89 272 ILE B O 1
ATOM 5063 N N . ASP B 1 273 ? -45.468 7.449 -5.080 1.00 10.71 273 ASP B N 1
ATOM 5064 C CA . ASP B 1 273 ? -45.430 7.821 -3.672 1.00 11.18 273 ASP B CA 1
ATOM 5065 C C . ASP B 1 273 ? -46.805 7.944 -3.028 1.00 12.38 273 ASP B C 1
ATOM 5066 O O . ASP B 1 273 ? -46.913 8.192 -1.826 1.00 14.62 273 ASP B O 1
ATOM 5071 N N . GLY B 1 274 ? -47.858 7.749 -3.810 1.00 11.74 274 GLY B N 1
ATOM 5072 C CA . GLY B 1 274 ? -49.195 7.858 -3.261 1.00 12.23 274 GLY B CA 1
ATOM 5073 C C . GLY B 1 274 ? -50.089 6.635 -3.305 1.00 11.70 274 GLY B C 1
ATOM 5074 O O . GLY B 1 274 ? -51.210 6.703 -2.813 1.00 14.63 274 GLY B O 1
ATOM 5075 N N . ALA B 1 275 ? -49.614 5.536 -3.894 1.00 10.56 275 ALA B N 1
ATOM 5076 C CA . ALA B 1 275 ? -50.402 4.301 -3.937 1.00 11.30 275 ALA B CA 1
ATOM 5077 C C . ALA B 1 275 ? -49.604 3.140 -3.356 1.00 11.12 275 ALA B C 1
ATOM 5078 O O . ALA B 1 275 ? -48.371 3.142 -3.403 1.00 12.85 275 ALA B O 1
ATOM 5080 N N . VAL B 1 276 ? -50.302 2.154 -2.803 1.00 10.62 276 VAL B N 1
ATOM 5081 C CA . VAL B 1 276 ? -49.633 0.964 -2.261 1.00 10.29 276 VAL B CA 1
ATOM 5082 C C . VAL B 1 276 ? -48.810 0.252 -3.327 1.00 11.08 276 VAL B C 1
ATOM 5083 O O . VAL B 1 276 ? -47.705 -0.234 -3.056 1.00 11.74 276 VAL B O 1
ATOM 5087 N N . THR B 1 277 ? -49.328 0.242 -4.553 1.00 9.51 277 THR B N 1
ATOM 5088 C CA . THR B 1 277 ? -48.623 -0.310 -5.700 1.00 9.14 277 THR B CA 1
ATOM 5089 C C . THR B 1 277 ? -48.718 0.710 -6.829 1.00 10.41 277 THR B C 1
ATOM 5090 O O . THR B 1 277 ? -49.820 1.078 -7.243 1.00 11.61 277 THR B O 1
ATOM 5094 N N . SER B 1 278 ? -47.575 1.181 -7.310 1.00 9.46 278 SER B N 1
ATOM 5095 C CA . SER B 1 278 ? -47.570 2.230 -8.328 1.00 9.16 278 SER B CA 1
ATOM 5096 C C . SER B 1 278 ? -47.988 1.692 -9.688 1.00 10.69 278 SER B C 1
ATOM 5097 O O . SER B 1 278 ? -47.999 0.481 -9.918 1.00 10.95 278 SER B O 1
ATOM 5100 N N . GLN B 1 279 ? -48.298 2.602 -10.607 1.00 9.38 279 GLN B N 1
ATOM 5101 C CA . GLN B 1 279 ? -48.652 2.217 -11.970 1.00 8.40 279 GLN B CA 1
ATOM 5102 C C . GLN B 1 279 ? -47.542 1.423 -12.641 1.00 9.18 279 GLN B C 1
ATOM 5103 O O . GLN B 1 279 ? -47.805 0.620 -13.533 1.00 10.71 279 GLN B O 1
ATOM 5109 N N . PHE B 1 280 ? -46.305 1.664 -12.221 1.00 10.14 280 PHE B N 1
ATOM 5110 C CA . PHE B 1 280 ? -45.151 0.979 -12.785 1.00 11.40 280 PHE B CA 1
ATOM 5111 C C . PHE B 1 280 ? -45.032 -0.443 -12.251 1.00 9.98 280 PHE B C 1
ATOM 5112 O O . PHE B 1 280 ? -44.823 -1.390 -13.021 1.00 10.79 280 PHE B O 1
ATOM 5120 N N . GLU B 1 281 ? -45.127 -0.596 -10.931 1.00 8.87 281 GLU B N 1
ATOM 5121 C CA . GLU B 1 281 ? -45.076 -1.930 -10.350 1.00 8.82 281 GLU B CA 1
ATOM 5122 C C . GLU B 1 281 ? -46.224 -2.750 -10.904 1.00 10.24 281 GLU B C 1
ATOM 5123 O O . GLU B 1 281 ? -46.058 -3.935 -11.233 1.00 10.54 281 GLU B O 1
ATOM 5129 N N . ASN B 1 282 ? -47.396 -2.133 -11.038 1.00 9.57 282 ASN B N 1
ATOM 5130 C CA . ASN B 1 282 ? -48.527 -2.910 -11.545 1.00 9.01 282 ASN B CA 1
ATOM 5131 C C . ASN B 1 282 ? -48.431 -3.269 -13.035 1.00 10.13 282 ASN B C 1
ATOM 5132 O O . ASN B 1 282 ? -48.873 -4.352 -13.429 1.00 11.21 282 ASN B O 1
ATOM 5137 N N . HIS B 1 283 ? -47.836 -2.399 -13.850 1.00 9.45 283 HIS B N 1
ATOM 5138 C CA . HIS B 1 283 ? -47.614 -2.747 -15.250 1.00 7.99 283 HIS B CA 1
ATOM 5139 C C . HIS B 1 283 ? -46.719 -3.979 -15.312 1.00 10.40 283 HIS B C 1
ATOM 5140 O O . HIS B 1 283 ? -46.971 -4.914 -16.077 1.00 10.41 283 HIS B O 1
ATOM 5147 N N . VAL B 1 284 ? -45.662 -3.968 -14.509 1.00 10.22 284 VAL B N 1
ATOM 5148 C CA . VAL B 1 284 ? -44.745 -5.103 -14.472 1.00 10.57 284 VAL B CA 1
ATOM 5149 C C . VAL B 1 284 ? -45.441 -6.379 -13.993 1.00 9.63 284 VAL B C 1
ATOM 5150 O O . VAL B 1 284 ? -45.295 -7.431 -14.603 1.00 10.99 284 VAL B O 1
ATOM 5154 N N . ARG B 1 285 ? -46.223 -6.285 -12.921 1.00 9.43 285 ARG B N 1
ATOM 5155 C CA . ARG B 1 285 ? -46.965 -7.455 -12.442 1.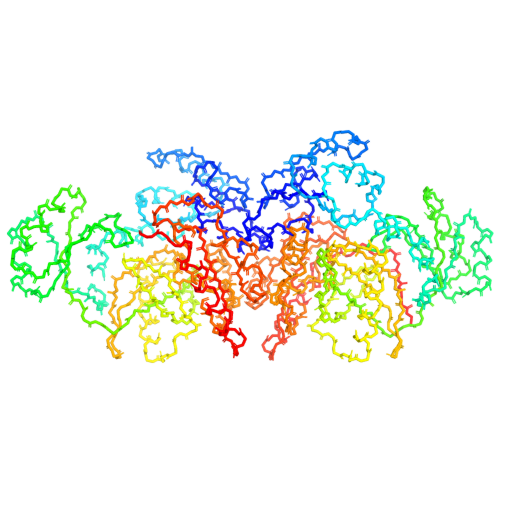00 9.95 285 ARG B CA 1
ATOM 5156 C C . ARG B 1 285 ? -47.899 -8.016 -13.502 1.00 10.69 285 ARG B C 1
ATOM 5157 O O . ARG B 1 285 ? -47.953 -9.229 -13.718 1.00 11.39 285 ARG B O 1
ATOM 5165 N N . ALA B 1 286 ? -48.619 -7.131 -14.180 1.00 11.30 286 ALA B N 1
ATOM 5166 C CA . ALA B 1 286 ? -49.532 -7.544 -15.237 1.00 11.88 286 ALA B CA 1
ATOM 5167 C C . ALA B 1 286 ? -48.818 -8.359 -16.304 1.00 11.65 286 ALA B C 1
ATOM 5168 O O . ALA B 1 286 ? -49.208 -9.479 -16.612 1.00 12.40 286 ALA B O 1
ATOM 5170 N N . ILE B 1 287 ? -47.779 -7.778 -16.897 1.00 12.73 287 ILE B N 1
ATOM 5171 C CA . ILE B 1 287 ? -47.131 -8.431 -18.028 1.00 11.84 287 ILE B CA 1
ATOM 5172 C C . ILE B 1 287 ? -46.356 -9.674 -17.605 1.00 13.22 287 ILE B C 1
ATOM 5173 O O . ILE B 1 287 ? -46.135 -10.577 -18.416 1.00 13.85 287 ILE B O 1
ATOM 5178 N N . ALA B 1 288 ? -45.966 -9.718 -16.333 1.00 11.95 288 ALA B N 1
ATOM 5179 C CA . ALA B 1 288 ? -45.217 -10.854 -15.801 1.00 12.38 288 ALA B CA 1
ATOM 5180 C C . ALA B 1 288 ? -46.108 -12.021 -15.392 1.00 14.96 288 ALA B C 1
ATOM 5181 O O . ALA B 1 288 ? -45.601 -13.041 -14.942 1.00 17.90 288 ALA B O 1
ATOM 5183 N N . GLY B 1 289 ? -47.424 -11.866 -15.528 1.00 11.71 289 GLY B N 1
ATOM 5184 C CA . GLY B 1 289 ? -48.348 -12.930 -15.147 1.00 14.05 289 GLY B CA 1
ATOM 5185 C C . GLY B 1 289 ? -48.579 -13.054 -13.655 1.00 12.85 289 GLY B C 1
ATOM 5186 O O . GLY B 1 289 ? -48.948 -14.131 -13.170 1.00 15.69 289 GLY B O 1
ATOM 5187 N N . LEU B 1 290 ? -48.353 -11.970 -12.929 1.00 12.94 290 LEU B N 1
ATOM 5188 C CA . LEU B 1 290 ? -48.554 -11.939 -11.494 1.00 12.84 290 LEU B CA 1
ATOM 5189 C C . LEU B 1 290 ? -49.889 -11.292 -11.159 1.00 11.71 290 LEU B C 1
ATOM 5190 O O . LEU B 1 290 ? -50.441 -10.502 -11.938 1.00 13.40 290 LEU B O 1
ATOM 5195 N N . ILE B 1 291 ? -50.400 -11.617 -9.981 1.00 12.41 291 ILE B N 1
ATOM 5196 C CA A ILE B 1 291 ? -51.576 -10.935 -9.471 0.55 12.29 291 ILE B CA 1
ATOM 5197 C CA B ILE B 1 291 ? -51.566 -10.944 -9.417 0.45 12.11 291 ILE B CA 1
ATOM 5198 C C . ILE B 1 291 ? -51.229 -9.472 -9.186 1.00 12.29 291 ILE B C 1
ATOM 5199 O O . ILE B 1 291 ? -50.114 -9.153 -8.767 1.00 12.00 291 ILE B O 1
ATOM 5208 N N . LEU B 1 292 ? -52.176 -8.581 -9.463 1.00 11.11 292 LEU B N 1
ATOM 5209 C CA . LEU B 1 292 ? -51.941 -7.153 -9.310 1.00 10.37 292 LEU B CA 1
ATOM 5210 C C . LEU B 1 292 ? -51.891 -6.728 -7.837 1.00 10.79 292 LEU B C 1
ATOM 5211 O O . LEU B 1 292 ? -52.542 -7.317 -6.968 1.00 11.36 292 LEU B O 1
ATOM 5216 N N . GLY B 1 293 ? -51.097 -5.697 -7.576 1.00 11.23 293 GLY B N 1
ATOM 5217 C CA . GLY B 1 293 ? -50.967 -5.156 -6.233 1.00 10.92 293 GLY B CA 1
ATOM 5218 C C . GLY B 1 293 ? -52.102 -4.225 -5.865 1.00 11.65 293 GLY B C 1
ATOM 5219 O O . GLY B 1 293 ? -52.731 -3.603 -6.737 1.00 12.13 293 GLY B O 1
ATOM 5220 N N . ASP B 1 294 ? -52.347 -4.130 -4.566 1.00 11.10 294 ASP B N 1
ATOM 5221 C CA . ASP B 1 294 ? -53.344 -3.238 -4.014 1.00 11.71 294 ASP B CA 1
ATOM 5222 C C . ASP B 1 294 ? -53.037 -1.792 -4.408 1.00 10.88 294 ASP B C 1
ATOM 5223 O O . ASP B 1 294 ? -51.873 -1.369 -4.441 1.00 11.65 294 ASP B O 1
ATOM 5228 N N . THR B 1 295 ? -54.088 -1.030 -4.707 1.00 11.58 295 THR B N 1
ATOM 5229 C CA . THR B 1 295 ? -53.907 0.338 -5.190 1.00 11.69 295 THR B CA 1
ATOM 5230 C C . THR B 1 295 ? -54.469 1.398 -4.253 1.00 12.20 295 THR B C 1
ATOM 5231 O O . THR B 1 295 ? -54.748 2.527 -4.685 1.00 14.01 295 THR B O 1
ATOM 5235 N N . THR B 1 296 ? -54.629 1.057 -2.979 1.00 11.65 296 THR B N 1
ATOM 5236 C CA . THR B 1 296 ? -55.080 2.038 -1.988 1.00 12.28 296 THR B CA 1
ATOM 5237 C C . THR B 1 296 ? -54.203 3.279 -2.042 1.00 13.74 296 THR B C 1
ATOM 5238 O O . THR B 1 296 ? -52.975 3.185 -2.070 1.00 12.54 296 THR B O 1
ATOM 5242 N N . SER B 1 297 ? -54.839 4.444 -2.097 1.00 12.37 297 SER B N 1
ATOM 5243 C CA . SER B 1 297 ? -54.124 5.677 -2.414 1.00 12.16 297 SER B CA 1
ATOM 5244 C C . SER B 1 297 ? -54.322 6.750 -1.359 1.00 11.00 297 SER B C 1
ATOM 5245 O O . SER B 1 297 ? -55.286 6.715 -0.588 1.00 15.35 297 SER B O 1
ATOM 5248 N N . ARG B 1 298 ? -53.399 7.711 -1.340 1.00 13.73 298 ARG B N 1
ATOM 5249 C CA . ARG B 1 298 ? -53.475 8.842 -0.424 1.00 14.87 298 ARG B CA 1
ATOM 5250 C C . ARG B 1 298 ? -53.185 10.109 -1.198 1.00 15.72 298 ARG B C 1
ATOM 5251 O O . ARG B 1 298 ? -52.485 10.073 -2.218 1.00 13.98 298 ARG B O 1
ATOM 5259 N N . LYS B 1 299 ? -53.708 11.226 -0.702 1.00 13.15 299 LYS B N 1
ATOM 5260 C CA . LYS B 1 299 ? -53.589 12.511 -1.395 1.00 13.08 299 LYS B CA 1
ATOM 5261 C C . LYS B 1 299 ? -52.142 12.883 -1.707 1.00 12.19 299 LYS B C 1
ATOM 5262 O O . LYS B 1 299 ? -51.296 12.960 -0.807 1.00 11.69 299 LYS B O 1
ATOM 5268 N N . THR B 1 300 ? -51.869 13.100 -2.997 1.00 11.44 300 THR B N 1
ATOM 5269 C CA . THR B 1 300 ? -50.513 13.310 -3.499 1.00 10.45 300 THR B CA 1
ATOM 5270 C C . THR B 1 300 ? -50.558 14.270 -4.679 1.00 12.10 300 THR B C 1
ATOM 5271 O O . THR B 1 300 ? -51.436 14.167 -5.533 1.00 13.91 300 THR B O 1
ATOM 5275 N N . VAL B 1 301 ? -49.609 15.196 -4.728 1.00 10.98 301 VAL B N 1
ATOM 5276 C CA . VAL B 1 301 ? 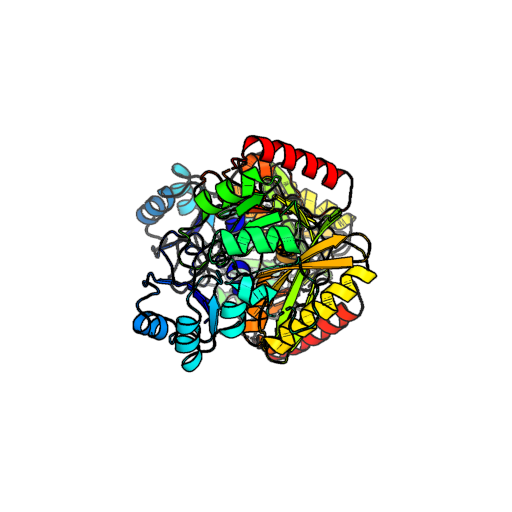-49.471 16.046 -5.907 1.00 12.35 301 VAL B CA 1
ATOM 5277 C C . VAL B 1 301 ? -48.148 15.714 -6.591 1.00 11.56 301 VAL B C 1
ATOM 5278 O O . VAL B 1 301 ? -47.133 15.454 -5.923 1.00 11.82 301 VAL B O 1
ATOM 5295 N N A LEU B 1 303 ? -45.521 17.230 -9.505 0.50 11.58 303 LEU B N 1
ATOM 5296 N N B LEU B 1 303 ? -45.526 17.244 -9.509 0.50 11.85 303 LEU B N 1
ATOM 5297 C CA A LEU B 1 303 ? -45.123 18.408 -10.280 0.50 10.67 303 LEU B CA 1
ATOM 5298 C CA B LEU B 1 303 ? -45.142 18.414 -10.303 0.50 10.62 303 LEU B CA 1
ATOM 5299 C C A LEU B 1 303 ? -44.052 18.021 -11.294 0.50 11.38 303 LEU B C 1
ATOM 5300 C C B LEU B 1 303 ? -44.054 18.031 -11.294 0.50 11.26 303 LEU B C 1
ATOM 5301 O O A LEU B 1 303 ? -43.036 17.429 -10.926 0.50 12.72 303 LEU B O 1
ATOM 5302 O O B LEU B 1 303 ? -43.036 17.448 -10.914 0.50 12.77 303 LEU B O 1
ATOM 5311 N N . ASN B 1 304 ? -44.270 18.354 -12.561 1.00 13.05 304 ASN B N 1
ATOM 5312 C CA . ASN B 1 304 ? -43.290 18.057 -13.600 1.00 13.70 304 ASN B CA 1
ATOM 5313 C C . ASN B 1 304 ? -42.147 19.061 -13.630 1.00 14.07 304 ASN B C 1
ATOM 5314 O O . ASN B 1 304 ? -42.348 20.274 -13.417 1.00 14.60 304 ASN B O 1
ATOM 5319 N N . CYS B 1 305 ? -40.962 18.557 -13.969 1.00 13.40 305 CYS B N 1
ATOM 5320 C CA . CYS B 1 305 ? -39.795 19.390 -14.219 1.00 13.67 305 CYS B CA 1
ATOM 5321 C C . CYS B 1 305 ? -39.504 19.355 -15.708 1.00 13.68 305 CYS B C 1
ATOM 5322 O O . CYS B 1 305 ? -39.048 18.335 -16.257 1.00 14.81 305 CYS B O 1
ATOM 5325 N N . ILE B 1 306 ? -39.810 20.462 -16.371 1.00 14.55 306 ILE B N 1
ATOM 5326 C CA . ILE B 1 306 ? -39.717 20.570 -17.816 1.00 15.96 306 ILE B CA 1
ATOM 5327 C C . ILE B 1 306 ? -38.642 21.570 -18.183 1.00 18.76 306 ILE B C 1
ATOM 5328 O O . ILE B 1 306 ? -38.654 22.706 -17.692 1.00 17.92 306 ILE B O 1
ATOM 5333 N N . GLY B 1 307 ? -37.708 21.164 -19.041 1.00 18.12 307 GLY B N 1
ATOM 5334 C CA . GLY B 1 307 ? -36.711 22.081 -19.575 1.00 19.21 307 GLY B CA 1
ATOM 5335 C C . GLY B 1 307 ? -35.562 22.363 -18.625 1.00 26.41 307 GLY B C 1
ATOM 5336 O O . GLY B 1 307 ? -34.606 23.063 -18.972 1.00 28.49 307 GLY B O 1
ATOM 5337 N N . GLY B 1 308 ? -35.680 21.837 -17.415 1.00 23.68 308 GLY B N 1
ATOM 5338 C CA . GLY B 1 308 ? -34.685 21.992 -16.370 1.00 20.70 308 GLY B CA 1
ATOM 5339 C C . GLY B 1 308 ? -35.282 21.489 -15.069 1.00 18.57 308 GLY B C 1
ATOM 5340 O O . GLY B 1 308 ? -36.467 21.168 -15.005 1.00 17.60 308 GLY B O 1
ATOM 5349 N N . PRO B 1 310 ? -34.808 21.895 -10.502 1.00 13.65 310 PRO B N 1
ATOM 5350 C CA . PRO B 1 310 ? -34.079 22.594 -9.436 1.00 13.59 310 PRO B CA 1
ATOM 5351 C C . PRO B 1 310 ? -32.916 21.758 -8.913 1.00 15.35 310 PRO B C 1
ATOM 5352 O O . PRO B 1 310 ? -32.937 20.532 -9.050 1.00 16.27 310 PRO B O 1
ATOM 5356 N N . ALA B 1 311 ? -31.911 22.417 -8.342 1.00 18.68 311 ALA B N 1
ATOM 5357 C CA . ALA B 1 311 ? -30.761 21.718 -7.776 1.00 16.93 311 ALA B CA 1
ATOM 5358 C C . ALA B 1 311 ? -31.205 20.746 -6.699 1.00 16.15 311 ALA B C 1
ATOM 5359 O O . ALA B 1 311 ? -32.093 21.047 -5.909 1.00 14.80 311 ALA B O 1
ATOM 5361 N N . THR B 1 312 ? -30.594 19.567 -6.677 1.00 16.56 312 THR B N 1
ATOM 5362 C CA . THR B 1 312 ? -30.930 18.557 -5.688 1.00 13.99 312 THR B CA 1
ATOM 5363 C C . THR B 1 312 ? -30.814 19.089 -4.266 1.00 16.03 312 THR B C 1
ATOM 5364 O O . THR B 1 312 ? -31.651 18.769 -3.419 1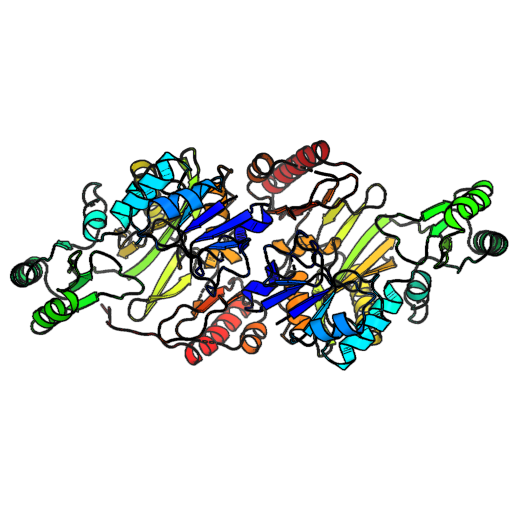.00 14.96 312 THR B O 1
ATOM 5368 N N . LYS B 1 313 ? -29.794 19.896 -4.001 1.00 15.36 313 LYS B N 1
ATOM 5369 C CA . LYS B 1 313 ? -29.626 20.441 -2.653 1.00 16.43 313 LYS B CA 1
ATOM 5370 C C . LYS B 1 313 ? -30.827 21.281 -2.225 1.00 16.85 313 LYS B C 1
ATOM 5371 O O . LYS B 1 313 ? -31.217 21.254 -1.061 1.00 17.08 313 LYS B O 1
ATOM 5377 N N . ASP B 1 314 ? -31.441 21.997 -3.165 1.00 14.08 314 ASP B N 1
ATOM 5378 C CA . ASP B 1 314 ? -32.596 22.825 -2.837 1.00 14.19 314 ASP B CA 1
ATOM 5379 C C . ASP B 1 314 ? -33.853 22.005 -2.637 1.00 14.04 314 ASP B C 1
ATOM 5380 O O . ASP B 1 314 ? -34.664 22.291 -1.756 1.00 16.42 314 ASP B O 1
ATOM 5385 N N . LEU B 1 315 ? -34.017 20.978 -3.460 1.00 12.07 315 LEU B N 1
ATOM 5386 C CA . LEU B 1 315 ? -35.136 20.063 -3.303 1.00 11.72 315 LEU B CA 1
ATOM 5387 C C . LEU B 1 315 ? -35.055 19.279 -2.002 1.00 12.90 315 LEU B C 1
ATOM 5388 O O . LEU B 1 315 ? -36.055 19.141 -1.299 1.00 12.94 315 LEU B O 1
ATOM 5393 N N . ALA B 1 316 ? -33.873 18.751 -1.697 1.00 11.65 316 ALA B N 1
ATOM 5394 C CA . ALA B 1 316 ? -33.677 17.924 -0.504 1.00 13.01 316 ALA B CA 1
ATOM 5395 C C . ALA B 1 316 ? -33.989 18.695 0.778 1.00 12.83 316 ALA B C 1
ATOM 5396 O O . ALA B 1 316 ? -34.398 18.101 1.780 1.00 13.99 316 ALA B O 1
ATOM 5398 N N . ALA B 1 317 ? -33.819 20.014 0.742 1.00 13.42 317 ALA B N 1
ATOM 5399 C CA . ALA B 1 317 ? -34.097 20.856 1.907 1.00 12.96 317 ALA B CA 1
ATOM 5400 C C . ALA B 1 317 ? -35.582 20.864 2.266 1.00 14.02 317 ALA B C 1
ATOM 5401 O O . ALA B 1 317 ? -35.947 21.212 3.396 1.00 15.93 317 ALA B O 1
ATOM 5403 N N . LEU B 1 318 ? -36.426 20.511 1.304 1.00 13.39 318 LEU B N 1
ATOM 5404 C CA . LEU B 1 318 ? -37.863 20.375 1.522 1.00 11.54 318 LEU B CA 1
ATOM 5405 C C . LEU B 1 318 ? -38.092 18.899 1.815 1.00 12.42 318 LEU B C 1
ATOM 5406 O O . LEU B 1 318 ? -38.303 18.092 0.906 1.00 12.21 318 LEU B O 1
ATOM 5411 N N . ASP B 1 319 ? -38.023 18.550 3.096 1.00 12.05 319 ASP B N 1
ATOM 5412 C CA . ASP B 1 319 ? -37.672 17.178 3.471 1.00 11.24 319 ASP B CA 1
ATOM 5413 C C . ASP B 1 319 ? -38.745 16.113 3.282 1.00 12.26 319 ASP B C 1
ATOM 5414 O O . ASP B 1 319 ? -38.470 14.921 3.453 1.00 12.67 319 ASP B O 1
ATOM 5419 N N . ARG B 1 320 ? -39.946 16.530 2.906 1.00 11.52 320 ARG B N 1
ATOM 5420 C CA . ARG B 1 320 ? -41.025 15.590 2.608 1.00 11.47 320 ARG B CA 1
ATOM 5421 C C . ARG B 1 320 ? -41.227 15.392 1.124 1.00 13.29 320 ARG B C 1
ATOM 5422 O O . ARG B 1 320 ? -41.958 14.486 0.705 1.00 13.91 320 ARG B O 1
ATOM 5430 N N . VAL B 1 321 ? -40.565 16.212 0.318 1.00 11.09 321 VAL B N 1
ATOM 5431 C CA . VAL B 1 321 ? -40.693 16.086 -1.126 1.00 11.78 321 VAL B CA 1
ATOM 5432 C C . VAL B 1 321 ? -39.951 14.835 -1.614 1.00 10.75 321 VAL B C 1
ATOM 5433 O O . VAL B 1 321 ? -38.803 14.599 -1.236 1.00 12.00 321 VAL B O 1
ATOM 5437 N N . LYS B 1 322 ? -40.613 14.035 -2.446 1.00 9.91 322 LYS B N 1
ATOM 5438 C CA . LYS B 1 322 ? -39.988 12.847 -3.010 1.00 10.77 322 LYS B CA 1
ATOM 5439 C C . LYS B 1 322 ? -39.472 13.198 -4.403 1.00 11.09 322 LYS B C 1
ATOM 5440 O O . LYS B 1 322 ? -40.233 13.600 -5.299 1.00 11.55 322 LYS B O 1
ATOM 5446 N N . ILE B 1 323 ? -38.161 13.057 -4.557 1.00 10.43 323 ILE B N 1
ATOM 5447 C CA . ILE B 1 323 ? -37.464 13.509 -5.748 1.00 11.57 323 ILE B CA 1
ATOM 5448 C C . ILE B 1 323 ? -37.385 12.414 -6.794 1.00 9.72 323 ILE B C 1
ATOM 5449 O O . ILE B 1 323 ? -37.003 11.278 -6.489 1.00 11.24 323 ILE B O 1
ATOM 5454 N N . HIS B 1 324 ? -37.761 12.747 -8.029 1.00 10.37 324 HIS B N 1
ATOM 5455 C CA . HIS B 1 324 ? -37.646 11.795 -9.140 1.00 10.20 324 HIS B CA 1
ATOM 5456 C C . HIS B 1 324 ? -36.968 12.422 -10.334 1.00 11.69 324 HIS B C 1
ATOM 5457 O O . HIS B 1 324 ? -37.608 12.788 -11.324 1.00 13.24 324 HIS B O 1
ATOM 5464 N N . SER B 1 325 ? -35.654 12.559 -10.228 1.00 10.72 325 SER B N 1
ATOM 5465 C CA . SER B 1 325 ? -34.843 13.013 -11.346 1.00 11.58 325 SER B CA 1
ATOM 5466 C C . SER B 1 325 ? -34.644 11.853 -12.303 1.00 12.33 325 SER B C 1
ATOM 5467 O O . SER B 1 325 ? -34.338 10.741 -11.869 1.00 13.85 325 SER B O 1
ATOM 5470 N N . TYR B 1 326 ? -34.802 12.092 -13.598 1.00 13.04 326 TYR B N 1
ATOM 5471 C CA . TYR B 1 326 ? -34.625 11.026 -14.575 1.00 13.98 326 TYR B CA 1
ATOM 5472 C C . TYR B 1 326 ? -33.186 10.957 -15.067 1.00 15.15 326 TYR B C 1
ATOM 5473 O O . TYR B 1 326 ? -32.855 10.102 -15.869 1.00 19.47 326 TYR B O 1
ATOM 5482 N N . ASN B 1 327 ? -32.343 11.864 -14.577 1.00 17.03 327 ASN B N 1
ATOM 5483 C CA . ASN B 1 327 ? -30.956 11.953 -15.021 1.00 21.63 327 ASN B CA 1
ATOM 5484 C C . ASN B 1 327 ? -30.894 12.158 -16.542 1.00 24.37 327 ASN B C 1
ATOM 5485 O O . ASN B 1 327 ? -30.200 11.427 -17.247 1.00 27.84 327 ASN B O 1
ATOM 5490 N N . LYS B 1 328 ? -31.639 13.156 -17.034 1.00 23.17 328 LYS B N 1
ATOM 5491 C CA . LYS B 1 328 ? -31.700 13.471 -18.466 1.00 24.98 328 LYS B CA 1
ATOM 5492 C C . LYS B 1 328 ? -31.140 14.860 -18.750 1.00 28.87 328 LYS B C 1
ATOM 5493 O O . LYS B 1 328 ? -31.242 15.765 -17.918 1.00 25.06 328 LYS B O 1
ATOM 5499 N N . GLU B 1 329 ? -30.562 15.027 -19.935 1.00 27.42 329 GLU B N 1
ATOM 5500 C CA . GLU B 1 329 ? -30.027 16.321 -20.350 1.00 30.75 329 GLU B CA 1
ATOM 5501 C C . GLU B 1 329 ? -31.147 17.333 -20.552 1.00 24.73 329 GLU B C 1
ATOM 5502 O O . GLU B 1 329 ? -32.050 17.109 -21.356 1.00 32.18 329 GLU B O 1
ATOM 5504 N N . PRO B 1 330 ? -31.089 18.454 -19.819 1.00 28.04 330 PRO B N 1
ATOM 5505 C CA . PRO B 1 330 ? -32.105 19.502 -19.959 1.00 32.93 330 PRO B CA 1
ATOM 5506 C C . PRO B 1 330 ? -32.077 20.142 -21.343 1.00 32.34 330 PRO B C 1
ATOM 5507 O O . PRO B 1 330 ? -31.013 20.346 -21.934 1.00 31.12 330 PRO B O 1
ATOM 5511 N N . ARG B 1 331 ? -33.264 20.438 -21.853 1.00 29.73 331 ARG B N 1
ATOM 5512 C CA . ARG B 1 331 ? -33.439 21.042 -23.160 1.00 31.49 331 ARG B CA 1
ATOM 5513 C C . ARG B 1 331 ? -34.839 21.615 -23.086 1.00 24.17 331 ARG B C 1
ATOM 5514 O O . ARG B 1 331 ? -35.662 21.093 -22.335 1.00 22.57 331 ARG B O 1
ATOM 5518 N N . LYS B 1 332 ? -35.111 22.693 -23.826 1.00 29.37 332 LYS B N 1
ATOM 5519 C CA . LYS B 1 332 ? -36.432 23.322 -23.774 1.00 27.65 332 LYS B CA 1
ATOM 5520 C C . LYS B 1 332 ? -37.538 22.307 -24.015 1.00 24.70 332 LYS B C 1
ATOM 5521 O O . LYS B 1 332 ? -37.495 21.556 -24.992 1.00 28.02 332 LYS B O 1
ATOM 5527 N N . GLY B 1 333 ? -38.521 22.293 -23.124 1.00 23.86 333 GLY B N 1
ATOM 5528 C CA . GLY B 1 333 ? -39.692 21.451 -23.287 1.00 24.44 333 GLY B CA 1
ATOM 5529 C C . GLY B 1 333 ? -39.505 20.002 -22.886 1.00 26.87 333 GLY B C 1
ATOM 5530 O O . GLY B 1 333 ? -40.467 19.233 -22.904 1.00 24.94 333 GLY B O 1
ATOM 5531 N N . ARG B 1 334 ? -38.287 19.627 -22.503 1.00 21.93 334 ARG B N 1
ATOM 5532 C CA . ARG B 1 334 ? -37.997 18.223 -22.189 1.00 21.22 334 ARG B CA 1
ATOM 5533 C C . ARG B 1 334 ? -38.358 17.843 -20.762 1.00 18.68 334 ARG B C 1
ATOM 5534 O O . ARG B 1 334 ? -37.981 18.530 -19.806 1.00 19.56 334 ARG B O 1
ATOM 5542 N N . LYS B 1 335 ? -39.080 16.738 -20.601 1.00 18.12 335 LYS B N 1
ATOM 5543 C CA . LYS B 1 335 ? -39.373 16.249 -19.258 1.00 16.82 335 LYS B CA 1
ATOM 5544 C C . LYS B 1 335 ? -38.127 15.594 -18.670 1.00 17.78 335 LYS B C 1
ATOM 5545 O O . LYS B 1 335 ? -37.675 14.562 -19.163 1.00 18.39 335 LYS B O 1
ATOM 5551 N N . VAL B 1 336 ? -37.570 16.193 -17.621 1.00 15.24 336 VAL B N 1
ATOM 5552 C CA . VAL B 1 336 ? -36.314 15.703 -17.036 1.00 15.07 336 VAL B CA 1
ATOM 5553 C C . VAL B 1 336 ? -36.465 15.143 -15.623 1.00 13.74 336 VAL B C 1
ATOM 5554 O O . VAL B 1 336 ? -35.522 14.582 -15.058 1.00 13.64 336 VAL B O 1
ATOM 5558 N N . GLY B 1 337 ? -37.654 15.277 -15.057 1.00 12.89 337 GLY B N 1
ATOM 5559 C CA . GLY B 1 337 ? -37.922 14.678 -13.769 1.00 11.84 337 GLY B CA 1
ATOM 5560 C C . GLY B 1 337 ? -39.280 15.107 -13.275 1.00 11.20 337 GLY B C 1
ATOM 5561 O O . GLY B 1 337 ? -39.998 15.838 -13.967 1.00 13.32 337 GLY B O 1
ATOM 5562 N N . HIS B 1 338 ? -39.643 14.639 -12.083 1.00 11.23 338 HIS B N 1
ATOM 5563 C CA . HIS B 1 338 ? -40.829 15.147 -11.405 1.00 10.62 338 HIS B CA 1
ATOM 5564 C C . HIS B 1 338 ? -40.633 15.078 -9.907 1.00 11.78 338 HIS B C 1
ATOM 5565 O O . HIS B 1 338 ? -39.666 14.482 -9.408 1.00 12.31 338 HIS B O 1
ATOM 5572 N N . LEU B 1 339 ? -41.547 15.722 -9.187 1.00 11.77 339 LEU B N 1
ATOM 5573 C CA . LEU B 1 339 ? -41.518 15.736 -7.735 1.00 11.78 339 LEU B CA 1
ATOM 5574 C C . LEU B 1 339 ? -42.872 15.285 -7.236 1.00 10.83 339 LEU B C 1
ATOM 5575 O O . LEU B 1 339 ? -43.903 15.712 -7.755 1.00 12.39 339 LEU B O 1
ATOM 5580 N N . ASN B 1 340 ? -42.876 14.404 -6.241 1.00 9.88 340 ASN B N 1
ATOM 5581 C CA . ASN B 1 340 ? -44.125 13.984 -5.616 1.00 9.92 340 ASN B CA 1
ATOM 5582 C C . ASN B 1 340 ? -44.174 14.462 -4.182 1.00 10.73 340 ASN B C 1
ATOM 5583 O O . ASN B 1 340 ? -43.150 14.504 -3.495 1.00 12.16 340 ASN B O 1
ATOM 5588 N N . LEU B 1 341 ? -45.367 14.805 -3.711 1.00 10.61 341 LEU B N 1
ATOM 5589 C CA . LEU B 1 341 ? -45.527 15.208 -2.319 1.00 11.57 341 LEU B CA 1
ATOM 5590 C C . LEU B 1 341 ? -46.877 14.741 -1.794 1.00 11.72 341 LEU B C 1
ATOM 5591 O O . LEU B 1 341 ? -47.917 15.088 -2.371 1.00 11.92 341 LEU B O 1
ATOM 5596 N N . ASN B 1 342 ? -46.876 13.955 -0.711 1.00 10.79 342 ASN B N 1
ATOM 5597 C CA . ASN B 1 342 ? -48.136 13.619 -0.048 1.00 10.24 342 ASN B CA 1
ATOM 5598 C C . ASN B 1 342 ? -48.651 14.876 0.636 1.00 11.78 342 ASN B C 1
ATOM 5599 O O . ASN B 1 342 ? -47.872 15.619 1.249 1.00 13.35 342 ASN B O 1
ATOM 5604 N N . LEU B 1 343 ? -49.954 15.101 0.545 1.00 11.24 343 LEU B N 1
ATOM 5605 C CA . LEU B 1 343 ? -50.556 16.282 1.157 1.00 12.92 343 LEU B CA 1
ATOM 5606 C C . LEU B 1 343 ? -51.483 15.895 2.295 1.00 15.39 343 LEU B C 1
ATOM 5607 O O . LEU B 1 343 ? -52.581 15.382 2.070 1.00 18.11 343 LEU B O 1
ATOM 5612 N N . ASN B 1 344 ? -51.036 16.162 3.519 1.00 17.73 344 ASN B N 1
ATOM 5613 C CA . ASN B 1 344 ? -51.819 15.855 4.712 1.00 19.97 344 ASN B CA 1
ATOM 5614 C C . ASN B 1 344 ? -52.057 17.082 5.579 1.00 22.34 344 ASN B C 1
ATOM 5615 O O . ASN B 1 344 ? -53.129 17.239 6.167 1.00 26.90 344 ASN B O 1
ATOM 5620 N N . ASP B 1 345 ? -51.054 17.953 5.664 1.00 19.67 345 ASP B N 1
ATOM 5621 C CA . ASP B 1 345 ? -51.108 19.062 6.618 1.00 18.12 345 ASP B CA 1
ATOM 5622 C C . ASP B 1 345 ? -50.504 20.375 6.120 1.00 21.14 345 ASP B C 1
ATOM 5623 O O . ASP B 1 345 ? -50.086 20.488 4.967 1.00 18.23 345 ASP B O 1
ATOM 5628 N N . GLU B 1 346 ? -50.454 21.369 7.002 1.00 20.59 346 GLU B N 1
ATOM 5629 C CA . GLU B 1 346 ? -49.968 22.697 6.626 1.00 22.30 346 GLU B CA 1
ATOM 5630 C C . GLU B 1 346 ? -48.488 22.707 6.263 1.00 19.29 346 GLU B C 1
ATOM 5631 O O . GLU B 1 346 ? -48.056 23.538 5.459 1.00 20.23 346 GLU B O 1
ATOM 5634 N N . THR B 1 347 ? -47.711 21.802 6.860 1.00 19.54 347 THR B N 1
ATOM 5635 C CA . THR B 1 347 ? -46.287 21.720 6.549 1.00 17.63 347 THR B CA 1
ATOM 5636 C C . THR B 1 347 ? -46.129 21.251 5.107 1.00 18.23 347 THR B C 1
ATOM 5637 O O . THR B 1 347 ? -45.287 21.765 4.366 1.00 16.88 347 THR B O 1
ATOM 5641 N N . ASP B 1 348 ? -46.954 20.285 4.711 1.00 16.46 348 ASP B N 1
ATOM 5642 C CA . ASP B 1 348 ? -46.970 19.803 3.330 1.00 15.06 348 ASP B CA 1
ATOM 5643 C C . ASP B 1 348 ? -47.335 20.930 2.381 1.00 15.82 348 ASP B C 1
ATOM 5644 O O . ASP B 1 348 ? -46.714 21.087 1.332 1.00 15.14 348 ASP B O 1
ATOM 5649 N N . GLU B 1 349 ? -48.337 21.724 2.747 1.00 16.03 349 GLU B N 1
ATOM 5650 C CA . GLU B 1 349 ? -48.727 22.844 1.895 1.00 18.02 349 GLU B CA 1
ATOM 5651 C C . GLU B 1 349 ? -47.611 23.871 1.760 1.00 15.37 349 GLU B C 1
ATOM 5652 O O . GLU B 1 349 ? -47.423 24.458 0.693 1.00 16.75 349 GLU B O 1
ATOM 5658 N N . TYR B 1 350 ? -46.863 24.084 2.839 1.00 15.72 350 TYR B N 1
ATOM 5659 C CA . TYR B 1 350 ? -45.723 24.986 2.792 1.00 15.75 350 TYR B CA 1
ATOM 5660 C C . TYR B 1 350 ? -44.646 24.446 1.857 1.00 14.36 350 TYR B C 1
ATOM 5661 O O . TYR B 1 350 ? -44.110 25.171 1.022 1.00 14.59 350 TYR B O 1
ATOM 5670 N N . GLN B 1 351 ? -44.319 23.166 1.995 1.00 12.61 351 GLN B N 1
ATOM 5671 C CA . GLN B 1 351 ? -43.285 22.599 1.138 1.00 11.76 351 GLN B CA 1
ATOM 5672 C C . GLN B 1 351 ? -43.702 22.644 -0.330 1.00 12.29 351 GLN B C 1
ATOM 5673 O O . GLN B 1 351 ? -42.863 22.865 -1.203 1.00 13.70 351 GLN B O 1
ATOM 5679 N N . LEU B 1 352 ? -44.997 22.483 -0.595 1.00 12.61 352 LEU B N 1
ATOM 5680 C CA . LEU B 1 352 ? -45.506 22.576 -1.957 1.00 12.05 352 LEU B CA 1
ATOM 5681 C C . LEU B 1 352 ? -45.273 23.973 -2.534 1.00 12.22 352 LEU B C 1
ATOM 5682 O O . LEU B 1 352 ? -44.851 24.106 -3.685 1.00 13.83 352 LEU B O 1
ATOM 5687 N N . LEU B 1 353 ? -45.546 25.016 -1.752 1.00 13.58 353 LEU B N 1
ATOM 5688 C CA . LEU B 1 353 ? -45.295 26.385 -2.216 1.00 13.77 353 LEU B CA 1
ATOM 5689 C C . LEU B 1 353 ? -43.816 26.598 -2.523 1.00 14.11 353 LEU B C 1
ATOM 5690 O O . LEU B 1 353 ? -43.460 27.269 -3.493 1.00 16.27 353 LEU B O 1
ATOM 5695 N N . GLN B 1 354 ? -42.959 25.995 -1.708 1.00 14.09 354 GLN B N 1
ATOM 5696 C CA . GLN B 1 354 ? -41.518 26.077 -1.927 1.00 13.91 354 GLN B CA 1
ATOM 5697 C C . GLN B 1 354 ? -41.077 25.337 -3.187 1.00 15.12 354 GLN B C 1
ATOM 5698 O O . GLN B 1 354 ? -40.222 25.827 -3.924 1.00 16.04 354 GLN B O 1
ATOM 5704 N N . VAL B 1 355 ? -41.643 24.157 -3.433 1.00 13.54 355 VAL B N 1
ATOM 5705 C CA . VAL B 1 355 ? -41.342 23.432 -4.665 1.00 12.21 355 VAL B CA 1
ATOM 5706 C C . VAL B 1 355 ? -41.734 24.287 -5.857 1.00 15.34 355 VAL B C 1
ATOM 5707 O O . VAL B 1 355 ? -40.978 24.409 -6.826 1.00 16.30 355 VAL B O 1
ATOM 5711 N N . LYS B 1 356 ? -42.915 24.892 -5.781 1.00 14.11 356 LYS B N 1
ATOM 5712 C CA . LYS B 1 356 ? -43.388 25.709 -6.888 1.00 15.85 356 LYS B CA 1
ATOM 5713 C C . LYS B 1 356 ? -42.466 26.899 -7.144 1.00 15.08 356 LYS B C 1
ATOM 5714 O O . LYS B 1 356 ? -42.245 27.272 -8.295 1.00 18.42 356 LYS B O 1
ATOM 5720 N N . LYS B 1 357 ? -41.932 27.495 -6.079 1.00 12.96 357 LYS B N 1
ATOM 5721 C CA . LYS B 1 357 ? -40.947 28.559 -6.212 1.00 16.39 357 LYS B CA 1
ATOM 5722 C C . LYS B 1 357 ? -39.728 28.060 -6.987 1.00 14.98 357 LYS B C 1
ATOM 5723 O O . LYS B 1 357 ? -39.268 28.711 -7.929 1.00 18.24 357 LYS B O 1
ATOM 5729 N N . LEU B 1 358 ? -39.214 26.905 -6.592 1.00 16.06 358 LEU B N 1
ATOM 5730 C CA . LEU B 1 358 ? -38.014 26.369 -7.227 1.00 16.78 358 LEU B CA 1
ATOM 5731 C C . LEU B 1 358 ? -38.253 26.026 -8.693 1.00 16.17 358 LEU B C 1
ATOM 5732 O O . LEU B 1 358 ? -37.409 26.304 -9.547 1.00 17.57 358 LEU B O 1
ATOM 5737 N N . ILE B 1 359 ? -39.402 25.427 -8.982 1.00 16.11 359 ILE B N 1
ATOM 5738 C CA . ILE B 1 359 ? -39.725 25.043 -10.354 1.00 17.26 359 ILE B CA 1
ATOM 5739 C C . ILE B 1 359 ? -39.857 26.271 -11.254 1.00 20.30 359 ILE B C 1
ATOM 5740 O O . ILE B 1 359 ? -39.437 26.252 -12.412 1.00 20.57 359 ILE B O 1
ATOM 5745 N N . ALA B 1 360 ? -40.413 27.354 -10.721 1.00 16.91 360 ALA B N 1
ATOM 5746 C CA . ALA B 1 360 ? -40.513 28.582 -11.502 1.00 20.87 360 ALA B CA 1
ATOM 5747 C C . ALA B 1 360 ? -39.142 29.051 -11.997 1.00 22.01 360 ALA B C 1
ATOM 5748 O O . ALA B 1 360 ? -39.028 29.630 -13.070 1.00 24.10 360 ALA B O 1
ATOM 5750 N N . LEU B 1 361 ? -38.103 28.779 -11.215 1.00 21.39 361 LEU B N 1
ATOM 5751 C CA . LEU B 1 361 ? -36.749 29.198 -11.565 1.00 22.34 361 LEU B CA 1
ATOM 5752 C C . LEU B 1 361 ? -36.076 28.279 -12.589 1.00 20.92 361 LEU B C 1
ATOM 5753 O O . LEU B 1 361 ? -35.237 28.724 -13.377 1.00 26.44 361 LEU B O 1
ATOM 5758 N N . SER B 1 362 ? -36.447 27.006 -12.580 1.00 21.63 362 SER B N 1
ATOM 5759 C CA . SER B 1 362 ? -35.774 26.011 -13.416 1.00 24.70 362 SER B CA 1
ATOM 5760 C C . SER B 1 362 ? -36.497 25.688 -14.731 1.00 27.69 362 SER B C 1
ATOM 5761 O O . SER B 1 362 ? -35.884 25.191 -15.679 1.00 22.78 362 SER B O 1
ATOM 5764 N N . GLU B 1 363 ? -37.794 25.977 -14.784 1.00 22.14 363 GLU B N 1
ATOM 5765 C CA . GLU B 1 363 ? -38.631 25.558 -15.908 1.00 24.44 363 GLU B CA 1
ATOM 5766 C C . GLU B 1 363 ? -38.304 26.270 -17.215 1.00 25.17 363 GLU B C 1
ATOM 5767 O O . GLU B 1 363 ? -38.056 27.477 -17.233 1.00 24.75 363 GLU B O 1
ATOM 5773 N N . GLU B 1 364 ? -38.311 25.519 -18.313 1.00 23.04 364 GLU B N 1
ATOM 5774 C CA . GLU B 1 364 ? -38.156 26.095 -19.644 1.00 27.25 364 GLU B CA 1
ATOM 5775 C C . GLU B 1 364 ? -39.086 25.384 -20.622 1.00 34.16 364 GLU B C 1
ATOM 5776 O O . GLU B 1 364 ? -38.787 24.283 -21.079 1.00 26.53 364 GLU B O 1
ATOM 5778 N N . ILE B 1 365 ? -40.220 26.008 -20.932 1.00 41.57 365 ILE B N 1
ATOM 5779 C CA . ILE B 1 365 ? -41.170 25.446 -21.893 1.00 43.65 365 ILE B CA 1
ATOM 5780 C C . ILE B 1 365 ? -41.184 26.244 -23.195 1.00 48.16 365 ILE B C 1
ATOM 5781 O O . ILE B 1 365 ? -40.381 27.160 -23.385 1.00 49.64 365 ILE B O 1
#

Radius of gyration: 28.94 Å; Cα contacts (8 Å, |Δi|>4): 1767; chains: 2; bounding box: 68×63×86 Å

InterPro domains:
  IPR003135 ATP-grasp fold, ATP-dependent carboxylate-amine ligase-type [PF02222] (104-280)
  IPR005875 Phosphoribosylaminoimidazole carboxylase, ATPase subunit [MF_01928] (2-346)
  IPR005875 Phosphoribosylaminoimidazole carboxylase, ATPase subunit [TIGR01161] (2-347)
  IPR011054 Rudiment single hybrid motif [SSF51246] (299-358)
  IPR011761 ATP-grasp fold [PS50975] (102-288)
  IPR013815 ATP-grasp fold, subdomain 1 [G3DSA:3.30.1490.20] (102-177)
  IPR016185 Pre-ATP-grasp domain superfamily [SSF52440] (1-96)
  IPR040686 Phosphoribosylaminoimidazole carboxylase, C-terminal domain [PF17769] (300-346)
  IPR054350 PurT/PurK-like, preATP-grasp domain [PF22660] (1-96)

Sequence (728 aa):
KIGIIGAGQLARLSLAGTPLGLEFHCLGKNGDCAEEEVVKTVTDIELTKVNDVVAWAKQFDVITFENENISHELIKAINHEVSVYPSAKAIAISQDRLLEKSFQDHGIATAKFVNIDSLAKLQSAVDDHGLPAILKTRRFGYDGKGQFVIRSQQEDITKAWDVLKDAPDGLIYEAFVDFDYEVSQICTADLKGNIAFYPLARNTHKQGIIVESEAPFENVVLAEKAQQIAKILVKEFAYVGTLAIEEFFVKGDELIVNEIAPRVHNSGHWSIDGAVTSQFENHVRAIAGLILGDTTSRKTVVLNCIGGGPATKDLAALDRVKIHSYNKEPRKGRKVGHLNLNLNDETDEYQLLQVKKLIALSEEIAGENLYFQKIGIIGAGQLARLSLAGTPLGLEFHCLLGKNGDCAEEEVVKTVTDIELTKVNDVVAWAKKQFDVITFENENISHELIKAINHEVSVYPSAKAIAISQDRLLEKSFQDHGIATAKFVNIDSLAKLQSAVDDHGLPAILKTRRFGYDGKGQFVIRRSQEDITKAWDVLKDAPDGLIIYEAFVDFDYEVSQICTADLKGNIAFYPLARNTHKQGIIIVESEAPFEENVVLAEKAQQIAKILVKEFAYVGTLAIEFFVKGDELIVNEIAPRVHNSGHWSIDGAVTSQFENHVRAIAGLIILGDTTSRKTVLLNCIGGPATKDLAALDRVKIHSYNKEPRKGRKVGHLNLNLNDETDEYQLLQVKKLIALSEEI

Foldseek 3Di:
DEEEEDQALLLLLLVLAVVVVDAYEYEDDPVHLSQVRHDYYHDDDLVPLVVVLVVLLVDAEYEYADLLHQLVSVVSNCVRHHYFDHSVCSVQQFFQVSVCVVVVVVAFAFDKDFDQDLVSLVVCCVVQHDFKKKAGRHDDDLLPRMQTRHDPVSSVVRCVVRNVRPRGIMIGHFDDFDFKKKWKWFAAQVGDIATAAIWTFDHDLRHTWKIKDDPDDVLQRVVNVVVVSVVCVVSVHGFMKMWMWGHHPSDTHTHGIDNYDDPNQPLQVPFFPRGSSNQRSCRRVNHDGDHGHGAIKMGWQFQFFDPVQLVVLPQKDWFASPDDGHAQHGGTIIMHGDDDPSSVVSVVSVVVRSVVIHHHPHDDGSDD/DEEEEDQALLLLLLVLCVVVVDAYEYEDDPVHLSCVRHDYYHDDDLVPLVVVLVVLLVDAEYEYAALQGQLVSVVSNCVRHNYFDHSVCSVQQFFQVSVVVVVVVVAFAFDKDFDQDLVRLVVCCVVQHDFKKKAQRHDDALCPRIDTRHDPVCSVVNCVVRNPRPRGIMIGHDDDFDFKKKWKWFAALVGDIGTAAIWTFDGDSSHTWKIKDDPDDVLLRVVNVVVVSVVCVVSVHGFMKMWMWGHHPSDTHTHGIDNYDDPNQPLQVPFFPRGSSSQRSCRRVRHDGDHGHGAIKMGWQAQFFDPVQLVVLPQKDWFASPDDGHAGHGGTIIMHGDDDPSSVVSVVSVVVRSVVIHHD

Organism: Francisella tularensis subsp. tularensis (strain SCHU S4 / Schu 4) (NCBI:txid177416)